Protein AF-A0A6G7Y069-F1 (afdb_monomer)

Foldseek 3Di:
DLVVLLVQLVVCLVCVVVDPLVCSLVSLLVSLLVQLQWFDLFALCLLVQLVLLVLADLVCNPVNCVPPVVAFDVQSVLSSVCVVVVHHPSVSSSVLLSVLSSLVLVLLSQQFPRSSLLSLLCSLAPCRHLSRYVPLLNVLLSQLCCQLQRLVDPDDVVVNVVSLVSSCSSPVLSVLLVVLLVVLPPPDDLVNLVVLLVVLLVLLPDPVLVVLVVVCVPVVSVVVNVQQDPDQDDCPPPVNVVLVVVLCLLSVCLVVQCPDSSRPSSLSSSLSSLSSQLSNVSSGNVSSCSNSVSSVSCCSRSLSSSLVPDPDPVVSVVSVVVSVVVSVVSNQVSQLVRCVSQQFPPDSRDDDRRTPVRDDLLRGLDPSSVLVVQVVVVVVVVVLVCVLLVLLPDDADDQDQPWWKFWDADPVVCFIFIATLQLHGNGHGDHNDTWDTDRQKTWDDDDPVCPPWIWIAGGPDRDIDTPVRVVVVVVVVVVVVVPPDDDDFDKDFDDLVPEDDDLSVSVVSSVSFFPGWIWTPDQEPFWIWIWTDGPPAIWIFTAGPVRYGLAPHIARDKDCPDSYFWIWGHRSFWIFIATSRSDGSHIDTPDDD

Nearest PDB structures (foldseek):
  6h2e-assembly1_Q-2  TM=1.721E-01  e=8.802E+00  Aeromonas hydrophila subsp. hydrophila AL09-71

Mean predicted aligned error: 9.0 Å

Secondary structure (DSSP, 8-state):
-HHHHHHHHHHHHHTTTTS-TTTHHHHHHHHHHHHHHHBSS-STTHHHHHHHHHT--SS-HHHHHHS-TTS-HHHHHHHHHHHHTT--HHHHHHHHHHHHHHHHHHHHHHH-SSHHHHHHHHIIIIIIIIITT-HHHHHHHHHHHHHHH-TT----HHHHHHHHHHHHTT-GGGHHHHHHHHHHTS---HHHHHHHHHHHHHHTTS-HHHHHHTTTTSHHHHHHHTTS-SSPPPTTSHHHHHHHHHHHHHHHTHHHHHT-TTS-HHHHHHHHHHHHHHHHTTTSHHHHHHHHHHHHHTHHHHHHHHHHT-SSHHHHHHHHHHHHHHHHHHHHHHHHHHHHHHTBSS-SS-----BTTS--GGGB--HHHHHHHHHHHHHH-HHHHHHHHHGGGSPPPPP-TT--EEEEEETTTTEEEEEETTS-EEEEEEESS---EETTEEEE---TT-TT--EEEETTS--EEEHHHHHHHHHHHHTTS-----PPP-EEE--GGG---HHHHHHHTTTTTEEEEEEE--S-SS-EEEEEEESS-EEEEEE-TT--BSS---BSEEEEEETTTEEEEE-SSEEEEEETTS-EEEEEES---

Sequence (593 aa):
MYYIGFIYLLLLFVIRKKIPGKFKVMLAFVPFVIIILLRFGVGADYFAYQSIYNSMDPKNINASMAIFTDVEILYKLSNIVFRFIGMPYHLFATLLCSVLVYVTLRWLKDISHNFELSVLLYFAMFFLVWGLSALRQGISIVVLLYIFFNGRRDYSLKVKLFATAVMFFVHAGSVIVLFLYLVSLIKWSKKSFLVLLILGILFNFLPIQSLMGYFENIPYLNKILYYIDPVQQSIFSFASVMRIAFFGIVWYNYDSLVADKKNPPVSVNFVLISFIFYFFMMFSSLVASRLSIYGYYMMIFIIPAIVSYQPREVVKRFAYASVLVFSCVSFYKEMTTLIGQTEYRYSMTQLNFETVFEKNYIHFNKGYAMLENVREIESQDTPLRQRVYQAEHVVEAQVNEEDRYLSVYFPNASLYGILNQKGEIVELPTLDVPVDTFGKYTEVIFNPFEFSTRMYRTIGTDQRLEFDQMTQLVKEKAERDLRFGVYWPLSKEFDIQTMKGTQLETLLSLDSVVAAAKISNDYHPNFNYLQIDTSVSRFFMFIDRNNEIKVNKLYMKIEMYNPDKIAVGYTLTEKHYINEFGEIIWIEPIGLE

pLDDT: mean 86.2, std 12.29, range [31.59, 98.44]

Structure (mmCIF, N/CA/C/O backbone):
data_AF-A0A6G7Y069-F1
#
_entry.id   AF-A0A6G7Y069-F1
#
loop_
_atom_site.group_PDB
_atom_site.id
_atom_site.type_symbol
_atom_site.label_atom_id
_atom_site.label_alt_id
_atom_site.label_comp_id
_atom_site.label_asym_id
_atom_site.label_entity_id
_atom_site.label_seq_id
_atom_site.pdbx_PDB_ins_code
_atom_site.Cartn_x
_atom_site.Cartn_y
_atom_site.Cartn_z
_atom_site.occupancy
_atom_site.B_iso_or_equiv
_atom_site.auth_seq_id
_atom_site.auth_comp_id
_atom_site.auth_asym_id
_atom_site.auth_atom_id
_atom_site.pdbx_PDB_model_num
ATOM 1 N N . MET A 1 1 ? -14.601 -15.998 -2.116 1.00 88.69 1 MET A N 1
ATOM 2 C CA . MET A 1 1 ? -13.741 -16.273 -0.937 1.00 88.69 1 MET A CA 1
ATOM 3 C C . MET A 1 1 ? -13.921 -15.275 0.215 1.00 88.69 1 MET A C 1
ATOM 5 O O . MET A 1 1 ? -14.156 -15.726 1.327 1.00 88.69 1 MET A O 1
ATOM 9 N N . TYR A 1 2 ? -13.862 -13.951 -0.002 1.00 91.81 2 TYR A N 1
ATOM 10 C CA . TYR A 1 2 ? -14.016 -12.943 1.072 1.00 91.81 2 TYR A CA 1
ATOM 11 C C . TYR A 1 2 ? -15.294 -13.113 1.907 1.00 91.81 2 TYR A C 1
ATOM 13 O O . TYR A 1 2 ? -15.230 -13.161 3.133 1.00 91.81 2 TYR A O 1
ATOM 21 N N . TYR A 1 3 ? -16.439 -13.304 1.242 1.00 92.75 3 TYR A N 1
ATOM 22 C CA . TYR A 1 3 ? -17.724 -13.591 1.892 1.00 92.75 3 TYR A CA 1
ATOM 23 C C . TYR A 1 3 ? -17.690 -14.871 2.739 1.00 92.75 3 TYR A C 1
ATOM 25 O O . TYR A 1 3 ? -18.209 -14.888 3.850 1.00 92.75 3 TYR A O 1
ATOM 33 N N . ILE A 1 4 ? -17.025 -15.926 2.253 1.00 94.25 4 ILE A N 1
ATOM 34 C CA . ILE A 1 4 ? -16.851 -17.187 2.994 1.00 94.25 4 ILE A CA 1
ATOM 35 C C . ILE A 1 4 ? -15.998 -16.946 4.243 1.00 94.25 4 ILE A C 1
ATOM 37 O O . ILE A 1 4 ? -16.355 -17.413 5.320 1.00 94.25 4 ILE A O 1
ATOM 41 N N . GLY A 1 5 ? -14.916 -16.168 4.126 1.00 95.81 5 GLY A N 1
ATOM 42 C CA . GLY A 1 5 ? -14.097 -15.756 5.267 1.00 95.81 5 GLY A CA 1
ATOM 43 C C . GLY A 1 5 ? -14.907 -14.993 6.318 1.00 95.81 5 GLY A C 1
ATOM 44 O O . GLY A 1 5 ? -14.828 -15.313 7.503 1.00 95.81 5 GLY A O 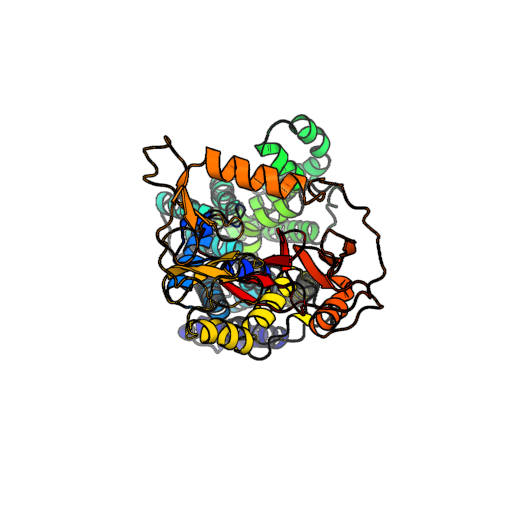1
ATOM 45 N N . PHE A 1 6 ? -15.753 -14.051 5.891 1.00 96.69 6 PHE A N 1
ATOM 46 C CA . PHE A 1 6 ? -16.647 -13.312 6.785 1.00 96.69 6 PHE A CA 1
ATOM 47 C C . PHE A 1 6 ? -17.650 -14.233 7.497 1.00 96.69 6 PHE A C 1
ATOM 49 O O . PHE A 1 6 ? -17.762 -14.194 8.723 1.00 96.69 6 PHE A O 1
ATOM 56 N N . ILE A 1 7 ? -18.335 -15.110 6.750 1.00 97.12 7 ILE A N 1
ATOM 57 C CA . ILE A 1 7 ? -19.289 -16.086 7.303 1.00 97.12 7 ILE A CA 1
ATOM 58 C C . ILE A 1 7 ? -18.588 -17.021 8.294 1.00 97.12 7 ILE A C 1
ATOM 60 O O . ILE A 1 7 ? -19.112 -17.276 9.377 1.00 97.12 7 ILE A O 1
ATOM 64 N N . TYR A 1 8 ? -17.383 -17.491 7.974 1.00 97.75 8 TYR A N 1
ATOM 65 C CA . TYR A 1 8 ? -16.589 -18.330 8.867 1.00 97.75 8 TYR A CA 1
ATOM 66 C C . TYR A 1 8 ? -16.277 -17.617 10.194 1.00 97.75 8 TYR A C 1
ATOM 68 O O . TYR A 1 8 ? -16.452 -18.197 11.267 1.00 97.75 8 TYR A O 1
ATOM 76 N N . LEU A 1 9 ? -15.875 -16.343 10.157 1.00 97.75 9 LEU A N 1
ATOM 77 C CA . LEU A 1 9 ? -15.621 -15.561 11.374 1.00 97.75 9 LEU A CA 1
ATOM 78 C C . LEU A 1 9 ? -16.905 -15.284 12.169 1.00 97.75 9 LEU A C 1
ATOM 80 O O . LEU A 1 9 ? -16.881 -15.296 13.402 1.00 97.75 9 LEU A O 1
ATOM 84 N N . LEU A 1 10 ? -18.037 -15.099 11.487 1.00 96.69 10 LEU A N 1
ATOM 85 C CA . LEU A 1 10 ? -19.346 -14.978 12.124 1.00 96.69 10 LEU A CA 1
ATOM 86 C C . LEU A 1 10 ? -19.736 -16.279 12.843 1.00 96.69 10 LEU A C 1
ATOM 88 O O . LEU A 1 10 ? -20.172 -16.241 13.995 1.00 96.69 10 LEU A O 1
ATOM 92 N N . LEU A 1 11 ? -19.500 -17.435 12.218 1.00 96.38 11 LEU A N 1
ATOM 93 C CA . LEU A 1 11 ? -19.686 -18.739 12.853 1.00 96.38 11 LEU A CA 1
ATOM 94 C C . LEU A 1 11 ? -18.780 -18.889 14.077 1.00 96.38 11 LEU A C 1
ATOM 96 O O . LEU A 1 11 ? -19.284 -19.240 15.145 1.00 96.38 11 LEU A O 1
ATOM 100 N N . LEU A 1 12 ? -17.487 -18.549 13.974 1.00 95.31 12 LEU A N 1
ATOM 101 C CA . LEU A 1 12 ? -16.567 -18.554 15.120 1.00 95.31 12 LEU A CA 1
ATOM 102 C C . LEU A 1 12 ? -17.079 -17.682 16.273 1.00 95.31 12 LEU A C 1
ATOM 104 O O . LEU A 1 12 ? -17.007 -18.096 17.433 1.00 95.31 12 LEU A O 1
ATOM 108 N N . PHE A 1 13 ? -17.644 -16.510 15.975 1.00 95.19 13 PHE A N 1
ATOM 109 C CA . PHE A 1 13 ? -18.269 -15.659 16.984 1.00 95.19 13 PHE A CA 1
ATOM 110 C C . PHE A 1 13 ? -19.472 -16.336 17.655 1.00 95.19 13 PHE A C 1
ATOM 112 O O . PHE A 1 13 ? -19.608 -16.254 18.881 1.00 95.19 13 PHE A O 1
ATOM 119 N N . VAL A 1 14 ? -20.325 -17.035 16.902 1.00 94.12 14 VAL A N 1
ATOM 120 C CA . VAL A 1 14 ? -21.484 -17.768 17.443 1.00 94.12 14 VAL A CA 1
ATOM 121 C C . VAL A 1 14 ? -21.039 -18.929 18.341 1.00 94.12 14 VAL A C 1
ATOM 123 O O . VAL A 1 14 ? -21.531 -19.063 19.463 1.00 94.12 14 VAL A O 1
ATOM 126 N N . ILE A 1 15 ? -20.057 -19.730 17.912 1.00 94.88 15 ILE A N 1
ATOM 127 C CA . ILE A 1 15 ? -19.589 -20.914 18.657 1.00 94.88 15 ILE A CA 1
ATOM 128 C C . ILE A 1 15 ? -18.482 -20.615 19.684 1.00 94.88 15 ILE A C 1
ATOM 130 O O . ILE A 1 15 ? -17.946 -21.540 20.295 1.00 94.88 15 ILE A O 1
ATOM 134 N N . ARG A 1 16 ? -18.161 -19.338 19.938 1.00 93.25 16 ARG A N 1
ATOM 135 C CA . ARG A 1 16 ? -17.014 -18.877 20.753 1.00 93.25 16 ARG A CA 1
ATOM 136 C C . ARG A 1 16 ? -16.841 -19.529 22.128 1.00 93.25 16 ARG A C 1
ATOM 138 O O . ARG A 1 16 ? -15.721 -19.624 22.629 1.00 93.25 16 ARG A O 1
ATOM 145 N N . LYS A 1 17 ? -17.938 -19.968 22.759 1.00 91.94 17 LYS A N 1
ATOM 146 C CA . LYS A 1 17 ? -17.919 -20.636 24.074 1.00 91.94 17 LYS A CA 1
ATOM 147 C C . LYS A 1 17 ? -17.398 -22.077 24.011 1.00 91.94 17 LYS A C 1
ATOM 149 O O . LYS A 1 17 ? -16.927 -22.580 25.021 1.00 91.94 17 LYS A O 1
ATOM 154 N N . LYS A 1 18 ? -17.479 -22.728 22.847 1.00 93.38 18 LYS A N 1
ATOM 155 C CA . LYS A 1 18 ? -17.049 -24.119 22.630 1.00 93.38 18 LYS A CA 1
ATOM 156 C C . LYS A 1 18 ? -15.575 -24.234 22.221 1.00 93.38 18 LYS A C 1
ATOM 158 O O . LYS A 1 18 ? -15.034 -25.332 22.207 1.00 93.38 18 LYS A O 1
ATOM 163 N N . ILE A 1 19 ? -14.923 -23.120 21.879 1.00 91.62 19 ILE A N 1
ATOM 164 C CA . ILE A 1 19 ? -13.554 -23.118 21.354 1.00 91.62 19 ILE A CA 1
ATOM 165 C C . ILE A 1 19 ? -12.539 -22.997 22.503 1.00 91.62 19 ILE A C 1
ATOM 167 O O . ILE A 1 19 ? -12.537 -21.977 23.205 1.00 91.62 19 ILE A O 1
ATOM 171 N N . PRO A 1 20 ? -11.605 -23.956 22.662 1.00 90.56 20 PRO A N 1
ATOM 172 C CA . PRO A 1 20 ? -10.540 -23.844 23.650 1.00 90.56 20 PRO A CA 1
ATOM 173 C C . PRO A 1 20 ? -9.642 -22.630 23.386 1.00 90.56 20 PRO A C 1
ATOM 175 O O . PRO A 1 20 ? -9.203 -22.383 22.260 1.00 90.56 20 PRO A O 1
ATOM 178 N N . GLY A 1 21 ? -9.290 -21.894 24.444 1.00 87.50 21 GLY A N 1
ATOM 179 C CA . GLY A 1 21 ? -8.541 -20.635 24.343 1.00 87.50 21 GLY A CA 1
ATOM 180 C C . GLY A 1 21 ? -7.188 -20.729 23.620 1.00 87.50 21 GLY A C 1
ATOM 181 O O . GLY A 1 21 ? -6.743 -19.745 23.021 1.00 87.50 21 GLY A O 1
ATOM 182 N N . LYS A 1 22 ? -6.530 -21.897 23.634 1.00 89.56 22 LYS A N 1
ATOM 183 C CA . LYS A 1 22 ? -5.262 -22.123 22.917 1.00 89.56 22 LYS A CA 1
ATOM 184 C C . LYS A 1 22 ? -5.423 -22.124 21.391 1.00 89.56 22 LYS A C 1
ATOM 186 O O . LYS A 1 22 ? -4.535 -21.629 20.708 1.00 89.56 22 LYS A O 1
ATOM 191 N N . PHE A 1 23 ? -6.576 -22.556 20.875 1.00 93.81 23 PHE A N 1
ATOM 192 C CA . PHE A 1 23 ? -6.835 -22.669 19.434 1.00 93.81 23 PHE A CA 1
ATOM 193 C C . PHE A 1 23 ? -7.499 -21.436 18.812 1.00 93.81 23 PHE A C 1
ATOM 195 O O . PHE A 1 23 ? -7.510 -21.314 17.593 1.00 93.81 23 PHE A O 1
ATOM 202 N N . LYS A 1 24 ? -8.013 -20.495 19.618 1.00 94.00 24 LYS A N 1
ATOM 203 C CA . LYS A 1 24 ? -8.768 -19.328 19.122 1.00 94.00 24 LYS A CA 1
ATOM 204 C C . LYS A 1 24 ? -8.038 -18.519 18.046 1.00 94.00 24 LYS A C 1
ATOM 206 O O . LYS A 1 24 ? -8.628 -18.218 17.018 1.00 94.00 24 LYS A O 1
ATOM 211 N N . VAL A 1 25 ? -6.760 -18.195 18.264 1.00 96.38 25 VAL A N 1
ATOM 212 C CA . VAL A 1 25 ? -5.963 -17.426 17.286 1.00 96.38 25 VAL A CA 1
ATOM 213 C C . VAL A 1 25 ? -5.729 -18.232 16.018 1.00 96.38 25 VAL A C 1
ATOM 215 O O . VAL A 1 25 ? -5.911 -17.696 14.936 1.00 96.38 25 VAL A O 1
ATOM 218 N N . MET A 1 26 ? -5.390 -19.516 16.149 1.00 96.81 26 MET A N 1
ATOM 219 C CA . MET A 1 26 ? -5.157 -20.394 15.003 1.00 96.81 26 MET A CA 1
ATOM 220 C C . MET A 1 26 ? -6.413 -20.515 14.133 1.00 96.81 26 MET A C 1
ATOM 222 O O . MET A 1 26 ? -6.342 -20.275 12.936 1.00 96.81 26 MET A O 1
ATOM 226 N N . LEU A 1 27 ? -7.573 -20.799 14.735 1.00 96.81 27 LEU A N 1
ATOM 227 C CA . LEU A 1 27 ? -8.840 -20.909 14.007 1.00 96.81 27 LEU A CA 1
ATOM 228 C C . LEU A 1 27 ? -9.253 -19.588 13.360 1.00 96.81 27 LEU A C 1
ATOM 230 O O . LEU A 1 27 ? -9.727 -19.601 12.228 1.00 96.81 27 LEU A O 1
ATOM 234 N N . ALA A 1 28 ? -9.060 -18.463 14.054 1.00 97.50 28 ALA A N 1
ATOM 235 C CA . ALA A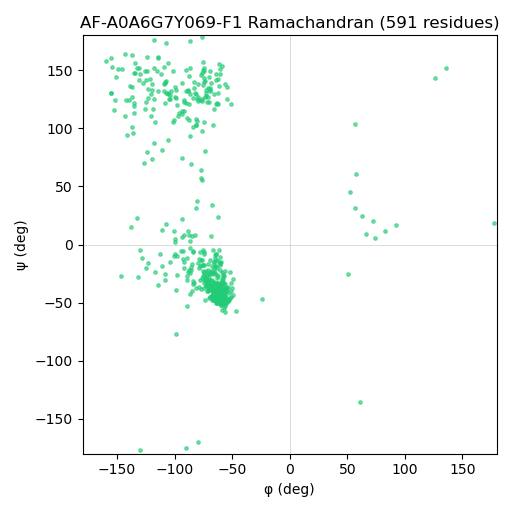 1 28 ? -9.316 -17.140 13.499 1.00 97.50 28 ALA A CA 1
ATOM 236 C C . ALA A 1 28 ? -8.391 -16.816 12.320 1.00 97.50 28 ALA A C 1
ATOM 238 O O . ALA A 1 28 ? -8.831 -16.134 11.409 1.00 97.50 28 ALA A O 1
ATOM 239 N N . PHE A 1 29 ? -7.146 -17.302 12.323 1.00 98.12 29 PHE A N 1
ATOM 240 C CA . PHE A 1 29 ? -6.126 -16.997 11.316 1.00 98.12 29 PHE A CA 1
ATOM 241 C C . PHE A 1 29 ? -6.376 -17.666 9.958 1.00 98.12 29 PHE A C 1
ATOM 243 O O . PHE A 1 29 ? -6.085 -17.064 8.927 1.00 98.12 29 PHE A O 1
ATOM 250 N N . VAL A 1 30 ? -6.965 -18.867 9.949 1.00 97.50 30 VAL A N 1
ATOM 251 C CA . VAL A 1 30 ? -7.235 -19.671 8.738 1.00 97.50 30 VAL A CA 1
ATOM 252 C C . VAL A 1 30 ? -7.859 -18.871 7.581 1.00 97.50 30 VAL A C 1
ATOM 254 O O . VAL A 1 30 ? -7.248 -18.840 6.512 1.00 97.50 30 VAL A O 1
ATOM 257 N N . PRO A 1 31 ? -9.019 -18.196 7.734 1.00 97.19 31 PRO A N 1
ATOM 258 C CA . PRO A 1 31 ? -9.639 -17.471 6.623 1.00 97.19 31 PRO A CA 1
ATOM 259 C C . PRO A 1 31 ? -8.750 -16.346 6.086 1.00 97.19 31 PRO A C 1
ATOM 261 O O . PRO A 1 31 ? -8.731 -16.119 4.881 1.00 97.19 31 PRO A O 1
ATOM 264 N N . PHE A 1 32 ? -7.984 -15.665 6.945 1.00 97.81 32 PHE A N 1
ATOM 265 C CA . PHE A 1 32 ? -7.074 -14.607 6.507 1.00 97.81 32 PHE A CA 1
ATOM 266 C C . PHE A 1 32 ? -5.938 -15.172 5.659 1.00 97.81 32 PHE A C 1
ATOM 268 O O . PHE A 1 32 ? -5.665 -14.636 4.593 1.00 97.81 32 PHE A O 1
ATOM 275 N N . VAL A 1 33 ? -5.300 -16.257 6.105 1.00 96.75 33 VAL A N 1
ATOM 276 C CA . VAL A 1 33 ? -4.165 -16.870 5.398 1.00 96.75 33 VAL A CA 1
ATOM 277 C C . VAL A 1 33 ? -4.582 -17.414 4.042 1.00 96.75 33 VAL A C 1
ATOM 279 O O . VAL A 1 33 ? -3.886 -17.167 3.066 1.00 96.75 33 VAL A O 1
ATOM 282 N N . ILE A 1 34 ? -5.734 -18.086 3.958 1.00 95.88 34 ILE A N 1
ATOM 283 C CA . ILE A 1 34 ? -6.268 -18.570 2.677 1.00 95.88 34 ILE A CA 1
ATOM 284 C C . ILE A 1 34 ? -6.467 -17.389 1.718 1.00 95.88 34 ILE A C 1
ATOM 286 O O . ILE A 1 34 ? -6.041 -17.454 0.566 1.00 95.88 34 ILE A O 1
ATOM 290 N N . ILE A 1 35 ? -7.038 -16.281 2.208 1.00 95.75 35 ILE A N 1
ATOM 291 C CA . ILE A 1 35 ? -7.217 -15.070 1.403 1.00 95.75 35 ILE A CA 1
ATOM 292 C C . ILE A 1 35 ? -5.877 -14.470 0.966 1.00 95.75 35 ILE A C 1
ATOM 294 O O . ILE A 1 35 ? -5.720 -14.093 -0.191 1.00 95.75 35 ILE A O 1
ATOM 298 N N . ILE A 1 36 ? -4.917 -14.367 1.883 1.00 96.06 36 ILE A N 1
ATOM 299 C CA . ILE A 1 36 ? -3.602 -13.772 1.635 1.00 96.06 36 ILE A CA 1
ATOM 300 C C . ILE A 1 36 ? -2.802 -14.586 0.615 1.00 96.06 36 ILE A C 1
ATOM 302 O O . ILE A 1 36 ? -2.210 -13.981 -0.274 1.00 96.06 36 ILE A O 1
ATOM 306 N N . LEU A 1 37 ? -2.791 -15.915 0.756 1.00 95.75 37 LEU A N 1
ATOM 307 C CA . LEU A 1 37 ? -2.015 -16.839 -0.073 1.00 95.75 37 LEU A CA 1
ATOM 308 C C . LEU A 1 37 ? -2.515 -16.885 -1.509 1.00 95.75 37 LEU A C 1
ATOM 310 O O . LEU A 1 37 ? -1.723 -16.888 -2.445 1.00 95.75 37 LEU A O 1
ATOM 314 N N . LEU A 1 38 ? -3.834 -16.979 -1.672 1.00 94.56 38 LEU A N 1
ATOM 315 C CA . LEU A 1 38 ? -4.404 -17.284 -2.973 1.00 94.56 38 LEU A CA 1
ATOM 316 C C . LEU A 1 38 ? -4.602 -16.033 -3.830 1.00 94.56 38 LEU A C 1
ATOM 318 O O . LEU A 1 38 ? -4.716 -16.176 -5.037 1.00 94.56 38 LEU A O 1
ATOM 322 N N . ARG A 1 39 ? -4.686 -14.828 -3.249 1.00 92.38 39 ARG A N 1
ATOM 323 C CA . ARG A 1 39 ? -5.130 -13.623 -3.974 1.00 92.38 39 ARG A CA 1
ATOM 324 C C . ARG A 1 39 ? -4.155 -13.150 -5.052 1.00 92.38 39 ARG A C 1
ATOM 326 O O . ARG A 1 39 ? -2.957 -12.994 -4.808 1.00 92.38 39 ARG A O 1
ATOM 333 N N . PHE A 1 40 ? -4.713 -12.742 -6.182 1.00 92.62 40 PHE A N 1
ATOM 334 C CA . PHE A 1 40 ? -4.004 -12.016 -7.225 1.00 92.62 40 PHE A CA 1
ATOM 335 C C . PHE A 1 40 ? -4.685 -10.675 -7.521 1.00 92.62 40 PHE A C 1
ATOM 337 O O . PHE A 1 40 ? -5.907 -10.595 -7.585 1.00 92.62 40 PHE A O 1
ATOM 344 N N . GLY A 1 41 ? -3.900 -9.598 -7.615 1.00 88.38 41 GLY A N 1
ATOM 345 C CA . GLY A 1 41 ? -4.401 -8.258 -7.948 1.00 88.38 41 GLY A CA 1
ATOM 346 C C . GLY A 1 41 ? -5.319 -7.598 -6.912 1.00 88.38 41 GLY A C 1
ATOM 347 O O . GLY A 1 41 ? -5.905 -6.554 -7.185 1.00 88.38 41 GLY A O 1
ATOM 348 N N . VAL A 1 42 ? -5.459 -8.172 -5.710 1.00 86.62 42 VAL A N 1
ATOM 349 C CA . VAL A 1 42 ? -6.387 -7.647 -4.700 1.00 86.62 42 VAL A CA 1
ATOM 350 C C . VAL A 1 42 ? -5.724 -6.650 -3.758 1.00 86.62 42 VAL A C 1
ATOM 352 O O . VAL A 1 42 ? -4.885 -7.013 -2.926 1.00 86.62 42 VAL A O 1
ATOM 355 N N . GLY A 1 43 ? -6.207 -5.412 -3.844 1.00 84.88 43 GLY A N 1
ATOM 356 C CA . GLY A 1 43 ? -5.757 -4.243 -3.097 1.00 84.88 43 GLY A CA 1
ATOM 357 C C . GLY A 1 43 ? -5.411 -3.110 -4.059 1.00 84.88 43 GLY A C 1
ATOM 358 O O . GLY A 1 43 ? -4.863 -3.354 -5.130 1.00 84.88 43 GLY A O 1
ATOM 359 N N . ALA A 1 44 ? -5.701 -1.867 -3.676 1.00 84.56 44 ALA A N 1
ATOM 360 C CA . ALA A 1 44 ? -5.369 -0.690 -4.476 1.00 84.56 44 ALA A CA 1
ATOM 361 C C . ALA A 1 44 ? -3.873 -0.644 -4.839 1.00 84.56 44 ALA A C 1
ATOM 363 O O . ALA A 1 44 ? -3.518 -0.312 -5.967 1.00 84.56 44 ALA A O 1
ATOM 364 N N . ASP A 1 45 ? -3.010 -1.032 -3.904 1.00 91.00 45 ASP A N 1
ATOM 365 C CA . ASP A 1 45 ? -1.560 -0.900 -4.044 1.00 91.00 45 ASP A CA 1
ATOM 366 C C . ASP A 1 45 ? -0.869 -2.208 -4.468 1.00 91.00 45 ASP A C 1
ATOM 368 O O . ASP A 1 45 ? 0.357 -2.252 -4.521 1.00 91.00 45 ASP A O 1
ATOM 372 N N . TYR A 1 46 ? -1.621 -3.280 -4.767 1.00 93.75 46 TYR A N 1
ATOM 373 C CA . TYR A 1 46 ? -1.051 -4.607 -5.049 1.00 93.75 46 TYR A CA 1
ATOM 374 C C . TYR A 1 46 ? -0.033 -4.554 -6.194 1.00 93.75 46 TYR A C 1
ATOM 376 O O . TYR A 1 46 ? 1.140 -4.869 -6.004 1.00 93.75 46 TYR A O 1
ATOM 384 N N . PHE A 1 47 ? -0.462 -4.088 -7.370 1.00 93.06 47 PHE A N 1
ATOM 385 C CA . PHE A 1 47 ? 0.409 -4.018 -8.544 1.00 93.06 47 PHE A CA 1
ATOM 386 C C . PHE A 1 47 ? 1.496 -2.952 -8.409 1.00 93.06 47 PHE A C 1
ATOM 388 O O . PHE A 1 47 ? 2.595 -3.143 -8.914 1.00 93.06 47 PHE A O 1
ATOM 395 N N . ALA A 1 48 ? 1.234 -1.864 -7.679 1.00 91.94 48 ALA A N 1
ATOM 396 C CA . ALA A 1 48 ? 2.259 -0.862 -7.396 1.00 91.94 48 ALA A CA 1
ATOM 397 C C . ALA A 1 48 ? 3.398 -1.469 -6.563 1.00 91.94 48 ALA A C 1
ATOM 399 O O . ALA A 1 48 ? 4.569 -1.303 -6.894 1.00 91.94 48 ALA A O 1
ATOM 400 N N . TYR A 1 49 ? 3.076 -2.239 -5.520 1.00 94.94 49 TYR A N 1
ATOM 401 C CA . TYR A 1 49 ? 4.086 -2.943 -4.734 1.00 94.94 49 TYR A CA 1
ATOM 402 C C . TYR A 1 49 ? 4.765 -4.068 -5.500 1.00 94.94 49 TYR A C 1
ATOM 404 O O . TYR A 1 49 ? 5.962 -4.266 -5.310 1.00 94.94 49 TYR A O 1
ATOM 412 N N . GLN A 1 50 ? 4.037 -4.779 -6.361 1.00 95.31 50 GLN A N 1
ATOM 413 C CA . GLN A 1 50 ? 4.635 -5.768 -7.250 1.00 95.31 50 GLN A CA 1
ATOM 414 C C . GLN A 1 50 ? 5.666 -5.120 -8.177 1.00 95.31 50 GLN A C 1
ATOM 416 O O . GLN A 1 50 ? 6.794 -5.596 -8.255 1.00 95.31 50 GLN A O 1
ATOM 421 N N . SER A 1 51 ? 5.309 -3.992 -8.790 1.00 92.00 51 SER A N 1
ATOM 422 C CA . SER A 1 51 ? 6.190 -3.233 -9.672 1.00 92.00 51 SER A CA 1
ATOM 423 C C . SER A 1 51 ? 7.416 -2.701 -8.936 1.00 92.00 51 SER A C 1
ATOM 425 O O . SER A 1 51 ? 8.541 -2.929 -9.375 1.00 92.00 51 SER A O 1
ATOM 427 N N . ILE A 1 52 ? 7.229 -2.095 -7.756 1.00 93.25 52 ILE A N 1
ATOM 428 C CA . ILE A 1 52 ? 8.346 -1.663 -6.904 1.00 93.25 52 ILE A CA 1
ATOM 429 C C . ILE A 1 52 ? 9.258 -2.850 -6.594 1.00 93.25 52 ILE A C 1
ATOM 431 O O . ILE A 1 52 ? 10.466 -2.722 -6.717 1.00 93.25 52 ILE A O 1
ATOM 435 N N . TYR A 1 53 ? 8.704 -4.000 -6.205 1.00 95.75 53 TYR A N 1
ATOM 436 C CA . TYR A 1 53 ? 9.476 -5.189 -5.850 1.00 95.75 53 TYR A CA 1
ATOM 437 C C . TYR A 1 53 ? 10.268 -5.757 -7.035 1.00 95.75 53 TYR A C 1
ATOM 439 O O . TYR A 1 53 ? 11.453 -6.056 -6.900 1.00 95.75 53 TYR A O 1
ATOM 447 N N . ASN A 1 54 ? 9.625 -5.887 -8.196 1.00 92.62 54 ASN A N 1
ATOM 448 C CA . ASN A 1 54 ? 10.213 -6.476 -9.397 1.00 92.62 54 ASN A CA 1
ATOM 449 C C . ASN A 1 54 ? 11.251 -5.562 -10.062 1.00 92.62 54 ASN A C 1
ATOM 451 O O . ASN A 1 54 ? 12.122 -6.056 -10.776 1.00 92.62 54 ASN A O 1
ATOM 455 N N . SER A 1 55 ? 11.185 -4.253 -9.821 1.00 88.75 55 SER A N 1
ATOM 456 C CA . SER A 1 55 ? 12.179 -3.282 -10.293 1.00 88.75 55 SER A CA 1
ATOM 457 C C . SER A 1 55 ? 13.406 -3.149 -9.385 1.00 88.75 55 SER A C 1
ATOM 459 O O . SER A 1 55 ? 14.341 -2.450 -9.756 1.00 88.75 55 SER A O 1
ATOM 461 N N . MET A 1 56 ? 13.434 -3.795 -8.213 1.00 90.56 56 MET A N 1
ATOM 462 C CA . MET A 1 56 ? 14.639 -3.820 -7.375 1.00 90.56 56 MET A CA 1
ATOM 463 C C . MET A 1 56 ? 15.628 -4.858 -7.912 1.00 90.56 56 MET A C 1
ATOM 465 O O . MET A 1 56 ? 15.307 -6.056 -7.985 1.00 90.56 56 MET A O 1
ATOM 469 N N . ASP A 1 57 ? 16.841 -4.401 -8.216 1.00 88.06 57 ASP A N 1
ATOM 470 C CA . ASP A 1 57 ? 17.991 -5.249 -8.502 1.00 88.06 57 ASP A CA 1
ATOM 471 C C . ASP A 1 57 ? 18.843 -5.428 -7.233 1.00 88.06 57 ASP A C 1
ATOM 473 O O . ASP A 1 57 ? 19.458 -4.475 -6.744 1.00 88.06 57 ASP A O 1
ATOM 477 N N . PRO A 1 58 ? 18.910 -6.648 -6.673 1.00 89.94 58 PRO A N 1
ATOM 478 C CA . PRO A 1 58 ? 19.702 -6.897 -5.482 1.00 89.94 58 PRO A CA 1
ATOM 479 C C . PRO A 1 58 ? 21.221 -6.810 -5.706 1.00 89.94 58 PRO A C 1
ATOM 481 O O . PRO A 1 58 ? 21.950 -6.757 -4.715 1.00 89.94 58 PRO A O 1
ATOM 484 N N . LYS A 1 59 ? 21.709 -6.794 -6.956 1.00 87.88 59 LYS A N 1
ATOM 485 C CA . LYS A 1 59 ? 23.139 -6.628 -7.267 1.00 87.88 59 LYS A CA 1
ATOM 486 C C . LYS A 1 59 ? 23.557 -5.155 -7.299 1.00 87.88 59 LYS A C 1
ATOM 488 O O . LYS A 1 59 ? 24.652 -4.837 -6.842 1.00 87.88 59 LYS A O 1
ATOM 493 N N . ASN A 1 60 ? 22.675 -4.258 -7.741 1.00 87.00 60 ASN A N 1
ATOM 494 C CA . ASN A 1 60 ? 22.896 -2.813 -7.736 1.00 87.00 60 ASN A CA 1
ATOM 495 C C . ASN A 1 60 ? 21.994 -2.095 -6.712 1.00 87.00 60 ASN A C 1
ATOM 497 O O . ASN A 1 60 ? 20.943 -1.525 -7.028 1.00 87.00 60 ASN A O 1
ATOM 501 N N . ILE A 1 61 ? 22.423 -2.108 -5.443 1.00 89.06 61 ILE A N 1
ATOM 502 C CA . ILE A 1 61 ? 21.685 -1.477 -4.334 1.00 89.06 61 ILE A CA 1
ATOM 503 C C . ILE A 1 61 ? 21.548 0.035 -4.551 1.00 89.06 61 ILE A C 1
ATOM 505 O O . ILE A 1 61 ? 20.481 0.588 -4.290 1.00 89.06 61 ILE A O 1
ATOM 509 N N . ASN A 1 62 ? 22.593 0.709 -5.038 1.00 88.62 62 ASN A N 1
ATOM 510 C CA . ASN A 1 62 ? 22.576 2.162 -5.217 1.00 88.62 62 ASN A CA 1
ATOM 511 C C . ASN A 1 62 ? 21.537 2.586 -6.263 1.00 88.62 62 ASN A C 1
ATOM 513 O O . ASN A 1 62 ? 20.708 3.449 -5.967 1.00 88.62 62 ASN A O 1
ATOM 517 N N . ALA A 1 63 ? 21.517 1.930 -7.429 1.00 86.00 63 ALA A N 1
ATOM 518 C CA . ALA A 1 63 ? 20.502 2.180 -8.452 1.00 86.00 63 ALA A CA 1
ATOM 519 C C . ALA A 1 63 ? 19.092 1.869 -7.927 1.00 86.00 63 ALA A C 1
ATOM 521 O O . ALA A 1 63 ? 18.192 2.704 -8.019 1.00 86.00 63 ALA A O 1
ATOM 522 N N . SER A 1 64 ? 18.912 0.723 -7.263 1.00 88.38 64 SER A N 1
ATOM 523 C CA . SER A 1 64 ? 17.624 0.335 -6.668 1.00 88.38 64 SER A CA 1
ATOM 524 C C . SER A 1 64 ? 17.095 1.356 -5.653 1.00 88.38 64 SER A C 1
ATOM 526 O O . SER A 1 64 ? 15.890 1.596 -5.559 1.00 88.38 64 SER A O 1
ATOM 528 N N . MET A 1 65 ? 17.984 1.991 -4.887 1.00 89.19 65 MET A N 1
ATOM 529 C CA . MET A 1 65 ? 17.608 2.998 -3.893 1.00 89.19 65 MET A CA 1
ATOM 530 C C . MET A 1 65 ? 17.258 4.350 -4.519 1.00 89.19 65 MET A C 1
ATOM 532 O O . MET A 1 65 ? 16.416 5.064 -3.961 1.00 89.19 65 MET A O 1
ATOM 536 N N . ALA A 1 66 ? 17.848 4.673 -5.674 1.00 87.69 66 ALA A N 1
ATOM 537 C CA . ALA A 1 66 ? 17.571 5.891 -6.431 1.00 87.69 66 ALA A CA 1
ATOM 538 C C . ALA A 1 66 ? 16.190 5.870 -7.116 1.00 87.69 66 ALA A C 1
ATOM 540 O O . ALA A 1 66 ? 15.546 6.912 -7.234 1.00 87.69 66 ALA A O 1
ATOM 541 N N . ILE A 1 67 ? 15.687 4.693 -7.506 1.00 84.69 67 ILE A N 1
ATOM 542 C CA . ILE A 1 67 ? 14.364 4.543 -8.136 1.00 84.69 67 ILE A CA 1
ATOM 543 C C . ILE A 1 67 ? 13.254 4.627 -7.067 1.00 84.69 67 ILE A C 1
ATOM 545 O O . ILE A 1 67 ? 13.434 4.187 -5.931 1.00 84.69 67 ILE A O 1
ATOM 549 N N . PHE A 1 68 ? 12.084 5.186 -7.404 1.00 83.62 68 PHE A N 1
ATOM 550 C CA . PHE A 1 68 ? 10.931 5.380 -6.501 1.00 83.62 68 PHE A CA 1
ATOM 551 C C . PHE A 1 68 ? 11.259 6.203 -5.243 1.00 83.62 68 PHE A C 1
ATOM 553 O O . PHE A 1 68 ? 11.135 5.722 -4.114 1.00 83.62 68 PHE A O 1
ATOM 560 N N . THR A 1 69 ? 11.695 7.452 -5.404 1.00 84.31 69 THR A N 1
ATOM 561 C CA . THR A 1 69 ? 12.117 8.338 -4.296 1.00 84.31 69 THR A CA 1
ATOM 562 C C . THR A 1 69 ? 11.058 8.557 -3.209 1.00 84.31 69 THR A C 1
ATOM 564 O O . THR A 1 69 ? 11.415 8.846 -2.071 1.00 84.31 69 THR A O 1
ATOM 567 N N . ASP A 1 70 ? 9.774 8.360 -3.521 1.00 84.06 70 ASP A N 1
ATOM 568 C CA . ASP A 1 70 ? 8.655 8.519 -2.578 1.00 84.06 70 ASP A CA 1
ATOM 569 C C . ASP A 1 70 ? 8.339 7.254 -1.751 1.00 84.06 70 ASP A C 1
ATOM 571 O O . ASP A 1 70 ? 7.382 7.219 -0.972 1.00 84.06 70 ASP A O 1
ATOM 575 N N . VAL A 1 71 ? 9.124 6.185 -1.914 1.00 92.06 71 VAL A N 1
ATOM 576 C CA . VAL A 1 71 ? 9.007 4.949 -1.127 1.00 92.06 71 VAL A CA 1
ATOM 577 C C . VAL A 1 71 ? 10.047 4.943 -0.013 1.00 92.06 71 VAL A C 1
ATOM 579 O O . VAL A 1 71 ? 11.225 5.212 -0.245 1.00 92.06 71 VAL A O 1
ATOM 582 N N . GLU A 1 72 ? 9.629 4.614 1.208 1.00 94.81 72 GLU A N 1
ATOM 583 C CA . GLU A 1 72 ? 10.505 4.685 2.368 1.00 94.81 72 GLU A CA 1
ATOM 584 C C . GLU A 1 72 ? 11.600 3.604 2.354 1.00 94.81 72 GLU A C 1
ATOM 586 O O . GLU A 1 72 ? 11.417 2.461 1.920 1.00 94.81 72 GLU A O 1
ATOM 591 N N . ILE A 1 73 ? 12.771 3.994 2.856 1.00 95.69 73 ILE A N 1
ATOM 592 C CA . ILE A 1 73 ? 14.031 3.270 2.684 1.00 95.69 73 ILE A CA 1
ATOM 593 C C . ILE A 1 73 ? 14.024 1.853 3.271 1.00 95.69 73 ILE A C 1
ATOM 595 O O . ILE A 1 73 ? 14.511 0.927 2.628 1.00 95.69 73 ILE A O 1
ATOM 599 N N . LEU A 1 74 ? 13.447 1.638 4.458 1.00 96.00 74 LEU A N 1
ATOM 600 C CA . LEU A 1 74 ? 13.455 0.319 5.097 1.00 96.00 74 LEU A CA 1
ATOM 601 C C . LEU A 1 74 ? 12.522 -0.653 4.368 1.00 96.00 74 LEU A C 1
ATOM 603 O O . LEU A 1 74 ? 12.806 -1.849 4.305 1.00 96.00 74 LEU A O 1
ATOM 607 N N . TYR A 1 75 ? 11.448 -0.145 3.758 1.00 95.94 75 TYR A N 1
ATOM 608 C CA . TYR A 1 75 ? 10.603 -0.956 2.887 1.00 95.94 75 TYR A CA 1
ATOM 609 C C . TYR A 1 75 ? 11.357 -1.378 1.615 1.00 95.94 75 TYR A C 1
ATOM 611 O O . TYR A 1 75 ? 11.361 -2.566 1.288 1.00 95.94 75 TYR A O 1
ATOM 619 N N . LYS A 1 76 ? 12.083 -0.460 0.954 1.00 95.50 76 LYS A N 1
ATOM 620 C CA . LYS A 1 76 ? 12.944 -0.803 -0.198 1.00 95.50 76 LYS A CA 1
ATOM 621 C C . LYS A 1 76 ? 14.020 -1.825 0.162 1.00 95.50 76 LYS A C 1
ATOM 623 O O . LYS A 1 76 ? 14.166 -2.821 -0.539 1.00 95.50 76 LYS A O 1
ATOM 628 N N . LEU A 1 77 ? 14.717 -1.623 1.282 1.00 95.88 77 LEU A N 1
ATOM 629 C CA . LEU A 1 77 ? 15.721 -2.567 1.774 1.00 95.88 77 LEU A CA 1
ATOM 630 C C . LEU A 1 77 ? 15.121 -3.955 1.999 1.00 95.88 77 LEU A C 1
ATOM 632 O O . LEU A 1 77 ? 15.737 -4.949 1.628 1.00 95.88 77 LEU A O 1
ATOM 636 N N . SER A 1 78 ? 13.901 -4.038 2.542 1.00 96.12 78 SER A N 1
ATOM 637 C CA . SER A 1 78 ? 13.219 -5.325 2.675 1.00 96.12 78 SER A CA 1
ATOM 638 C C . SER A 1 78 ? 12.980 -5.983 1.312 1.00 96.12 78 SER A C 1
ATOM 640 O O . SER A 1 78 ? 13.305 -7.156 1.147 1.00 96.12 78 SER A O 1
ATOM 642 N N . ASN A 1 79 ? 12.524 -5.228 0.305 1.00 96.69 79 ASN A N 1
ATOM 643 C CA . ASN A 1 79 ? 12.334 -5.752 -1.048 1.00 96.69 79 ASN A CA 1
ATOM 644 C C . ASN A 1 79 ? 13.650 -6.292 -1.622 1.00 96.69 79 ASN A C 1
ATOM 646 O O . ASN A 1 79 ? 13.674 -7.421 -2.098 1.00 96.69 79 ASN A O 1
ATOM 650 N N . ILE A 1 80 ? 14.743 -5.531 -1.505 1.00 95.94 80 ILE A N 1
ATOM 651 C CA . ILE A 1 80 ? 16.087 -5.924 -1.958 1.00 95.94 80 ILE A CA 1
ATOM 652 C C . ILE A 1 80 ? 16.538 -7.224 -1.283 1.00 95.94 80 ILE A C 1
ATOM 654 O O . ILE A 1 80 ? 16.954 -8.154 -1.968 1.00 95.94 80 ILE A O 1
ATOM 658 N N . VAL A 1 81 ? 16.403 -7.335 0.043 1.00 96.62 81 VAL A N 1
ATOM 659 C CA . VAL A 1 81 ? 16.791 -8.544 0.793 1.00 96.62 81 VAL A CA 1
ATOM 660 C C . VAL A 1 81 ? 15.999 -9.767 0.327 1.00 96.62 81 VAL A C 1
ATOM 662 O O . VAL A 1 81 ? 16.574 -10.830 0.098 1.00 96.62 81 VAL A O 1
ATOM 665 N N . PHE A 1 82 ? 14.683 -9.634 0.150 1.00 97.25 82 PHE A N 1
ATOM 666 C CA . PHE A 1 82 ? 13.855 -10.750 -0.307 1.00 97.25 82 PHE A CA 1
ATOM 667 C C . PHE A 1 82 ? 14.095 -11.096 -1.786 1.00 97.25 82 PHE A C 1
ATOM 669 O O . PHE A 1 82 ? 14.048 -12.270 -2.149 1.00 97.25 82 PHE A O 1
ATOM 676 N N . ARG A 1 83 ? 14.409 -10.105 -2.627 1.00 95.19 83 ARG A N 1
ATOM 677 C CA . ARG A 1 83 ? 14.837 -10.316 -4.018 1.00 95.19 83 ARG A CA 1
ATOM 678 C C . ARG A 1 83 ? 16.183 -11.032 -4.089 1.00 95.19 83 ARG A C 1
ATOM 680 O O . ARG A 1 83 ? 16.334 -11.929 -4.910 1.00 95.19 83 ARG A O 1
ATOM 687 N N . PHE A 1 84 ? 17.123 -10.693 -3.206 1.00 95.50 84 PHE A N 1
ATOM 688 C CA . PHE A 1 84 ? 18.447 -11.317 -3.138 1.00 95.50 84 PHE A CA 1
ATOM 689 C C . PHE A 1 84 ? 18.362 -12.827 -2.877 1.00 95.50 84 PHE A C 1
ATOM 691 O O . PHE A 1 84 ? 19.090 -13.597 -3.493 1.00 95.50 84 PHE A O 1
ATOM 698 N N . ILE A 1 85 ? 17.426 -13.273 -2.032 1.00 96.31 85 ILE A N 1
ATOM 699 C CA . ILE A 1 85 ? 17.189 -14.708 -1.785 1.00 96.31 85 ILE A CA 1
ATOM 700 C C . ILE A 1 85 ? 16.295 -15.382 -2.843 1.00 96.31 85 ILE A C 1
ATOM 702 O O . ILE A 1 85 ? 15.874 -16.521 -2.652 1.00 96.31 85 ILE A O 1
ATOM 706 N N . GLY A 1 86 ? 15.959 -14.686 -3.934 1.00 95.25 86 GLY A N 1
ATOM 707 C CA . GLY A 1 86 ? 15.139 -15.220 -5.024 1.00 95.25 86 GLY A CA 1
ATOM 708 C C . GLY A 1 86 ? 13.657 -15.397 -4.681 1.00 95.25 86 GLY A C 1
ATOM 709 O O . GLY A 1 86 ? 12.963 -16.167 -5.345 1.00 95.25 86 GLY A O 1
ATOM 710 N N . MET A 1 87 ? 13.143 -14.717 -3.649 1.00 97.12 87 MET A N 1
ATOM 711 C CA . MET A 1 87 ? 11.728 -14.826 -3.298 1.00 97.12 87 MET A CA 1
ATOM 712 C C . MET A 1 87 ? 10.860 -14.149 -4.381 1.00 97.12 87 MET A C 1
ATOM 714 O O . MET A 1 87 ? 11.144 -13.025 -4.788 1.00 97.12 87 MET A O 1
ATOM 718 N N . PRO A 1 88 ? 9.782 -14.783 -4.872 1.00 94.75 88 PRO A N 1
ATOM 719 C CA . PRO A 1 88 ? 8.821 -14.115 -5.742 1.00 94.75 88 PRO A CA 1
ATOM 720 C C . PRO A 1 88 ? 7.925 -13.167 -4.934 1.00 94.75 88 PRO A C 1
ATOM 722 O O . PRO A 1 88 ? 7.587 -13.444 -3.777 1.00 94.75 88 PRO A O 1
ATOM 725 N N . TYR A 1 89 ? 7.455 -12.090 -5.574 1.00 95.12 89 TYR A N 1
ATOM 726 C CA . TYR A 1 89 ? 6.623 -11.060 -4.937 1.00 95.12 89 TYR A CA 1
ATOM 727 C C . TYR A 1 89 ? 5.435 -11.637 -4.147 1.00 95.12 89 TYR A C 1
ATOM 729 O O . TYR A 1 89 ? 5.180 -11.224 -3.018 1.00 95.12 89 TYR A O 1
ATOM 737 N N . HIS A 1 90 ? 4.726 -12.627 -4.699 1.00 94.62 90 HIS A N 1
ATOM 738 C CA . HIS A 1 90 ? 3.548 -13.209 -4.046 1.00 94.62 90 HIS A CA 1
ATOM 739 C C . HIS A 1 90 ? 3.878 -13.872 -2.701 1.00 94.62 90 HIS A C 1
ATOM 741 O O . HIS A 1 90 ? 3.109 -13.728 -1.748 1.00 94.62 90 HIS A O 1
ATOM 747 N N . LEU A 1 91 ? 5.025 -14.555 -2.590 1.00 95.94 91 LEU A N 1
ATOM 748 C CA . LEU A 1 91 ? 5.468 -15.155 -1.327 1.00 95.94 91 LEU A CA 1
ATOM 749 C C . LEU A 1 91 ? 5.916 -14.080 -0.334 1.00 95.94 91 LEU A C 1
ATOM 751 O O . LEU A 1 91 ? 5.558 -14.155 0.841 1.00 95.94 91 LEU A O 1
ATOM 755 N N . PHE A 1 92 ? 6.607 -13.044 -0.812 1.00 96.56 92 PHE A N 1
ATOM 756 C CA . PHE A 1 92 ? 6.991 -11.890 0.001 1.00 96.56 92 PHE A CA 1
ATOM 757 C C . PHE A 1 92 ? 5.766 -11.170 0.591 1.00 96.56 92 PHE A C 1
ATOM 759 O O . PHE A 1 92 ? 5.656 -11.000 1.809 1.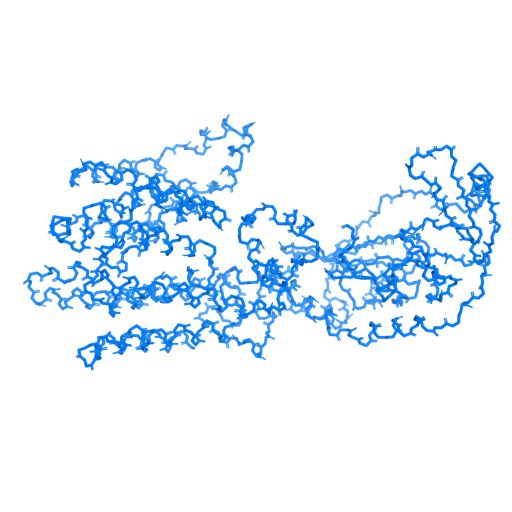00 96.56 92 PHE A O 1
ATOM 766 N N . ALA A 1 93 ? 4.795 -10.816 -0.254 1.00 95.94 93 ALA A N 1
ATOM 767 C CA . ALA A 1 93 ? 3.556 -10.172 0.164 1.00 95.94 93 ALA A CA 1
ATOM 768 C C . ALA A 1 93 ? 2.743 -11.074 1.106 1.00 95.94 93 ALA A C 1
ATOM 770 O O . ALA A 1 93 ? 2.208 -10.598 2.111 1.00 95.94 93 ALA A O 1
ATOM 771 N N . THR A 1 94 ? 2.687 -12.380 0.822 1.00 96.00 94 THR A N 1
ATOM 772 C CA . THR A 1 94 ? 2.038 -13.372 1.689 1.00 96.00 94 THR A CA 1
ATOM 773 C C . THR A 1 94 ? 2.659 -13.388 3.075 1.00 96.00 94 THR A C 1
ATOM 775 O O . THR A 1 94 ? 1.931 -13.338 4.069 1.00 96.00 94 THR A O 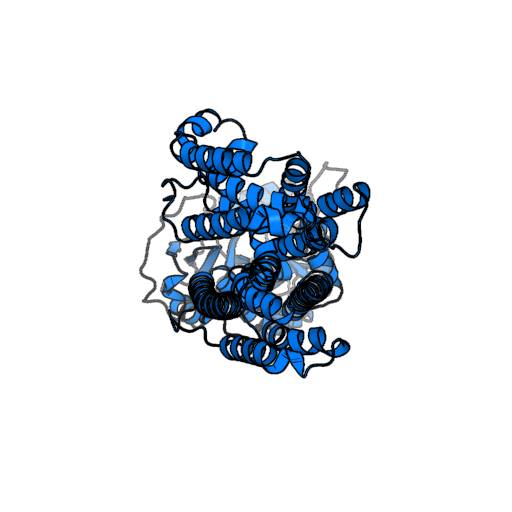1
ATOM 778 N N . LEU A 1 95 ? 3.988 -13.454 3.155 1.00 96.56 95 LEU A N 1
ATOM 779 C CA . LEU A 1 95 ? 4.720 -13.505 4.412 1.00 96.56 95 LEU A CA 1
ATOM 780 C C . LEU A 1 95 ? 4.437 -12.258 5.252 1.00 96.56 95 LEU A C 1
ATOM 782 O O . LEU A 1 95 ? 4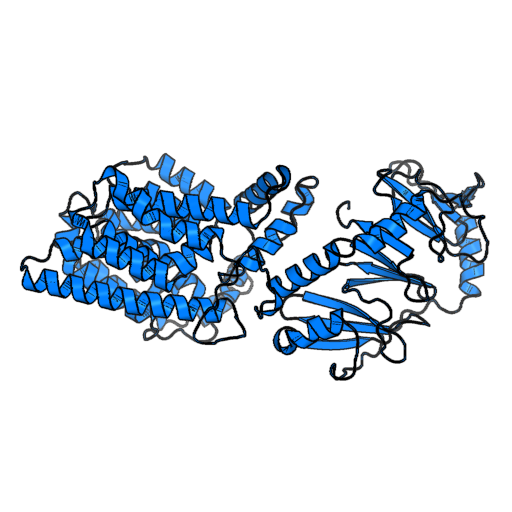.004 -12.382 6.399 1.00 96.56 95 LEU A O 1
ATOM 786 N N . LEU A 1 96 ? 4.604 -11.067 4.669 1.00 96.12 96 LEU A N 1
ATOM 787 C CA . LEU A 1 96 ? 4.365 -9.806 5.373 1.00 96.12 96 LEU A CA 1
ATOM 788 C C . LEU A 1 96 ? 2.923 -9.687 5.876 1.00 96.12 96 LEU A C 1
ATOM 790 O O . LEU A 1 96 ? 2.706 -9.383 7.049 1.00 96.12 96 LEU A O 1
ATOM 794 N N . CYS A 1 97 ? 1.935 -9.979 5.028 1.00 96.81 97 CYS A N 1
ATOM 795 C CA . CYS A 1 97 ? 0.525 -9.897 5.415 1.00 96.81 97 CYS A CA 1
ATOM 796 C C . CYS A 1 97 ? 0.163 -10.948 6.476 1.00 96.81 97 CYS A C 1
ATOM 798 O O . CYS A 1 97 ? -0.599 -10.665 7.400 1.00 96.81 97 CYS A O 1
ATOM 800 N N . SER A 1 98 ? 0.732 -12.152 6.386 1.00 97.62 98 SER A N 1
ATOM 801 C CA . SER A 1 98 ? 0.501 -13.225 7.359 1.00 97.62 98 SER A CA 1
ATOM 802 C C . SER A 1 98 ? 1.072 -12.867 8.727 1.00 97.62 98 SER A C 1
ATOM 804 O O . SER A 1 98 ? 0.385 -13.024 9.736 1.00 97.62 98 SER A O 1
ATOM 806 N N . VAL A 1 99 ? 2.295 -12.326 8.773 1.00 97.38 99 VAL A N 1
ATOM 807 C CA . VAL A 1 99 ? 2.905 -11.817 10.009 1.00 97.38 99 VAL A CA 1
ATOM 808 C C . VAL A 1 99 ? 2.064 -10.678 10.585 1.00 97.38 99 VAL A C 1
ATOM 810 O O . VAL A 1 99 ? 1.744 -10.699 11.773 1.00 97.38 99 VAL A O 1
ATOM 813 N N . LEU A 1 100 ? 1.639 -9.730 9.747 1.00 97.38 100 LEU A N 1
ATOM 814 C CA . LEU A 1 100 ? 0.809 -8.594 10.148 1.00 97.38 100 LEU A CA 1
ATOM 815 C C . LEU A 1 100 ? -0.505 -9.035 10.809 1.00 97.38 100 LEU A C 1
ATOM 817 O O . LEU A 1 100 ? -0.848 -8.585 11.910 1.00 97.38 100 LEU A O 1
ATOM 821 N N . VAL A 1 101 ? -1.234 -9.946 10.160 1.00 98.12 101 VAL A N 1
ATOM 822 C CA . VAL A 1 101 ? -2.482 -10.492 10.699 1.00 98.12 101 VAL A CA 1
ATOM 823 C C . VAL A 1 101 ? -2.203 -11.298 11.961 1.00 98.12 101 VAL A C 1
ATOM 825 O O . VAL A 1 101 ? -2.905 -11.122 12.953 1.00 98.12 101 VAL A O 1
ATOM 828 N N . TYR A 1 102 ? -1.171 -12.144 11.982 1.00 97.69 102 TYR A N 1
ATOM 829 C CA . TYR A 1 102 ? -0.841 -12.936 13.164 1.00 97.69 102 TYR A CA 1
ATOM 830 C C . TYR A 1 102 ? -0.557 -12.051 14.385 1.00 97.69 102 TYR A C 1
ATOM 832 O O . TYR A 1 102 ? -1.131 -12.279 15.454 1.00 97.69 102 TYR A O 1
ATOM 840 N N . VAL A 1 103 ? 0.262 -11.004 14.229 1.00 96.94 103 VAL A N 1
ATOM 841 C CA . VAL A 1 103 ? 0.538 -10.025 15.292 1.00 96.94 103 VAL A CA 1
ATOM 842 C C . VAL A 1 103 ? -0.749 -9.325 15.725 1.00 96.94 103 VAL A C 1
ATOM 844 O O . VAL A 1 103 ? -1.004 -9.229 16.925 1.00 96.94 103 VAL A O 1
ATOM 847 N N . THR A 1 104 ? -1.611 -8.928 14.783 1.00 97.81 104 THR A N 1
ATOM 848 C CA . THR A 1 104 ? -2.922 -8.333 15.095 1.00 97.81 104 THR A CA 1
ATOM 849 C C . THR A 1 104 ? -3.794 -9.282 15.919 1.00 97.81 104 THR A C 1
ATOM 851 O O . THR A 1 104 ? -4.305 -8.899 16.967 1.00 97.81 104 THR A O 1
ATOM 854 N N . LEU A 1 105 ? -3.938 -10.546 15.511 1.00 97.50 105 LEU A N 1
ATOM 855 C CA . LEU A 1 105 ? -4.746 -11.533 16.233 1.00 97.50 105 LEU A CA 1
ATOM 856 C C . LEU A 1 105 ? -4.174 -11.829 17.627 1.00 97.50 105 LEU A C 1
ATOM 858 O O . LEU A 1 105 ? -4.924 -11.975 18.594 1.00 97.50 105 LEU A O 1
ATOM 862 N N . ARG A 1 106 ? -2.846 -11.891 17.760 1.00 95.19 106 ARG A N 1
ATOM 863 C CA . ARG A 1 106 ? -2.176 -12.026 19.061 1.00 95.19 106 ARG A CA 1
ATOM 864 C C . ARG A 1 106 ? -2.454 -10.825 19.956 1.00 95.19 106 ARG A C 1
ATOM 866 O O . ARG A 1 106 ? -2.832 -11.020 21.108 1.00 95.19 106 ARG A O 1
ATOM 873 N N . TRP A 1 107 ? -2.340 -9.616 19.415 1.00 95.44 107 TRP A N 1
ATOM 874 C CA . TRP A 1 107 ? -2.643 -8.385 20.132 1.00 95.44 107 TRP A CA 1
ATOM 875 C C . TRP A 1 107 ? -4.093 -8.367 20.620 1.00 95.44 107 TRP A C 1
ATOM 877 O O . TRP A 1 107 ? -4.337 -8.210 21.813 1.00 95.44 107 TRP A O 1
ATOM 887 N N . LEU A 1 108 ? -5.050 -8.649 19.732 1.00 95.69 108 LEU A N 1
ATOM 888 C CA . LEU A 1 108 ? -6.474 -8.711 20.060 1.00 95.69 108 LEU A CA 1
ATOM 889 C C . LEU A 1 108 ? -6.784 -9.728 21.158 1.00 95.69 108 LEU A C 1
ATOM 891 O O . LEU A 1 108 ? -7.593 -9.446 22.040 1.00 95.69 108 LEU A O 1
ATOM 895 N N . LYS A 1 109 ? -6.143 -10.902 21.135 1.00 93.81 109 LYS A N 1
ATOM 896 C CA . LYS A 1 109 ? -6.298 -11.907 22.198 1.00 93.81 109 LYS A CA 1
ATOM 897 C C . LYS A 1 109 ? -5.819 -11.379 23.551 1.00 93.81 109 LYS A C 1
ATOM 899 O O . LYS A 1 109 ? -6.364 -11.767 24.586 1.00 93.81 109 LYS A O 1
ATOM 904 N N . ASP A 1 110 ? -4.786 -10.546 23.545 1.00 91.31 110 ASP A N 1
ATOM 905 C CA . ASP A 1 110 ? -4.167 -10.046 24.762 1.00 91.31 110 ASP A CA 1
ATOM 906 C C . ASP A 1 110 ? -4.990 -8.937 25.425 1.00 91.31 110 ASP A C 1
ATOM 908 O O . ASP A 1 110 ? -5.105 -8.953 26.655 1.00 91.31 110 ASP A O 1
ATOM 912 N N . ILE A 1 111 ? -5.595 -8.041 24.631 1.00 92.06 111 ILE A N 1
ATOM 913 C CA . ILE A 1 111 ? -6.257 -6.825 25.138 1.00 92.06 111 ILE A CA 1
ATOM 914 C C . ILE A 1 111 ? -7.793 -6.832 25.064 1.00 92.06 111 ILE A C 1
ATOM 916 O O . ILE A 1 111 ? -8.443 -6.140 25.844 1.00 92.06 111 ILE A O 1
ATOM 920 N N . SER A 1 112 ? -8.409 -7.600 24.158 1.00 93.56 112 SER A N 1
ATOM 921 C CA . SER A 1 112 ? -9.854 -7.489 23.920 1.00 93.56 112 SER A CA 1
ATOM 922 C C . SER A 1 112 ? -10.703 -8.145 25.015 1.00 93.56 112 SER A C 1
ATOM 924 O O . SER A 1 112 ? -10.360 -9.180 25.593 1.00 93.56 112 SER A O 1
ATOM 926 N N . HIS A 1 113 ? -11.879 -7.564 25.256 1.00 93.38 113 HIS A N 1
ATOM 927 C CA . HIS A 1 113 ? -12.937 -8.150 26.083 1.00 93.38 113 HIS A CA 1
ATOM 928 C C . HIS A 1 113 ? -13.657 -9.308 25.385 1.00 93.38 113 HIS A C 1
ATOM 930 O O . HIS A 1 113 ? -14.125 -10.238 26.041 1.00 93.38 113 HIS A O 1
ATOM 936 N N . ASN A 1 114 ? -13.739 -9.263 24.056 1.00 95.00 114 ASN A N 1
ATOM 937 C CA . ASN A 1 114 ? -14.340 -10.304 23.234 1.00 95.00 114 ASN A CA 1
ATOM 938 C C . ASN A 1 114 ? -13.502 -10.453 21.963 1.00 95.00 114 ASN A C 1
ATOM 940 O O . ASN A 1 114 ? -13.680 -9.716 20.993 1.00 95.00 114 ASN A O 1
ATOM 944 N N . PHE A 1 115 ? -12.567 -11.403 22.012 1.00 96.50 115 PHE A N 1
ATOM 945 C CA . PHE A 1 115 ? -11.624 -11.677 20.932 1.00 96.50 115 PHE A CA 1
ATOM 946 C C . PHE A 1 115 ? -12.340 -11.921 19.602 1.00 96.50 115 PHE A C 1
ATOM 948 O O . PHE A 1 115 ? -11.987 -11.308 18.603 1.00 96.50 115 PHE A O 1
ATOM 955 N N . GLU A 1 116 ? -13.368 -12.768 19.583 1.00 96.94 116 GLU A N 1
ATOM 956 C CA . GLU A 1 116 ? -14.056 -13.140 18.349 1.00 96.94 116 GLU A CA 1
ATOM 957 C C . GLU A 1 116 ? -14.767 -11.945 17.703 1.00 96.94 116 GLU A C 1
ATOM 959 O O . GLU A 1 116 ? -14.686 -11.768 16.490 1.00 96.94 116 GLU A O 1
ATOM 964 N N . LEU A 1 117 ? -15.400 -11.081 18.508 1.00 97.06 117 LEU A N 1
ATOM 965 C CA . LEU A 1 117 ? -16.011 -9.850 18.003 1.00 97.06 117 LEU A CA 1
ATOM 966 C C . LEU A 1 117 ? -14.958 -8.872 17.464 1.00 97.06 117 LEU A C 1
ATOM 968 O O . LEU A 1 117 ? -15.178 -8.258 16.423 1.00 97.06 117 LEU A O 1
ATOM 972 N N . SER A 1 118 ? -13.808 -8.748 18.135 1.00 97.94 118 SER A N 1
ATOM 973 C CA . SER A 1 118 ? -12.695 -7.929 17.640 1.00 97.94 118 SER A CA 1
ATOM 974 C C . SER A 1 118 ? -12.148 -8.421 16.309 1.00 97.94 118 SER A C 1
ATOM 976 O O . SER A 1 118 ? -11.852 -7.609 15.439 1.00 97.94 118 SER A O 1
ATOM 978 N N . VAL A 1 119 ? -12.008 -9.738 16.142 1.00 98.25 119 VAL A N 1
ATOM 979 C CA . VAL A 1 119 ? -11.546 -10.333 14.882 1.00 98.25 119 VAL A CA 1
ATOM 980 C C . VAL A 1 119 ? -12.555 -10.084 13.765 1.00 98.25 119 VAL A C 1
ATOM 982 O O . VAL A 1 119 ? -12.149 -9.729 12.661 1.00 98.25 119 VAL A O 1
ATOM 985 N N . LEU A 1 120 ? -13.855 -10.216 14.049 1.00 98.12 120 LEU A N 1
ATOM 986 C CA . LEU A 1 120 ? -14.909 -9.919 13.079 1.00 98.12 120 LEU A CA 1
ATOM 987 C C . LEU A 1 120 ? -14.878 -8.444 12.648 1.00 98.12 120 LEU A C 1
ATOM 989 O O . LEU A 1 120 ? -14.910 -8.164 11.453 1.00 98.12 120 LEU A O 1
ATOM 993 N N . LEU A 1 121 ? -14.747 -7.512 13.600 1.00 98.12 121 LEU A N 1
ATOM 994 C CA . LEU A 1 121 ? -14.605 -6.080 13.311 1.00 98.12 121 LEU A CA 1
ATOM 995 C C . LEU A 1 121 ? -13.327 -5.775 12.525 1.00 98.12 121 LEU A C 1
ATOM 997 O O . LEU A 1 121 ? -13.372 -5.019 11.559 1.00 98.12 121 LEU A O 1
ATOM 1001 N N . TYR A 1 122 ? -12.198 -6.386 12.893 1.00 98.44 122 TYR A N 1
ATOM 1002 C CA . TYR A 1 122 ? -10.944 -6.241 12.156 1.00 98.44 122 TYR A CA 1
ATOM 1003 C C . TYR A 1 122 ? -11.093 -6.694 10.701 1.00 98.44 122 TYR A C 1
ATOM 1005 O O . TYR A 1 122 ? -10.711 -5.960 9.788 1.00 98.44 122 TYR A O 1
ATOM 1013 N N . PHE A 1 123 ? -11.704 -7.859 10.475 1.00 98.06 123 PHE A N 1
ATOM 1014 C CA . PHE A 1 123 ? -11.973 -8.358 9.130 1.00 98.06 123 PHE A CA 1
ATOM 1015 C C . PHE A 1 123 ? -12.892 -7.413 8.345 1.00 98.06 123 PHE A C 1
ATOM 1017 O O . PHE A 1 123 ? -12.598 -7.083 7.200 1.00 98.06 123 PHE A O 1
ATOM 1024 N N . ALA A 1 124 ? -13.977 -6.955 8.975 1.00 97.38 124 ALA A N 1
ATOM 1025 C CA . ALA A 1 124 ? -15.000 -6.129 8.344 1.00 97.38 124 ALA A CA 1
ATOM 1026 C C . ALA A 1 124 ? -14.546 -4.700 8.020 1.00 97.38 124 ALA A C 1
ATOM 1028 O O . ALA A 1 124 ? -15.026 -4.127 7.050 1.00 97.38 124 ALA A O 1
ATOM 1029 N N . MET A 1 125 ? -13.674 -4.113 8.844 1.00 96.00 125 MET A N 1
ATOM 1030 C CA . MET A 1 125 ? -13.321 -2.693 8.753 1.00 96.00 125 MET A CA 1
ATOM 1031 C C . MET A 1 125 ? -11.913 -2.441 8.217 1.00 96.00 125 MET A C 1
ATOM 1033 O O . MET A 1 125 ? -11.674 -1.388 7.634 1.00 96.00 125 MET A O 1
ATOM 1037 N N . PHE A 1 126 ? -10.957 -3.345 8.465 1.00 96.19 126 PHE A N 1
ATOM 1038 C CA . PHE A 1 126 ? -9.542 -3.006 8.293 1.00 96.19 126 PHE A CA 1
ATOM 1039 C C . PHE A 1 126 ? -8.721 -4.017 7.500 1.00 96.19 126 PHE A C 1
ATOM 1041 O O . PHE A 1 126 ? -7.747 -3.618 6.869 1.00 96.19 126 PHE A O 1
ATOM 1048 N N . PHE A 1 127 ? -9.082 -5.299 7.490 1.00 96.56 127 PHE A N 1
ATOM 1049 C CA . PHE A 1 127 ? -8.277 -6.323 6.826 1.00 96.56 127 PHE A CA 1
ATOM 1050 C C . PHE A 1 127 ? -8.101 -6.069 5.321 1.00 96.56 127 PHE A C 1
ATOM 1052 O O . PHE A 1 127 ? -6.978 -6.123 4.828 1.00 96.56 127 PHE A O 1
ATOM 1059 N N . LEU A 1 128 ? -9.176 -5.739 4.600 1.00 93.81 128 LEU A N 1
ATOM 1060 C CA . LEU A 1 128 ? -9.122 -5.568 3.142 1.00 93.81 128 LEU A CA 1
ATOM 1061 C C . LEU A 1 128 ? -8.264 -4.373 2.705 1.00 93.81 128 LEU A C 1
ATOM 1063 O O . LEU A 1 128 ? -7.529 -4.468 1.729 1.00 93.81 128 LEU A O 1
ATOM 1067 N N . VAL A 1 129 ? -8.305 -3.258 3.432 1.00 91.94 129 VAL A N 1
ATOM 1068 C CA . VAL A 1 129 ? -7.507 -2.078 3.071 1.00 91.94 129 VAL A CA 1
ATOM 1069 C C . VAL A 1 129 ? -6.131 -2.134 3.719 1.00 91.94 129 VAL A C 1
ATOM 1071 O O . VAL A 1 129 ? -5.126 -2.065 3.025 1.00 91.94 129 VAL A O 1
ATOM 1074 N N . TRP A 1 130 ? -6.048 -2.312 5.033 1.00 93.31 130 TRP A N 1
ATOM 1075 C CA . TRP A 1 130 ? -4.792 -2.168 5.781 1.00 93.31 130 TRP A CA 1
ATOM 1076 C C . TRP A 1 130 ? -4.017 -3.475 5.933 1.00 93.31 130 TRP A C 1
ATOM 1078 O O . TRP A 1 130 ? -2.818 -3.443 6.186 1.00 93.31 130 TRP A O 1
ATOM 1088 N N . GLY A 1 131 ? -4.684 -4.620 5.782 1.00 94.25 131 GLY A N 1
ATOM 1089 C CA . GLY A 1 131 ? -4.035 -5.931 5.758 1.00 94.25 131 GLY A CA 1
ATOM 1090 C C . GLY A 1 131 ? -3.605 -6.371 4.358 1.00 94.25 131 GLY A C 1
ATOM 1091 O O . GLY A 1 131 ? -2.620 -7.092 4.236 1.00 94.25 131 GLY A O 1
ATOM 1092 N N . LEU A 1 132 ? -4.330 -5.950 3.315 1.00 93.19 132 LEU A N 1
ATOM 1093 C CA . LEU A 1 132 ? -4.130 -6.423 1.942 1.00 93.19 132 LEU A CA 1
ATOM 1094 C C . LEU A 1 132 ? -3.639 -5.344 0.965 1.00 93.19 132 LEU A C 1
ATOM 1096 O O . LEU A 1 132 ? -2.860 -5.692 0.078 1.00 93.19 132 LEU A O 1
ATOM 1100 N N . SER A 1 133 ? -4.064 -4.082 1.106 1.00 91.00 133 SER A N 1
ATOM 1101 C CA . SER A 1 133 ? -3.677 -2.989 0.201 1.00 91.00 133 SER A CA 1
ATOM 1102 C C . SER A 1 133 ? -2.552 -2.141 0.771 1.00 91.00 133 SER A C 1
ATOM 1104 O O . SER A 1 133 ? -1.421 -2.330 0.372 1.00 91.00 133 SER A O 1
ATOM 1106 N N . ALA A 1 134 ? -2.824 -1.245 1.719 1.00 92.94 134 ALA A N 1
ATOM 1107 C CA . ALA A 1 134 ? -1.902 -0.235 2.236 1.00 92.94 134 ALA A CA 1
ATOM 1108 C C . ALA A 1 134 ? -0.851 -0.825 3.201 1.00 92.94 134 ALA A C 1
ATOM 1110 O O . ALA A 1 134 ? -0.716 -0.384 4.342 1.00 92.94 134 ALA A O 1
ATOM 1111 N N . LEU A 1 135 ? -0.104 -1.837 2.747 1.00 93.44 135 LEU A N 1
ATOM 1112 C CA . LEU A 1 135 ? 0.752 -2.707 3.555 1.00 93.44 135 LEU A CA 1
ATOM 1113 C C . LEU A 1 135 ? 1.784 -1.946 4.396 1.00 93.44 135 LEU A C 1
ATOM 1115 O O . LEU A 1 135 ? 1.908 -2.223 5.586 1.00 93.44 135 LEU A O 1
ATOM 1119 N N . ARG A 1 136 ? 2.477 -0.954 3.815 1.00 95.69 136 ARG A N 1
ATOM 1120 C CA . ARG A 1 136 ? 3.441 -0.103 4.542 1.00 95.69 136 ARG A CA 1
ATOM 1121 C C . ARG A 1 136 ? 2.803 0.561 5.763 1.00 95.69 136 ARG A C 1
ATOM 1123 O O . ARG A 1 136 ? 3.308 0.458 6.878 1.00 95.69 136 ARG A O 1
ATOM 1130 N N . GLN A 1 137 ? 1.647 1.192 5.561 1.00 95.94 137 GLN A N 1
ATOM 1131 C CA . GLN A 1 137 ? 0.908 1.856 6.629 1.00 95.94 137 GLN A CA 1
ATOM 1132 C C . GLN A 1 137 ? 0.294 0.844 7.607 1.00 95.94 137 GLN A C 1
ATOM 1134 O O . GLN A 1 137 ? 0.337 1.067 8.813 1.00 95.94 137 GLN A O 1
ATOM 1139 N N . GLY A 1 138 ? -0.211 -0.290 7.114 1.00 96.62 138 GLY A N 1
ATOM 1140 C CA . GLY A 1 138 ? -0.718 -1.395 7.928 1.00 96.62 138 GLY A CA 1
ATOM 1141 C C . GLY A 1 138 ? 0.320 -1.937 8.911 1.00 96.62 138 GLY A C 1
ATOM 1142 O O . GLY A 1 138 ? 0.020 -2.073 10.098 1.00 96.62 138 GLY A O 1
ATOM 1143 N N . ILE A 1 139 ? 1.555 -2.170 8.447 1.00 97.19 139 ILE A N 1
ATOM 1144 C CA . ILE A 1 139 ? 2.694 -2.576 9.287 1.00 97.19 139 ILE A CA 1
ATOM 1145 C C . ILE A 1 139 ? 2.918 -1.553 10.401 1.00 97.19 139 ILE A C 1
ATOM 1147 O O . ILE A 1 139 ? 2.926 -1.924 11.577 1.00 97.19 139 ILE A O 1
ATOM 1151 N N . SER A 1 140 ? 3.014 -0.269 10.054 1.00 97.56 140 SER A N 1
ATOM 1152 C CA . SER A 1 140 ? 3.221 0.798 11.035 1.00 97.56 140 SER A CA 1
ATOM 1153 C C . SER A 1 140 ? 2.072 0.912 12.041 1.00 97.56 140 SER A C 1
ATOM 1155 O O . SER A 1 140 ? 2.331 1.083 13.231 1.00 97.56 140 SER A O 1
ATOM 1157 N N . ILE A 1 141 ? 0.814 0.758 11.608 1.00 97.31 141 ILE A N 1
ATOM 1158 C CA . ILE A 1 141 ? -0.358 0.739 12.498 1.00 97.31 141 ILE A CA 1
ATOM 1159 C C . ILE A 1 141 ? -0.227 -0.393 13.519 1.00 97.31 141 ILE A C 1
ATOM 1161 O O . ILE A 1 141 ? -0.282 -0.150 14.723 1.00 97.31 141 ILE A O 1
ATOM 1165 N N . VAL A 1 142 ? -0.049 -1.631 13.061 1.00 97.31 142 VAL A N 1
ATOM 1166 C CA . VAL A 1 142 ? -0.079 -2.799 13.950 1.00 97.31 142 VAL A CA 1
ATOM 1167 C C . VAL A 1 142 ? 1.118 -2.811 14.894 1.00 97.31 142 VAL A C 1
ATOM 1169 O O . VAL A 1 142 ? 0.937 -3.034 16.089 1.00 97.31 142 VAL A O 1
ATOM 1172 N N . VAL A 1 143 ? 2.327 -2.538 14.391 1.00 97.38 143 VAL A N 1
ATOM 1173 C CA . VAL A 1 143 ? 3.547 -2.529 15.211 1.00 97.38 143 VAL A CA 1
ATOM 1174 C C . VAL A 1 143 ? 3.479 -1.433 16.270 1.00 97.38 143 VAL A C 1
ATOM 1176 O O . VAL A 1 143 ? 3.697 -1.716 17.451 1.00 97.38 143 VAL A O 1
ATOM 1179 N N . LEU A 1 144 ? 3.149 -0.195 15.886 1.00 97.75 144 LEU A N 1
ATOM 1180 C CA . LEU A 1 144 ? 3.134 0.906 16.845 1.00 97.75 144 LEU A CA 1
ATOM 1181 C C . LEU A 1 144 ? 1.991 0.771 17.838 1.00 97.75 144 LEU A C 1
ATOM 1183 O O . LEU A 1 144 ? 2.233 0.887 19.034 1.00 97.75 144 LEU A O 1
ATOM 1187 N N . LEU A 1 145 ? 0.768 0.460 17.407 1.00 96.62 145 LEU A N 1
ATOM 1188 C CA . LEU A 1 145 ? -0.323 0.326 18.369 1.00 96.62 145 LEU A CA 1
ATOM 1189 C C . LEU A 1 145 ? -0.119 -0.866 19.316 1.00 96.62 145 LEU A C 1
ATOM 1191 O O . LEU A 1 145 ? -0.454 -0.761 20.495 1.00 96.62 145 LEU A O 1
ATOM 1195 N N . TYR A 1 146 ? 0.508 -1.956 18.860 1.00 96.19 146 TYR A N 1
ATOM 1196 C CA . TYR A 1 146 ? 0.930 -3.042 19.747 1.00 96.19 146 TYR A CA 1
ATOM 1197 C C . TYR A 1 146 ? 1.942 -2.562 20.797 1.00 96.19 146 TYR A C 1
ATOM 1199 O O . TYR A 1 146 ? 1.777 -2.836 21.982 1.00 96.19 146 TYR A O 1
ATOM 1207 N N . ILE A 1 147 ? 2.986 -1.833 20.396 1.00 96.38 147 ILE A N 1
ATOM 1208 C CA . ILE A 1 147 ? 4.026 -1.357 21.325 1.00 96.38 147 ILE A CA 1
ATOM 1209 C C . ILE A 1 147 ? 3.482 -0.289 22.285 1.00 96.38 147 ILE A C 1
ATOM 1211 O O . ILE A 1 147 ? 3.874 -0.240 23.450 1.00 96.38 147 ILE A O 1
ATOM 1215 N N . PHE A 1 148 ? 2.576 0.569 21.821 1.00 95.69 148 PHE A N 1
ATOM 1216 C CA . PHE A 1 148 ? 2.044 1.670 22.617 1.00 95.69 148 PHE A CA 1
ATOM 1217 C C . PHE A 1 148 ? 0.886 1.254 23.531 1.00 95.69 148 PHE A C 1
ATOM 1219 O O . PHE A 1 148 ? 0.757 1.817 24.619 1.00 95.69 148 PHE A O 1
ATOM 1226 N N . PHE A 1 149 ? 0.072 0.274 23.123 1.00 94.06 149 PHE A N 1
ATOM 1227 C CA . PHE A 1 149 ? -1.212 -0.038 23.762 1.00 94.06 149 PHE A CA 1
ATOM 1228 C C . PHE A 1 149 ? -1.430 -1.533 24.054 1.00 94.06 149 PHE A C 1
ATOM 1230 O O . PHE A 1 149 ? -2.567 -1.986 24.201 1.00 94.06 149 PHE A O 1
ATOM 1237 N N . ASN A 1 150 ? -0.373 -2.342 24.167 1.00 91.12 150 ASN A N 1
ATOM 1238 C CA . ASN A 1 150 ? -0.511 -3.700 24.697 1.00 91.12 150 ASN A CA 1
ATOM 1239 C C . ASN A 1 150 ? -0.546 -3.691 26.234 1.00 91.12 150 ASN A C 1
ATOM 1241 O O . ASN A 1 150 ? 0.488 -3.634 26.891 1.00 91.12 150 ASN A O 1
ATOM 1245 N N . GLY A 1 151 ? -1.738 -3.848 26.815 1.00 78.50 151 GLY A N 1
ATOM 1246 C CA . GLY A 1 151 ? -1.936 -3.855 28.270 1.00 78.50 151 GLY A CA 1
ATOM 1247 C C . GLY A 1 151 ? -1.201 -4.960 29.048 1.00 78.50 151 GLY A C 1
ATOM 1248 O O . GLY A 1 151 ? -1.147 -4.898 30.271 1.00 78.50 151 GLY A O 1
ATOM 1249 N N . ARG A 1 152 ? -0.619 -5.971 28.382 1.00 83.56 152 ARG A N 1
ATOM 1250 C CA . ARG A 1 152 ? 0.218 -7.000 29.032 1.00 83.56 152 ARG A CA 1
ATOM 1251 C C . ARG A 1 152 ? 1.706 -6.666 29.055 1.00 83.56 152 ARG A C 1
ATOM 1253 O O . ARG A 1 152 ? 2.463 -7.354 29.735 1.00 83.56 152 ARG A O 1
ATOM 1260 N N . ARG A 1 153 ? 2.142 -5.690 28.259 1.00 84.94 153 ARG A N 1
ATOM 1261 C CA . ARG A 1 153 ? 3.549 -5.322 28.098 1.00 84.94 153 ARG A CA 1
ATOM 1262 C C . ARG A 1 153 ? 3.661 -3.809 28.090 1.00 84.94 153 ARG A C 1
ATOM 1264 O O . ARG A 1 153 ? 3.411 -3.179 27.068 1.00 84.94 153 ARG A O 1
ATOM 1271 N N . ASP A 1 154 ? 4.070 -3.240 29.215 1.00 86.31 154 ASP A N 1
ATOM 1272 C CA . ASP A 1 154 ? 4.368 -1.814 29.261 1.00 86.31 154 ASP A CA 1
ATOM 1273 C C . ASP A 1 154 ? 5.800 -1.568 28.779 1.00 86.31 154 ASP A C 1
ATOM 1275 O O . ASP A 1 154 ? 6.782 -1.825 29.478 1.00 86.31 154 ASP A O 1
ATOM 1279 N N . TYR A 1 155 ? 5.921 -1.138 27.526 1.00 92.69 155 TYR A N 1
ATOM 1280 C CA . TYR A 1 155 ? 7.203 -0.795 26.928 1.00 92.69 155 TYR A CA 1
ATOM 1281 C C . TYR A 1 155 ? 7.642 0.607 27.361 1.00 92.69 155 TYR A C 1
ATOM 1283 O O . TYR A 1 155 ? 6.857 1.561 27.356 1.00 92.69 155 TYR A O 1
ATOM 1291 N N . SER A 1 156 ? 8.932 0.753 27.669 1.00 94.62 156 SER A N 1
ATOM 1292 C CA . SER A 1 156 ? 9.507 2.049 28.034 1.00 94.62 156 SER A CA 1
ATOM 1293 C C . SER A 1 156 ? 9.384 3.068 26.893 1.00 94.62 156 SER A C 1
ATOM 1295 O O . SER A 1 156 ? 9.338 2.713 25.711 1.00 94.62 156 SER A O 1
ATOM 1297 N N . LEU A 1 157 ? 9.388 4.363 27.232 1.00 93.50 157 LEU A N 1
ATOM 1298 C CA . LEU A 1 157 ? 9.337 5.438 26.235 1.00 93.50 157 LEU A CA 1
ATOM 1299 C C . LEU A 1 157 ? 10.481 5.335 25.211 1.00 93.50 157 LEU A C 1
ATOM 1301 O O . LEU A 1 157 ? 10.267 5.611 24.038 1.00 93.50 157 LEU A O 1
ATOM 1305 N N . LYS A 1 158 ? 11.666 4.861 25.623 1.00 96.88 158 LYS A N 1
ATOM 1306 C CA . LYS A 1 158 ? 12.805 4.624 24.718 1.00 96.88 158 LYS A CA 1
ATOM 1307 C C . LYS A 1 158 ? 12.464 3.607 23.625 1.00 96.88 158 LYS A C 1
ATOM 1309 O O . LYS A 1 158 ? 12.765 3.848 22.462 1.00 96.88 158 LYS A O 1
ATOM 1314 N N . VAL A 1 159 ? 11.791 2.510 23.982 1.00 97.44 159 VAL A N 1
ATOM 1315 C CA . VAL A 1 159 ? 11.341 1.496 23.012 1.00 97.44 159 VAL A CA 1
ATOM 1316 C C . VAL A 1 159 ? 10.265 2.070 22.091 1.00 97.44 159 VAL A C 1
ATOM 1318 O O . VAL A 1 159 ? 10.320 1.844 20.888 1.00 97.44 159 VAL A O 1
ATOM 1321 N N . LYS A 1 160 ? 9.326 2.859 22.628 1.00 97.25 160 LYS A N 1
ATOM 1322 C CA . LYS A 1 160 ? 8.284 3.549 21.844 1.00 97.25 160 LYS A CA 1
ATOM 1323 C C . LYS A 1 160 ? 8.886 4.531 20.823 1.00 97.25 160 LYS A C 1
ATOM 1325 O O . LYS A 1 160 ? 8.484 4.526 19.659 1.00 97.25 160 LYS A O 1
ATOM 1330 N N . LEU A 1 161 ? 9.882 5.323 21.229 1.00 97.75 161 LEU A N 1
ATOM 1331 C CA . LEU A 1 161 ? 10.623 6.243 20.355 1.00 97.75 161 LEU A CA 1
ATOM 1332 C C . LEU A 1 161 ? 11.412 5.491 19.283 1.00 97.75 161 LEU A C 1
ATOM 1334 O O . LEU A 1 161 ? 11.290 5.811 18.104 1.00 97.75 161 LEU A O 1
ATOM 1338 N N . PHE A 1 162 ? 12.163 4.459 19.677 1.00 98.06 162 PHE A N 1
ATOM 1339 C CA . PHE A 1 162 ? 12.918 3.630 18.741 1.00 98.06 162 PHE A CA 1
ATOM 1340 C C . PHE A 1 162 ? 11.999 2.965 17.711 1.00 98.06 162 PHE A C 1
ATOM 1342 O O . PHE A 1 162 ? 12.247 3.060 16.514 1.00 98.06 162 PHE A O 1
ATOM 1349 N N . ALA A 1 163 ? 10.892 2.366 18.152 1.00 97.94 163 ALA A N 1
ATOM 1350 C CA . ALA A 1 163 ? 9.914 1.762 17.255 1.00 97.94 163 ALA A CA 1
ATOM 1351 C C . ALA A 1 163 ? 9.316 2.783 16.279 1.00 97.94 163 ALA A C 1
ATOM 1353 O O . ALA A 1 163 ? 9.169 2.478 15.100 1.00 97.94 163 ALA A O 1
ATOM 1354 N N . THR A 1 164 ? 9.018 4.000 16.746 1.00 98.19 164 THR A N 1
ATOM 1355 C CA . THR A 1 164 ? 8.539 5.088 15.879 1.00 98.19 164 THR A CA 1
ATOM 1356 C C . THR A 1 164 ? 9.594 5.467 14.841 1.00 98.19 164 THR A C 1
ATOM 1358 O O . THR A 1 164 ? 9.264 5.580 13.667 1.00 98.19 164 THR A O 1
ATOM 1361 N N . ALA A 1 165 ? 10.863 5.597 15.238 1.00 97.75 165 ALA A N 1
ATOM 1362 C CA . ALA A 1 165 ? 11.959 5.898 14.318 1.00 97.75 165 ALA A CA 1
ATOM 1363 C C . ALA A 1 165 ? 12.145 4.797 13.259 1.00 97.75 165 ALA A C 1
ATOM 1365 O O . ALA A 1 165 ? 12.294 5.097 12.081 1.00 97.75 165 ALA A O 1
ATOM 1366 N N . VAL A 1 166 ? 12.064 3.520 13.646 1.00 98.12 166 VAL A N 1
ATOM 1367 C CA . VAL A 1 166 ? 12.139 2.401 12.693 1.00 98.12 166 VAL A CA 1
ATOM 1368 C C . VAL A 1 166 ? 10.932 2.405 11.748 1.00 98.12 166 VAL A C 1
ATOM 1370 O O . VAL A 1 166 ? 11.094 2.253 10.539 1.00 98.12 166 VAL A O 1
ATOM 1373 N N . MET A 1 167 ? 9.719 2.617 12.268 1.00 98.00 167 MET A N 1
ATOM 1374 C CA . MET A 1 167 ? 8.496 2.651 11.454 1.00 98.00 167 MET A CA 1
ATOM 1375 C C . MET A 1 167 ? 8.390 3.889 10.568 1.00 98.00 167 MET A C 1
ATOM 1377 O O . MET A 1 167 ? 7.736 3.809 9.533 1.00 98.00 167 MET A O 1
ATOM 1381 N N . PHE A 1 168 ? 9.077 4.986 10.889 1.00 97.00 168 PHE A N 1
ATOM 1382 C CA . PHE A 1 168 ? 9.203 6.145 10.004 1.00 97.00 168 PHE A CA 1
ATOM 1383 C C . PHE A 1 168 ? 9.854 5.764 8.670 1.00 97.00 168 PHE A C 1
ATOM 1385 O O . PHE A 1 168 ? 9.391 6.192 7.617 1.00 97.00 168 PHE A O 1
ATOM 1392 N N . PHE A 1 169 ? 10.848 4.873 8.699 1.00 96.88 169 PHE A N 1
ATOM 1393 C CA . PHE A 1 169 ? 11.504 4.359 7.496 1.00 96.88 169 PHE A CA 1
ATOM 1394 C C . PHE A 1 169 ? 10.706 3.274 6.752 1.00 96.88 169 PHE A C 1
ATOM 1396 O O . PHE A 1 169 ? 11.124 2.856 5.674 1.00 96.88 169 PHE A O 1
ATOM 1403 N N . VAL A 1 170 ? 9.580 2.808 7.301 1.00 96.88 170 VAL A N 1
ATOM 1404 C CA . VAL A 1 170 ? 8.615 1.931 6.604 1.00 96.88 170 VAL A CA 1
ATOM 1405 C C . VAL A 1 170 ? 7.443 2.740 6.062 1.00 96.88 170 VAL A C 1
ATOM 1407 O O . VAL A 1 170 ? 6.944 2.464 4.976 1.00 96.88 170 VAL A O 1
ATOM 1410 N N . HIS A 1 171 ? 6.988 3.718 6.842 1.00 95.69 171 HIS A N 1
ATOM 1411 C CA . HIS A 1 171 ? 5.923 4.633 6.494 1.00 95.69 171 HIS A CA 1
ATOM 1412 C C . HIS A 1 171 ? 6.100 5.957 7.242 1.00 95.69 171 HIS A C 1
ATOM 1414 O O . HIS A 1 171 ? 5.954 6.002 8.470 1.00 95.69 171 HIS A O 1
ATOM 1420 N N . ALA A 1 172 ? 6.340 7.049 6.517 1.00 92.94 172 ALA A N 1
ATOM 1421 C CA . ALA A 1 172 ? 6.653 8.345 7.127 1.00 92.94 172 ALA A CA 1
ATOM 1422 C C . ALA A 1 172 ? 5.527 8.864 8.046 1.00 92.94 172 ALA A C 1
ATOM 1424 O O . ALA A 1 172 ? 5.783 9.454 9.097 1.00 92.94 172 ALA A O 1
ATOM 1425 N N . GLY A 1 173 ? 4.267 8.563 7.709 1.00 92.00 173 GLY A N 1
ATOM 1426 C CA . GLY A 1 173 ? 3.092 8.947 8.498 1.00 92.00 173 GLY A CA 1
ATOM 1427 C C . GLY A 1 173 ? 3.017 8.311 9.891 1.00 92.00 173 GLY A C 1
ATOM 1428 O O . GLY A 1 173 ? 2.164 8.689 10.684 1.00 92.00 173 GLY A O 1
ATOM 1429 N N . SER A 1 174 ? 3.893 7.361 10.222 1.00 95.75 174 SER A N 1
ATOM 1430 C CA . SER A 1 174 ? 3.940 6.690 11.528 1.00 95.75 174 SER A CA 1
ATOM 1431 C C . SER A 1 174 ? 4.308 7.611 12.699 1.00 95.75 174 SER A C 1
ATOM 1433 O O . SER A 1 174 ? 3.885 7.362 13.830 1.00 95.75 174 SER A O 1
ATOM 1435 N N . VAL A 1 175 ? 5.007 8.722 12.436 1.00 96.12 175 VAL A N 1
ATOM 1436 C CA . VAL A 1 175 ? 5.370 9.725 13.454 1.00 96.12 175 VAL A CA 1
ATOM 1437 C C . VAL A 1 175 ? 4.145 10.305 14.170 1.00 96.12 175 VAL A C 1
ATOM 1439 O O . VAL A 1 175 ? 4.222 10.678 15.343 1.00 96.12 175 VAL A O 1
ATOM 1442 N N . ILE A 1 176 ? 2.985 10.315 13.502 1.00 95.94 176 ILE A N 1
ATOM 1443 C CA . ILE A 1 176 ? 1.753 10.847 14.081 1.00 95.94 176 ILE A CA 1
ATOM 1444 C C . ILE A 1 176 ? 1.301 10.061 15.311 1.00 95.94 176 ILE A C 1
ATOM 1446 O O . ILE A 1 176 ? 0.707 10.638 16.216 1.00 95.94 176 ILE A O 1
ATOM 1450 N N . VAL A 1 177 ? 1.617 8.765 15.394 1.00 97.44 177 VAL A N 1
ATOM 1451 C CA . VAL A 1 177 ? 1.252 7.938 16.550 1.00 97.44 177 VAL A CA 1
ATOM 1452 C C . VAL A 1 177 ? 1.944 8.447 17.803 1.00 97.44 177 VAL A C 1
ATOM 1454 O O . VAL A 1 177 ? 1.300 8.580 18.840 1.00 97.44 177 VAL A O 1
ATOM 1457 N N . LEU A 1 178 ? 3.233 8.782 17.709 1.00 97.50 178 LEU A N 1
ATOM 1458 C CA . LEU A 1 178 ? 3.979 9.342 18.830 1.00 97.50 178 LEU A CA 1
ATOM 1459 C C . LEU A 1 178 ? 3.396 10.693 19.246 1.00 97.50 178 LEU A C 1
ATOM 1461 O O . LEU A 1 178 ? 3.160 10.904 20.433 1.00 97.50 178 LEU A O 1
ATOM 1465 N N . PHE A 1 179 ? 3.114 11.576 18.285 1.00 97.06 179 PHE A N 1
ATOM 1466 C CA . PHE A 1 179 ? 2.491 12.869 18.565 1.00 97.06 179 PHE A CA 1
ATOM 1467 C C . PHE A 1 179 ? 1.144 12.705 19.286 1.00 97.06 179 PHE A C 1
ATOM 1469 O O . PHE A 1 179 ? 0.968 13.218 20.390 1.00 97.06 179 PHE A O 1
ATOM 1476 N N . LEU A 1 180 ? 0.218 11.926 18.718 1.00 97.31 180 LEU A N 1
ATOM 1477 C CA . LEU A 1 180 ? -1.105 11.688 19.301 1.00 97.31 180 LEU A CA 1
ATOM 1478 C C . LEU A 1 180 ? -1.011 10.993 20.665 1.00 97.31 180 LEU A C 1
ATOM 1480 O O . LEU A 1 180 ? -1.777 11.314 21.574 1.00 97.31 180 LEU A O 1
ATOM 1484 N N . TYR A 1 181 ? -0.045 10.088 20.846 1.00 97.25 181 TYR A N 1
ATOM 1485 C CA . TYR A 1 181 ? 0.224 9.465 22.137 1.00 97.25 181 TYR A CA 1
ATOM 1486 C C . TYR A 1 181 ? 0.668 10.493 23.179 1.00 97.25 181 TYR A C 1
ATOM 1488 O O . TYR A 1 181 ? 0.100 10.522 24.268 1.00 97.25 181 TYR A O 1
ATOM 1496 N N . LEU A 1 182 ? 1.622 11.371 22.862 1.00 97.06 182 LEU A N 1
ATOM 1497 C CA . LEU A 1 182 ? 2.073 12.411 23.792 1.00 97.06 182 LEU A CA 1
ATOM 1498 C C . LEU A 1 182 ? 0.925 13.350 24.183 1.00 97.06 182 LEU A C 1
ATOM 1500 O O . LEU A 1 182 ? 0.745 13.629 25.367 1.00 97.06 182 LEU A O 1
ATOM 1504 N N . VAL A 1 183 ? 0.087 13.756 23.223 1.00 97.50 183 VAL A N 1
ATOM 1505 C CA . VAL A 1 183 ? -1.117 14.559 23.503 1.00 97.50 183 VAL A CA 1
ATOM 1506 C C . VAL A 1 183 ? -2.106 13.780 24.383 1.00 97.50 183 VAL A C 1
ATOM 1508 O O . VAL A 1 183 ? -2.747 14.359 25.258 1.00 97.50 183 VAL A O 1
ATOM 1511 N N . SER A 1 184 ? -2.206 12.456 24.226 1.00 96.94 184 SER A N 1
ATOM 1512 C CA . SER A 1 184 ? -3.095 11.608 25.036 1.00 96.94 184 SER A CA 1
ATOM 1513 C C . SER A 1 184 ? -2.663 11.423 26.496 1.00 96.94 184 SER A C 1
ATOM 1515 O O . SER A 1 184 ? -3.498 11.048 27.325 1.00 96.94 184 SER A O 1
ATOM 1517 N N . LEU A 1 185 ? -1.401 11.734 26.828 1.00 95.69 185 LEU A N 1
ATOM 1518 C CA . LEU A 1 185 ? -0.890 11.746 28.205 1.00 95.69 185 LEU A CA 1
ATOM 1519 C C . LEU A 1 185 ? -1.363 12.967 29.009 1.00 95.69 185 LEU A C 1
ATOM 1521 O O . LEU A 1 185 ? -1.296 12.951 30.239 1.00 95.69 185 LEU A O 1
ATOM 1525 N N . ILE A 1 186 ? -1.841 14.021 28.340 1.00 96.50 186 ILE A N 1
ATOM 1526 C CA . ILE A 1 186 ? -2.407 15.198 29.006 1.00 96.50 186 ILE A CA 1
ATOM 1527 C C . ILE A 1 186 ? -3.668 14.775 29.776 1.00 96.50 186 ILE A C 1
ATOM 1529 O O . ILE A 1 186 ? -4.459 13.943 29.323 1.00 96.50 186 ILE A O 1
ATOM 1533 N N . LYS A 1 187 ? -3.869 15.350 30.968 1.00 94.81 187 LYS A N 1
ATOM 1534 C CA . LYS A 1 187 ? -5.049 15.096 31.808 1.00 94.81 187 LYS A CA 1
ATOM 1535 C C . LYS A 1 187 ? -6.284 15.788 31.226 1.00 94.81 187 LYS A C 1
ATOM 1537 O O . LYS A 1 187 ? -6.679 16.864 31.669 1.00 94.81 187 LYS A O 1
ATOM 1542 N N . TRP A 1 188 ? -6.885 15.167 30.220 1.00 95.44 188 TRP A N 1
ATOM 1543 C CA . TRP A 1 188 ? -8.110 15.650 29.593 1.00 95.44 188 TRP A CA 1
ATOM 1544 C C . TRP A 1 188 ? -9.334 15.416 30.476 1.00 95.44 188 TRP A C 1
ATOM 1546 O O . TRP A 1 188 ? -9.499 14.355 31.080 1.00 95.44 188 TRP A O 1
ATOM 1556 N N . SER A 1 189 ? -10.237 16.396 30.503 1.00 95.62 189 SER A N 1
ATOM 1557 C CA . SER A 1 189 ? -11.586 16.184 31.024 1.00 95.62 189 SER A CA 1
ATOM 1558 C C . SER A 1 189 ? -12.501 15.660 29.914 1.00 95.62 189 SER A C 1
ATOM 1560 O O . SER A 1 189 ? -12.338 16.016 28.745 1.00 95.62 189 SER A O 1
ATOM 1562 N N . LYS A 1 190 ? -13.534 14.890 30.278 1.00 95.94 190 LYS A N 1
ATOM 1563 C CA . LYS A 1 190 ? -14.575 14.433 29.341 1.00 95.94 190 LYS A CA 1
ATOM 1564 C C . LYS A 1 190 ? -15.170 15.595 28.528 1.00 95.94 190 LYS A C 1
ATOM 1566 O O . LYS A 1 190 ? -15.382 15.468 27.326 1.00 95.94 190 LYS A O 1
ATOM 1571 N N . LYS A 1 191 ? -15.395 16.754 29.160 1.00 97.38 191 LYS A N 1
ATOM 1572 C CA . LYS A 1 191 ? -15.932 17.960 28.500 1.00 97.38 191 LYS A CA 1
ATOM 1573 C C . LYS A 1 191 ? -14.945 18.572 27.502 1.00 97.38 191 LYS A C 1
ATOM 1575 O O . LYS A 1 191 ? -15.373 19.052 26.458 1.00 97.38 191 LYS A O 1
ATOM 1580 N N . SER A 1 192 ? -13.642 18.513 27.786 1.00 97.75 192 SER A N 1
ATOM 1581 C CA . SER A 1 192 ? -12.599 19.061 26.910 1.00 97.75 192 SER A CA 1
ATOM 1582 C C . SER A 1 192 ? -12.621 18.416 25.525 1.00 97.75 192 SER A C 1
ATOM 1584 O O . SER A 1 192 ? -12.495 19.125 24.533 1.00 97.75 192 SER A O 1
ATOM 1586 N N . PHE A 1 193 ? -12.858 17.103 25.434 1.00 98.25 193 PHE A N 1
ATOM 1587 C CA . PHE A 1 193 ? -12.965 16.424 24.139 1.00 98.25 193 PHE A CA 1
ATOM 1588 C C . PHE A 1 193 ? -14.127 16.945 23.292 1.00 98.25 193 PHE A C 1
ATOM 1590 O O . PHE A 1 193 ? -13.972 17.108 22.087 1.00 98.25 193 PHE A O 1
ATOM 1597 N N . LEU A 1 194 ? -15.277 17.237 23.907 1.00 98.06 194 LEU A N 1
ATOM 1598 C CA . LEU A 1 194 ? -16.431 17.777 23.187 1.00 98.06 194 LEU A CA 1
ATOM 1599 C C . LEU A 1 194 ? -16.143 19.186 22.653 1.00 98.06 194 LEU A C 1
ATOM 1601 O O . LEU A 1 194 ? -16.426 19.469 21.493 1.00 98.06 194 LEU A O 1
ATOM 1605 N N . VAL A 1 195 ? -15.534 20.044 23.479 1.00 98.12 195 VAL A N 1
ATOM 1606 C CA . VAL A 1 195 ? -15.120 21.394 23.063 1.00 98.12 195 VAL A CA 1
ATOM 1607 C C . VAL A 1 195 ? -14.133 21.316 21.900 1.00 98.12 195 VAL A C 1
ATOM 1609 O O . VAL A 1 195 ? -14.321 21.992 20.895 1.00 98.12 195 VAL A O 1
ATOM 1612 N N . LEU A 1 196 ? -13.120 20.452 21.992 1.00 98.06 196 LEU A N 1
ATOM 1613 C CA . LEU A 1 196 ? -12.139 20.268 20.924 1.00 98.06 196 LEU A CA 1
ATOM 1614 C C . LEU A 1 196 ? -12.746 19.703 19.638 1.00 98.06 196 LEU A C 1
ATOM 1616 O O . LEU A 1 196 ? -12.327 20.109 18.560 1.00 98.06 196 LEU A O 1
ATOM 1620 N N . LEU A 1 197 ? -13.729 18.802 19.726 1.00 97.94 197 LEU A N 1
ATOM 1621 C CA . LEU A 1 197 ? -14.444 18.316 18.546 1.00 97.94 197 LEU A CA 1
ATOM 1622 C C . LEU A 1 197 ? -15.193 19.458 17.853 1.00 97.94 197 LEU A C 1
ATOM 1624 O O . LEU A 1 197 ? -15.088 19.599 16.639 1.00 97.94 197 LEU A O 1
ATOM 1628 N N . ILE A 1 198 ? -15.916 20.283 18.617 1.00 97.62 198 ILE A N 1
ATOM 1629 C CA . ILE A 1 198 ? -16.627 21.449 18.075 1.00 97.62 198 ILE A CA 1
ATOM 1630 C C . ILE A 1 198 ? -15.629 22.405 17.417 1.00 97.62 198 ILE A C 1
ATOM 1632 O O . ILE A 1 198 ? -15.848 22.816 16.283 1.00 97.62 198 ILE A O 1
ATOM 1636 N N . LEU A 1 199 ? -14.505 22.700 18.078 1.00 97.31 199 LEU A N 1
ATOM 1637 C CA . LEU A 1 199 ? -13.446 23.534 17.507 1.00 97.31 199 LEU A CA 1
ATOM 1638 C C . LEU A 1 199 ? -12.858 22.929 16.226 1.00 97.31 199 LEU A C 1
ATOM 1640 O O . LEU A 1 199 ? -12.670 23.658 15.262 1.00 97.31 199 LEU A O 1
ATOM 1644 N N . GLY A 1 200 ? -12.619 21.617 16.183 1.00 95.56 200 GLY A N 1
ATOM 1645 C CA . GLY A 1 200 ? -12.131 20.928 14.986 1.00 95.56 200 GLY A CA 1
ATOM 1646 C C . GLY A 1 200 ? -13.129 20.973 13.828 1.00 95.56 200 GLY A C 1
ATOM 1647 O O . GLY A 1 200 ? -12.735 21.170 12.684 1.00 95.56 200 GLY A O 1
ATOM 1648 N N . ILE A 1 201 ? -14.432 20.850 14.102 1.00 94.75 201 ILE A N 1
ATOM 1649 C CA . ILE A 1 201 ? -15.473 21.020 13.077 1.00 94.75 201 ILE A CA 1
ATOM 1650 C C . ILE A 1 201 ? -15.504 22.473 12.592 1.00 94.75 201 ILE A C 1
ATOM 1652 O O . ILE A 1 201 ? -15.534 22.699 11.385 1.00 94.75 201 ILE A O 1
ATOM 1656 N N . LEU A 1 202 ? -15.445 23.447 13.507 1.00 94.38 202 LEU A N 1
ATOM 1657 C CA . LEU A 1 202 ? -15.426 24.871 13.163 1.00 94.38 202 LEU A CA 1
ATOM 1658 C C . LEU A 1 202 ? -14.178 25.264 12.358 1.00 94.38 202 LEU A C 1
ATOM 1660 O O . LEU A 1 202 ? -14.262 26.103 11.465 1.00 94.38 202 LEU A O 1
ATOM 1664 N N . PHE A 1 203 ? -13.043 24.617 12.628 1.00 91.44 203 PHE A N 1
ATOM 1665 C CA . PHE A 1 203 ? -11.785 24.824 11.912 1.00 91.44 203 PHE A CA 1
ATOM 1666 C C . PHE A 1 203 ? -11.912 24.548 10.407 1.00 91.44 203 PHE A C 1
ATOM 1668 O O . PHE A 1 203 ? -11.256 25.217 9.615 1.00 91.44 203 PHE A O 1
ATOM 1675 N N . ASN A 1 204 ? -12.808 23.644 9.992 1.00 86.00 204 ASN A N 1
ATOM 1676 C CA . ASN A 1 204 ? -13.047 23.359 8.571 1.00 86.00 204 ASN A CA 1
ATOM 1677 C C . ASN A 1 204 ? -13.681 24.514 7.795 1.00 86.00 204 ASN A C 1
ATOM 1679 O O . ASN A 1 204 ? -13.590 24.536 6.572 1.00 86.00 204 ASN A O 1
ATOM 1683 N N . PHE A 1 205 ? -14.299 25.477 8.480 1.00 87.19 205 PHE A N 1
ATOM 1684 C CA . PHE A 1 205 ? -14.835 26.675 7.833 1.00 87.19 205 PHE A CA 1
ATOM 1685 C C . PHE A 1 205 ? -13.776 27.767 7.642 1.00 87.19 205 PHE A C 1
ATOM 1687 O O . PHE A 1 205 ? -14.060 28.783 7.010 1.00 87.19 205 PHE A O 1
ATOM 1694 N N . LEU A 1 206 ? -12.557 27.584 8.164 1.00 88.94 206 LEU A N 1
ATOM 1695 C CA . LEU A 1 206 ? -11.464 28.512 7.899 1.00 88.94 206 LEU A CA 1
ATOM 1696 C C . LEU A 1 206 ? -10.954 28.328 6.459 1.00 88.94 206 LEU A C 1
ATOM 1698 O O . LEU A 1 206 ? -10.803 27.190 6.003 1.00 88.94 206 LEU A O 1
ATOM 1702 N N . PRO A 1 207 ? -10.616 29.416 5.742 1.00 86.50 207 PRO A N 1
ATOM 1703 C CA . PRO A 1 207 ? -10.080 29.357 4.384 1.00 86.50 207 PRO A CA 1
ATOM 1704 C C . PRO A 1 207 ? -8.594 28.957 4.399 1.00 86.50 207 PRO A C 1
ATOM 1706 O O . PRO A 1 207 ? -7.727 29.681 3.914 1.00 86.50 207 PRO A O 1
ATOM 1709 N N . ILE A 1 208 ? -8.280 27.796 4.986 1.00 83.56 208 ILE A N 1
ATOM 1710 C CA . ILE A 1 208 ? -6.908 27.289 5.148 1.00 83.56 208 ILE A CA 1
ATOM 1711 C C . ILE A 1 208 ? -6.216 27.193 3.795 1.00 83.56 208 ILE A C 1
ATOM 1713 O O . ILE A 1 208 ? -5.047 27.525 3.694 1.00 83.56 208 ILE A O 1
ATOM 1717 N N . GLN A 1 209 ? -6.943 26.813 2.748 1.00 77.88 209 GLN A N 1
ATOM 1718 C CA . GLN A 1 209 ? -6.418 26.715 1.387 1.00 77.88 209 GLN A CA 1
ATOM 1719 C C . GLN A 1 209 ? -5.858 28.064 0.912 1.00 77.88 209 GLN A C 1
ATOM 1721 O O . GLN A 1 209 ? -4.711 28.139 0.482 1.00 77.88 209 GLN A O 1
ATOM 1726 N N . SER A 1 210 ? -6.620 29.147 1.102 1.00 84.88 210 SER A N 1
ATOM 1727 C CA . SER A 1 210 ? -6.173 30.510 0.799 1.00 84.88 210 SER A CA 1
ATOM 1728 C C . SER A 1 210 ? -4.989 30.930 1.671 1.00 84.88 210 SER A C 1
ATOM 1730 O O . SER A 1 210 ? -4.074 31.583 1.183 1.00 84.88 210 SER A O 1
ATOM 1732 N N . LEU A 1 211 ? -4.972 30.528 2.947 1.00 84.69 211 LEU A N 1
ATOM 1733 C CA . LEU A 1 211 ? -3.845 30.802 3.841 1.00 84.69 211 LEU A CA 1
ATOM 1734 C C . LEU A 1 211 ? -2.578 30.042 3.427 1.00 84.69 211 LEU A C 1
ATOM 1736 O O . LEU A 1 211 ? -1.485 30.589 3.526 1.00 84.69 211 LEU A O 1
ATOM 1740 N N . MET A 1 212 ? -2.711 28.799 2.957 1.00 81.81 212 MET A N 1
ATOM 1741 C CA . MET A 1 212 ? -1.579 27.973 2.541 1.00 81.81 212 MET A CA 1
ATOM 1742 C C . MET A 1 212 ? -0.984 28.426 1.204 1.00 81.81 212 MET A C 1
ATOM 1744 O O . MET A 1 212 ? 0.225 28.287 1.027 1.00 81.81 212 MET A O 1
ATOM 1748 N N . GLY A 1 213 ? -1.780 29.043 0.322 1.00 81.56 213 GLY A N 1
ATOM 1749 C CA . GLY A 1 213 ? -1.301 29.636 -0.934 1.00 81.56 213 GLY A CA 1
ATOM 1750 C C . GLY A 1 213 ? -0.209 30.698 -0.735 1.00 81.56 213 GLY A C 1
ATOM 1751 O O . GLY A 1 213 ? 0.750 30.764 -1.498 1.00 81.56 213 GLY A O 1
ATOM 1752 N N . TYR A 1 214 ? -0.245 31.456 0.371 1.00 86.00 214 TYR A N 1
ATOM 1753 C CA . TYR A 1 214 ? 0.825 32.415 0.706 1.00 86.00 214 TYR A CA 1
ATOM 1754 C C . TYR A 1 214 ? 2.188 31.760 0.975 1.00 86.00 214 TYR A C 1
ATOM 1756 O O . TYR A 1 214 ? 3.208 32.448 1.022 1.00 86.00 214 TYR A O 1
ATOM 1764 N N . PHE A 1 215 ? 2.218 30.439 1.149 1.00 83.44 215 PHE A N 1
ATOM 1765 C CA . PHE A 1 215 ? 3.422 29.671 1.430 1.00 83.44 215 PHE A CA 1
ATOM 1766 C C . PHE A 1 215 ? 3.851 28.758 0.270 1.00 83.44 215 PHE A C 1
ATOM 1768 O O . PHE A 1 215 ? 4.738 27.924 0.459 1.00 83.44 215 PHE A O 1
ATOM 1775 N N . GLU A 1 216 ? 3.283 28.931 -0.930 1.00 82.19 216 GLU A N 1
ATOM 1776 C CA . GLU A 1 216 ? 3.644 28.187 -2.154 1.00 82.19 216 GLU A CA 1
ATOM 1777 C C . GLU A 1 216 ? 5.150 28.200 -2.452 1.00 82.19 216 GLU A C 1
ATOM 1779 O O . GLU A 1 216 ? 5.717 27.203 -2.902 1.00 82.19 216 GLU A O 1
ATOM 1784 N N . ASN A 1 217 ? 5.826 29.300 -2.112 1.00 85.50 217 ASN A N 1
ATOM 1785 C CA . ASN A 1 217 ? 7.260 29.480 -2.339 1.00 85.50 217 ASN A CA 1
ATOM 1786 C C . ASN A 1 217 ? 8.157 28.679 -1.380 1.00 85.50 217 ASN A C 1
ATOM 1788 O O . ASN A 1 217 ? 9.376 28.672 -1.545 1.00 85.50 217 ASN A O 1
ATOM 1792 N N . ILE A 1 218 ? 7.596 28.015 -0.364 1.00 84.38 218 ILE A N 1
ATOM 1793 C CA . ILE A 1 218 ? 8.361 27.182 0.567 1.00 84.38 218 ILE A CA 1
ATOM 1794 C C . ILE A 1 218 ? 8.331 25.734 0.048 1.00 84.38 218 ILE A C 1
ATOM 1796 O O . ILE A 1 218 ? 7.276 25.099 0.106 1.00 84.38 218 ILE A O 1
ATOM 1800 N N . PRO A 1 219 ? 9.468 25.154 -0.399 1.00 76.38 219 PRO A N 1
ATOM 1801 C CA . PRO A 1 219 ? 9.492 23.865 -1.106 1.00 76.38 219 PRO A CA 1
ATOM 1802 C C . PRO A 1 219 ? 8.792 22.715 -0.368 1.00 76.38 219 PRO A C 1
ATOM 1804 O O . PRO A 1 219 ? 8.124 21.880 -0.975 1.00 76.38 219 PRO A O 1
ATOM 1807 N N . TYR A 1 220 ? 8.909 22.681 0.961 1.00 73.44 220 TYR A N 1
ATOM 1808 C CA . TYR A 1 220 ? 8.270 21.661 1.793 1.00 73.44 220 TYR A CA 1
ATOM 1809 C C . TYR A 1 220 ? 6.757 21.860 1.940 1.00 73.44 220 TYR A C 1
ATOM 1811 O O . TYR A 1 220 ? 6.022 20.878 2.023 1.00 73.44 220 TYR A O 1
ATOM 1819 N N . LEU A 1 221 ? 6.283 23.109 1.959 1.00 75.25 221 LEU A N 1
ATOM 1820 C CA . LEU A 1 221 ? 4.854 23.415 2.046 1.00 75.25 221 LEU A CA 1
ATOM 1821 C C . LEU A 1 221 ? 4.169 23.228 0.695 1.00 75.25 221 LEU A C 1
ATOM 1823 O O . LEU A 1 221 ? 3.040 22.751 0.668 1.00 75.25 221 LEU A O 1
ATOM 1827 N N . ASN A 1 222 ? 4.882 23.453 -0.411 1.00 72.06 222 ASN A N 1
ATOM 1828 C CA . ASN A 1 222 ? 4.389 23.136 -1.749 1.00 72.06 222 ASN A CA 1
ATOM 1829 C C . ASN A 1 222 ? 3.999 21.649 -1.876 1.00 72.06 222 ASN A C 1
ATOM 1831 O O . ASN A 1 222 ? 2.934 21.322 -2.389 1.00 72.06 222 ASN A O 1
ATOM 1835 N N . LYS A 1 223 ? 4.768 20.726 -1.272 1.00 69.75 223 LYS A N 1
ATOM 1836 C CA . LYS A 1 223 ? 4.364 19.307 -1.185 1.00 69.75 223 LYS A CA 1
ATOM 1837 C C . LYS A 1 223 ? 3.036 19.094 -0.453 1.00 69.75 223 LYS A C 1
ATOM 1839 O O . LYS A 1 223 ? 2.302 18.187 -0.822 1.00 69.75 223 LYS A O 1
ATOM 1844 N N . ILE A 1 224 ? 2.727 19.887 0.575 1.00 72.62 224 ILE A N 1
ATOM 1845 C CA . ILE A 1 224 ? 1.453 19.798 1.308 1.00 72.62 224 ILE A CA 1
ATOM 1846 C C . ILE A 1 224 ? 0.298 20.313 0.445 1.00 72.62 224 ILE A C 1
ATOM 1848 O O . ILE A 1 224 ? -0.780 19.728 0.494 1.00 72.62 224 ILE A O 1
ATOM 1852 N N . LEU A 1 225 ? 0.530 21.341 -0.377 1.00 76.75 225 LEU A N 1
ATOM 1853 C CA . LEU A 1 225 ? -0.477 21.887 -1.292 1.00 76.75 225 LEU A CA 1
ATOM 1854 C C . LEU A 1 225 ? -0.987 20.844 -2.293 1.00 76.75 225 LEU A C 1
ATOM 1856 O O . LEU A 1 225 ? -2.186 20.802 -2.541 1.00 76.75 225 LEU A O 1
ATOM 1860 N N . TYR A 1 226 ? -0.133 19.927 -2.767 1.00 73.38 226 TYR A N 1
ATOM 1861 C CA . TYR A 1 226 ? -0.563 18.794 -3.608 1.00 73.38 226 TYR A CA 1
ATOM 1862 C C . TYR A 1 226 ? -1.573 17.857 -2.932 1.00 73.38 226 TYR A C 1
ATOM 1864 O O . TYR A 1 226 ? -2.285 17.124 -3.614 1.00 73.38 226 TYR A O 1
ATOM 1872 N N . TYR A 1 227 ? -1.626 17.847 -1.600 1.00 70.31 227 TYR A N 1
ATOM 1873 C CA . TYR A 1 227 ? -2.580 17.039 -0.844 1.00 70.31 227 TYR A CA 1
ATOM 1874 C C . TYR A 1 227 ? -3.850 17.804 -0.475 1.00 70.31 227 TYR A C 1
ATOM 1876 O O . TYR A 1 227 ? -4.756 17.201 0.103 1.00 70.31 227 TYR A O 1
ATOM 1884 N N . ILE A 1 228 ? -3.927 19.106 -0.753 1.00 79.31 228 ILE A N 1
ATOM 1885 C CA . ILE A 1 228 ? -5.123 19.900 -0.487 1.00 79.31 228 ILE A CA 1
ATOM 1886 C C . ILE A 1 228 ? -6.161 19.582 -1.556 1.00 79.31 228 ILE A C 1
ATOM 1888 O O . ILE A 1 228 ? -5.918 19.750 -2.748 1.00 79.31 228 ILE A O 1
ATOM 1892 N N . ASP A 1 229 ? -7.337 19.144 -1.114 1.00 72.12 229 ASP A N 1
ATOM 1893 C CA . ASP A 1 229 ? -8.440 18.904 -2.034 1.00 72.12 229 ASP A CA 1
ATOM 1894 C C . ASP A 1 229 ? -8.990 20.259 -2.513 1.00 72.12 229 ASP A C 1
ATOM 1896 O O . ASP A 1 229 ? -9.344 21.094 -1.676 1.00 72.12 229 ASP A O 1
ATOM 1900 N N . PRO A 1 230 ? -9.121 20.499 -3.831 1.00 65.19 230 PRO A N 1
ATOM 1901 C CA . PRO A 1 230 ? -9.644 21.765 -4.354 1.00 65.19 230 PRO A CA 1
ATOM 1902 C C . PRO A 1 230 ? -11.107 22.006 -3.954 1.00 65.19 230 PRO A C 1
ATOM 1904 O O . PRO A 1 230 ? -11.587 23.136 -3.973 1.00 65.19 230 PRO A O 1
ATOM 1907 N N . VAL A 1 231 ? -11.819 20.948 -3.558 1.00 70.50 231 VAL A N 1
ATOM 1908 C CA . VAL A 1 231 ? -13.179 21.012 -3.027 1.00 70.50 231 VAL A CA 1
ATOM 1909 C C . VAL A 1 231 ? -13.131 20.712 -1.534 1.00 70.50 231 VAL A C 1
ATOM 1911 O O . VAL A 1 231 ? -12.693 19.633 -1.130 1.00 70.50 231 VAL A O 1
ATOM 1914 N N . GLN A 1 232 ? -13.614 21.649 -0.709 1.00 67.00 232 GLN A N 1
ATOM 1915 C CA . GLN A 1 232 ? -13.764 21.415 0.727 1.00 67.00 232 GLN A CA 1
ATOM 1916 C C . GLN A 1 232 ? -14.600 20.155 0.976 1.00 67.00 232 GLN A C 1
ATOM 1918 O O . GLN A 1 232 ? -15.727 20.009 0.498 1.00 67.00 232 GLN A O 1
ATOM 1923 N N . GLN A 1 233 ? -14.034 19.236 1.754 1.00 70.81 233 GLN A N 1
ATOM 1924 C CA . GLN A 1 233 ? -14.702 18.008 2.153 1.00 70.81 233 GLN A CA 1
ATOM 1925 C C . GLN A 1 233 ? -15.948 18.316 2.981 1.00 70.81 233 GLN A C 1
ATOM 1927 O O . GLN A 1 233 ? -15.895 19.019 3.991 1.00 70.81 233 GLN A O 1
ATOM 1932 N N . SER A 1 234 ? -17.072 17.709 2.605 1.00 83.75 234 SER A N 1
ATOM 1933 C CA . SER A 1 234 ? -18.290 17.806 3.403 1.00 83.75 234 SER A CA 1
ATOM 1934 C C . SER A 1 234 ? -18.107 17.114 4.757 1.00 83.75 234 SER A C 1
ATOM 1936 O O . SER A 1 234 ? -17.742 15.936 4.837 1.00 83.75 234 SER A O 1
ATOM 1938 N N . ILE A 1 235 ? -18.451 17.817 5.839 1.00 87.69 235 ILE A N 1
ATOM 1939 C CA . ILE A 1 235 ? -18.572 17.234 7.188 1.00 87.69 235 ILE A CA 1
ATOM 1940 C C . ILE A 1 235 ? -19.633 16.122 7.251 1.00 87.69 235 ILE A C 1
ATOM 1942 O O . ILE A 1 235 ? -19.620 15.314 8.177 1.00 87.69 235 ILE A O 1
ATOM 1946 N N . PHE A 1 236 ? -20.515 16.046 6.249 1.00 89.19 236 PHE A N 1
ATOM 1947 C CA . PHE A 1 236 ? -21.528 15.004 6.092 1.00 89.19 236 PHE A CA 1
ATOM 1948 C C . PHE A 1 236 ? -21.053 13.816 5.243 1.00 89.19 236 PHE A C 1
ATOM 1950 O O . PHE A 1 236 ? -21.850 12.937 4.920 1.00 89.19 236 PHE A O 1
ATOM 1957 N N . SER A 1 237 ? -19.766 13.750 4.881 1.00 89.31 237 SER A N 1
ATOM 1958 C CA . SER A 1 237 ? -19.213 12.552 4.247 1.00 89.31 237 SER A CA 1
ATOM 1959 C C . SER A 1 237 ? -19.351 11.338 5.172 1.00 89.31 237 SER A C 1
ATOM 1961 O O . SER A 1 237 ? -19.302 11.455 6.400 1.00 89.31 237 SER A O 1
ATOM 1963 N N . PHE A 1 238 ? -19.471 10.140 4.592 1.00 86.50 238 PHE A N 1
ATOM 1964 C CA . PHE A 1 238 ? -19.566 8.898 5.367 1.00 86.50 238 PHE A CA 1
ATOM 1965 C C . PHE A 1 238 ? -18.411 8.755 6.374 1.00 86.50 238 PHE A C 1
ATOM 1967 O O . PHE A 1 238 ? -18.625 8.395 7.530 1.00 86.50 238 PHE A O 1
ATOM 1974 N N . ALA A 1 239 ? -17.187 9.100 5.963 1.00 90.12 239 ALA A N 1
ATOM 1975 C CA . ALA A 1 239 ? -15.998 9.041 6.808 1.00 90.12 239 ALA A CA 1
ATOM 1976 C C . ALA A 1 239 ? -16.088 9.965 8.036 1.00 90.12 239 ALA A C 1
ATOM 1978 O O . ALA A 1 239 ? -15.658 9.571 9.126 1.00 90.12 239 ALA A O 1
ATOM 1979 N N . SER A 1 240 ? -16.649 11.163 7.866 1.00 93.38 240 SER A N 1
ATOM 1980 C CA . SER A 1 240 ? -16.859 12.143 8.934 1.00 93.38 240 SER A CA 1
ATOM 1981 C C . SER A 1 240 ? -17.999 11.722 9.864 1.00 93.38 240 SER A C 1
ATOM 1983 O O . SER A 1 240 ? -17.809 11.672 11.079 1.00 93.38 240 SER A O 1
ATOM 1985 N N . VAL A 1 241 ? -19.144 11.313 9.306 1.00 93.75 241 VAL A N 1
ATOM 1986 C CA . VAL A 1 241 ? -20.311 10.837 10.071 1.00 93.75 241 VAL A CA 1
ATOM 1987 C C . VAL A 1 241 ? -19.944 9.636 10.939 1.00 93.75 241 VAL A C 1
ATOM 1989 O O . VAL A 1 241 ? -20.257 9.618 12.129 1.00 93.75 241 VAL A O 1
ATOM 1992 N N . MET A 1 242 ? -19.213 8.661 10.390 1.00 92.75 242 MET A N 1
ATOM 1993 C CA . MET A 1 242 ? -18.773 7.493 11.154 1.00 92.75 242 MET A CA 1
ATOM 1994 C C . MET A 1 242 ? -17.836 7.867 12.307 1.00 92.75 242 MET A C 1
ATOM 1996 O O . MET A 1 242 ? -17.958 7.308 13.397 1.00 92.75 242 MET A O 1
ATOM 2000 N N . ARG A 1 243 ? -16.928 8.832 12.113 1.00 95.06 243 ARG A N 1
ATOM 2001 C CA . ARG A 1 243 ? -16.040 9.314 13.185 1.00 95.06 243 ARG A CA 1
ATOM 2002 C C . ARG A 1 243 ? -16.796 10.086 14.261 1.00 95.06 243 ARG A C 1
ATOM 2004 O O . ARG A 1 243 ? -16.498 9.879 15.431 1.00 95.06 243 ARG A O 1
ATOM 2011 N N . ILE A 1 244 ? -17.792 10.901 13.904 1.00 96.75 244 ILE A N 1
ATOM 2012 C CA . ILE A 1 244 ? -18.675 11.568 14.880 1.00 96.75 244 ILE A CA 1
ATOM 2013 C C . ILE A 1 244 ? -19.465 10.527 15.674 1.00 96.75 244 ILE A C 1
ATOM 2015 O O . ILE A 1 244 ? -19.513 10.600 16.900 1.00 96.75 244 ILE A O 1
ATOM 2019 N N . ALA A 1 245 ? -20.038 9.527 14.998 1.00 96.31 245 ALA A N 1
ATOM 2020 C CA . ALA A 1 245 ? -20.787 8.458 15.648 1.00 96.31 245 ALA A CA 1
ATOM 2021 C C . ALA A 1 245 ? -19.904 7.668 16.627 1.00 96.31 245 ALA A C 1
ATOM 2023 O O . ALA A 1 245 ? -20.273 7.487 17.789 1.00 96.31 245 ALA A O 1
ATOM 2024 N N . PHE A 1 246 ? -18.706 7.250 16.203 1.00 97.38 246 PHE A N 1
ATOM 2025 C CA . PHE A 1 246 ? -17.773 6.545 17.081 1.00 97.38 246 PHE A CA 1
ATOM 2026 C C . PHE A 1 246 ? -17.235 7.413 18.205 1.00 97.38 246 PHE A C 1
ATOM 2028 O O . PHE A 1 246 ? -17.172 6.941 19.339 1.00 97.38 246 PHE A O 1
ATOM 2035 N N . PHE A 1 247 ? -16.911 8.676 17.931 1.00 98.31 247 PHE A N 1
ATOM 2036 C CA . PHE A 1 247 ? -16.561 9.634 18.968 1.00 98.31 247 PHE A CA 1
ATOM 2037 C C . PHE A 1 247 ? -17.677 9.722 20.010 1.00 98.31 247 PHE A C 1
ATOM 2039 O O . PHE A 1 247 ? -17.401 9.561 21.191 1.00 98.31 247 PHE A O 1
ATOM 2046 N N . GLY A 1 248 ? -18.933 9.900 19.589 1.00 98.06 248 GLY A N 1
ATOM 2047 C CA . GLY A 1 248 ? -20.085 9.985 20.486 1.00 98.06 248 GLY A CA 1
ATOM 2048 C C . GLY A 1 248 ? -20.258 8.729 21.341 1.00 98.06 248 GLY A C 1
ATOM 2049 O O . GLY A 1 248 ? -20.451 8.832 22.551 1.00 98.06 248 GLY A O 1
ATOM 2050 N N . ILE A 1 249 ? -20.109 7.543 20.743 1.00 96.94 249 ILE A N 1
ATOM 2051 C CA . ILE A 1 249 ? -20.182 6.254 21.448 1.00 96.94 249 ILE A CA 1
ATOM 2052 C C . ILE A 1 249 ? -19.065 6.123 22.496 1.00 96.94 249 ILE A C 1
ATOM 2054 O O . ILE A 1 249 ? -19.340 5.748 23.640 1.00 96.94 249 ILE A O 1
ATOM 2058 N N . VAL A 1 250 ? -17.817 6.433 22.134 1.00 97.88 250 VAL A N 1
ATOM 2059 C CA . VAL A 1 250 ? -16.665 6.360 23.052 1.00 97.88 250 VAL A CA 1
ATOM 2060 C C . VAL A 1 250 ? -16.786 7.413 24.150 1.00 97.88 250 VAL A C 1
ATOM 2062 O O . VAL A 1 250 ? -16.604 7.101 25.323 1.00 97.88 250 VAL A O 1
ATOM 2065 N N . TRP A 1 251 ? -17.153 8.641 23.788 1.00 98.19 251 TRP A N 1
ATOM 2066 C CA . TRP A 1 251 ? -17.345 9.752 24.711 1.00 98.19 251 TRP A CA 1
ATOM 2067 C C . TRP A 1 251 ? -18.460 9.467 25.719 1.00 98.19 251 TRP A C 1
ATOM 2069 O O . TRP A 1 251 ? -18.268 9.672 26.915 1.00 98.19 251 TRP A O 1
ATOM 2079 N N . TYR A 1 252 ? -19.602 8.925 25.283 1.00 97.31 252 TYR A N 1
ATOM 2080 C CA . TYR A 1 252 ? -20.698 8.551 26.180 1.00 97.31 252 TYR A CA 1
ATOM 2081 C C . TYR A 1 252 ? -20.235 7.541 27.242 1.00 97.31 252 TYR A C 1
ATOM 2083 O O . TYR A 1 252 ? -20.486 7.743 28.431 1.00 97.31 252 TYR A O 1
ATOM 2091 N N . ASN A 1 253 ? -19.472 6.524 26.824 1.00 96.50 253 ASN A N 1
ATOM 2092 C CA . ASN A 1 253 ? -18.946 5.458 27.684 1.00 96.50 253 ASN A CA 1
ATOM 2093 C C . ASN A 1 253 ? -17.578 5.779 28.325 1.00 96.50 253 ASN A C 1
ATOM 2095 O O . ASN A 1 253 ? -16.944 4.877 28.875 1.00 96.50 253 ASN A O 1
ATOM 2099 N N . TYR A 1 254 ? -17.108 7.030 28.261 1.00 96.88 254 TYR A N 1
ATOM 2100 C CA . TYR A 1 254 ? -15.753 7.416 28.675 1.00 96.88 254 TYR A CA 1
ATOM 2101 C C . TYR A 1 254 ? -15.420 6.983 30.107 1.00 96.88 254 TYR A C 1
ATOM 2103 O O . TYR A 1 254 ? -14.392 6.352 30.336 1.00 96.88 254 TYR A O 1
ATOM 2111 N N . ASP A 1 255 ? -16.314 7.259 31.058 1.00 95.12 255 ASP A N 1
ATOM 2112 C CA . ASP A 1 255 ? -16.068 6.996 32.480 1.00 95.12 255 ASP A CA 1
ATOM 2113 C C . ASP A 1 255 ? -15.937 5.489 32.761 1.00 95.12 255 ASP A C 1
ATOM 2115 O O . ASP A 1 255 ? -15.053 5.064 33.503 1.00 95.12 255 ASP A O 1
ATOM 2119 N N . SER A 1 256 ? -16.757 4.661 32.102 1.00 94.50 256 SER A N 1
ATOM 2120 C CA . SER A 1 256 ? -16.672 3.198 32.195 1.00 94.50 256 SER A CA 1
ATOM 2121 C C . SER A 1 256 ? -15.408 2.642 31.539 1.00 94.50 256 SER A C 1
ATOM 2123 O O . SER A 1 256 ? -14.824 1.692 32.051 1.00 94.50 256 SER A O 1
ATOM 2125 N N . LEU A 1 257 ? -14.975 3.228 30.418 1.00 94.81 257 LEU A N 1
ATOM 2126 C CA . LEU A 1 257 ? -13.767 2.806 29.708 1.00 94.81 257 LEU A CA 1
ATOM 2127 C C . LEU A 1 257 ? -12.496 3.132 30.497 1.00 94.81 257 LEU A C 1
ATOM 2129 O O . LEU A 1 257 ? -11.623 2.284 30.610 1.00 94.81 257 LEU A O 1
ATOM 2133 N N . VAL A 1 258 ? -12.406 4.339 31.053 1.00 93.62 258 VAL A N 1
ATOM 2134 C CA . VAL A 1 258 ? -11.242 4.824 31.814 1.00 93.62 258 VAL A CA 1
ATOM 2135 C C . VAL A 1 258 ? -11.101 4.117 33.166 1.00 93.62 258 VAL A C 1
ATOM 2137 O O . VAL A 1 258 ? -9.987 3.975 33.669 1.00 93.62 258 VAL A O 1
ATOM 2140 N N . ALA A 1 259 ? -12.211 3.660 33.753 1.00 90.62 259 ALA A N 1
ATOM 2141 C CA . ALA A 1 259 ? -12.206 2.885 34.993 1.00 90.62 259 ALA A CA 1
ATOM 2142 C C . ALA A 1 259 ? -11.727 1.430 34.808 1.00 90.62 259 ALA A C 1
ATOM 2144 O O . ALA A 1 259 ? -11.373 0.768 35.787 1.00 90.62 259 ALA A O 1
ATOM 2145 N N . ASP A 1 260 ? -11.718 0.912 33.578 1.00 86.81 260 ASP A N 1
ATOM 2146 C CA . ASP A 1 260 ? -11.305 -0.458 33.297 1.00 86.81 260 ASP A CA 1
ATOM 2147 C C . ASP A 1 260 ? -9.778 -0.605 33.213 1.00 86.81 260 ASP A C 1
ATOM 2149 O O . ASP A 1 260 ? -9.087 0.066 32.450 1.00 86.81 260 ASP A O 1
ATOM 2153 N N . LYS A 1 261 ? -9.244 -1.587 33.945 1.00 79.31 261 LYS A N 1
ATOM 2154 C CA . LYS A 1 261 ? -7.811 -1.903 33.960 1.00 79.31 261 LYS A CA 1
ATOM 2155 C C . LYS A 1 261 ? -7.275 -2.374 32.606 1.00 79.31 261 LYS A C 1
ATOM 2157 O O . LYS A 1 261 ? -6.078 -2.232 32.369 1.00 79.31 261 LYS A O 1
ATOM 2162 N N . LYS A 1 262 ? -8.104 -2.964 31.734 1.00 79.88 262 LYS A N 1
ATOM 2163 C CA . LYS A 1 262 ? -7.664 -3.395 30.394 1.00 79.88 262 LYS A CA 1
ATOM 2164 C C . LYS A 1 262 ? -7.573 -2.243 29.392 1.00 79.88 262 LYS A C 1
ATOM 2166 O O . LYS A 1 262 ? -6.867 -2.391 28.397 1.00 79.88 262 LYS A O 1
ATOM 2171 N N . ASN A 1 263 ? -8.241 -1.120 29.646 1.00 79.06 263 ASN A N 1
ATOM 2172 C CA . ASN A 1 263 ? -8.227 0.061 28.791 1.00 79.06 263 ASN A CA 1
ATOM 2173 C C . ASN A 1 263 ? -7.635 1.249 29.558 1.00 79.06 263 ASN A C 1
ATOM 2175 O O . ASN A 1 263 ? -8.375 2.027 30.158 1.00 79.06 263 ASN A O 1
ATOM 2179 N N . PRO A 1 264 ? -6.303 1.437 29.540 1.00 81.81 264 PRO A N 1
ATOM 2180 C CA . PRO A 1 264 ? -5.713 2.554 30.256 1.00 81.81 264 PRO A CA 1
ATOM 2181 C C . PRO A 1 264 ? -6.271 3.881 29.706 1.00 81.81 264 PRO A C 1
ATOM 2183 O O . PRO A 1 264 ? -6.495 3.981 28.494 1.00 81.81 264 PRO A O 1
ATOM 2186 N N . PRO A 1 265 ? -6.434 4.922 30.547 1.00 90.75 265 PRO A N 1
ATOM 2187 C CA . PRO A 1 265 ? -7.023 6.206 30.147 1.00 90.75 265 PRO A CA 1
ATOM 2188 C C . PRO A 1 265 ? -6.396 6.792 28.874 1.00 90.75 265 PRO A C 1
ATOM 2190 O O . PRO A 1 265 ? -7.082 7.315 28.001 1.00 90.75 265 PRO A O 1
ATOM 2193 N N . VAL A 1 266 ? -5.081 6.609 28.734 1.00 94.44 266 VAL A N 1
ATOM 2194 C CA . VAL A 1 266 ? -4.282 7.019 27.573 1.00 94.44 266 VAL A CA 1
ATOM 2195 C C . VAL A 1 266 ? -4.810 6.416 26.263 1.00 94.44 266 VAL A C 1
ATOM 2197 O O . VAL A 1 266 ? -4.866 7.113 25.258 1.00 94.44 266 VAL A O 1
ATOM 2200 N N . SER A 1 267 ? -5.266 5.157 26.263 1.00 94.81 267 SER A N 1
ATOM 2201 C CA . SER A 1 267 ? -5.837 4.508 25.070 1.00 94.81 267 SER A CA 1
ATOM 2202 C C . SER A 1 267 ? -7.150 5.156 24.636 1.00 94.81 267 SER A C 1
ATOM 2204 O O . SER A 1 267 ? -7.365 5.398 23.452 1.00 94.81 267 SER A O 1
ATOM 2206 N N . VAL A 1 268 ? -8.025 5.465 25.597 1.00 96.56 268 VAL A N 1
ATOM 2207 C CA . VAL A 1 268 ? -9.321 6.109 25.332 1.00 96.56 268 VAL A CA 1
ATOM 2208 C C . VAL A 1 268 ? -9.103 7.536 24.826 1.00 96.56 268 VAL A C 1
ATOM 2210 O O . VAL A 1 268 ? -9.686 7.932 23.815 1.00 96.56 268 VAL A O 1
ATOM 2213 N N . ASN A 1 269 ? -8.202 8.278 25.476 1.00 97.75 269 ASN A N 1
ATOM 2214 C CA . ASN A 1 269 ? -7.801 9.618 25.059 1.00 97.75 269 ASN A CA 1
ATOM 2215 C C . ASN A 1 269 ? -7.238 9.608 23.637 1.00 97.75 269 ASN A C 1
ATOM 2217 O O . ASN A 1 269 ? -7.644 10.426 22.818 1.00 97.75 269 ASN A O 1
ATOM 2221 N N . PHE A 1 270 ? -6.345 8.669 23.319 1.00 97.81 270 PHE A N 1
ATOM 2222 C CA . PHE A 1 270 ? -5.743 8.549 21.993 1.00 97.81 270 PHE A CA 1
ATOM 2223 C C . PHE A 1 270 ? -6.793 8.381 20.887 1.00 97.81 270 PHE A C 1
ATOM 2225 O O . PHE A 1 270 ? -6.700 9.040 19.851 1.00 97.81 270 PHE A O 1
ATOM 2232 N N . VAL A 1 271 ? -7.824 7.558 21.111 1.00 97.88 271 VAL A N 1
ATOM 2233 C CA . VAL A 1 271 ? -8.933 7.379 20.157 1.00 97.88 271 VAL A CA 1
ATOM 2234 C C . VAL A 1 271 ? -9.707 8.679 19.951 1.00 97.88 271 VAL A C 1
ATOM 2236 O O . VAL A 1 271 ? -9.895 9.105 18.811 1.00 97.88 271 VAL A O 1
ATOM 2239 N N . LEU A 1 272 ? -10.117 9.341 21.038 1.00 98.31 272 LEU A N 1
ATOM 2240 C CA . LEU A 1 272 ? -10.877 10.593 20.959 1.00 98.31 272 LEU A CA 1
ATOM 2241 C C . LEU A 1 272 ? -10.067 11.706 20.283 1.00 98.31 272 LEU A C 1
ATOM 2243 O O . LEU A 1 272 ? -10.587 12.388 19.401 1.00 98.31 272 LEU A O 1
ATOM 2247 N N . ILE A 1 273 ? -8.786 11.848 20.633 1.00 98.19 273 ILE A N 1
ATOM 2248 C CA . ILE A 1 273 ? -7.873 12.820 20.016 1.00 98.19 273 ILE A CA 1
ATOM 2249 C C . ILE A 1 273 ? -7.684 12.504 18.536 1.00 98.19 273 ILE A C 1
ATOM 2251 O O . ILE A 1 273 ? -7.709 13.422 17.731 1.00 98.19 273 ILE A O 1
ATOM 2255 N N . SER A 1 274 ? -7.554 11.234 18.147 1.00 97.62 274 SER A N 1
ATOM 2256 C CA . SER A 1 274 ? -7.415 10.856 16.733 1.00 97.62 274 SER A CA 1
ATOM 2257 C C . SER A 1 274 ? -8.643 11.240 15.902 1.00 97.62 274 SER A C 1
ATOM 2259 O O . SER A 1 274 ? -8.502 11.678 14.759 1.00 97.62 274 SER A O 1
ATOM 2261 N N . PHE A 1 275 ? -9.852 11.110 16.461 1.00 97.75 275 PHE A N 1
ATOM 2262 C CA . PHE A 1 275 ? -11.076 11.571 15.798 1.00 97.75 275 PHE A CA 1
ATOM 2263 C C . PHE A 1 275 ? -11.178 13.092 15.745 1.00 97.75 275 PHE A C 1
ATOM 2265 O O . PHE A 1 275 ? -11.566 13.626 14.716 1.00 97.75 275 PHE A O 1
ATOM 2272 N N . ILE A 1 276 ? -10.794 13.797 16.807 1.00 97.81 276 ILE A N 1
ATOM 2273 C CA . ILE A 1 276 ? -10.717 15.264 16.800 1.00 97.81 276 ILE A CA 1
ATOM 2274 C C . ILE A 1 276 ? -9.699 15.738 15.751 1.00 97.81 276 ILE A C 1
ATOM 2276 O O . ILE A 1 276 ? -9.982 16.634 14.961 1.00 97.81 276 ILE A O 1
ATOM 2280 N N . PHE A 1 277 ? -8.531 15.097 15.704 1.00 96.56 277 PHE A N 1
ATOM 2281 C CA . PHE A 1 277 ? -7.444 15.415 14.786 1.00 96.56 277 PHE A CA 1
ATOM 2282 C C . PHE A 1 277 ? -7.857 15.246 13.321 1.00 96.56 277 PHE A C 1
ATOM 2284 O O . PHE A 1 277 ? -7.480 16.064 12.491 1.00 96.56 277 PHE A O 1
ATOM 2291 N N . TYR A 1 278 ? -8.694 14.251 13.003 1.00 96.31 278 TYR A N 1
ATOM 2292 C CA . TYR A 1 278 ? -9.298 14.130 11.673 1.00 96.31 278 TYR A CA 1
ATOM 2293 C C . TYR A 1 278 ? -9.987 15.430 11.230 1.00 96.31 278 TYR A C 1
ATOM 2295 O O . TYR A 1 278 ? -9.758 15.876 10.111 1.00 96.31 278 TYR A O 1
ATOM 2303 N N . PHE A 1 279 ? -10.782 16.056 12.106 1.00 95.75 279 PHE A N 1
ATOM 2304 C CA . PHE A 1 279 ? -11.507 17.285 11.769 1.00 95.75 279 PHE A CA 1
ATOM 2305 C C . PHE A 1 279 ? -10.590 18.497 11.629 1.00 95.75 279 PHE A C 1
ATOM 2307 O O . PHE A 1 279 ? -10.865 19.341 10.788 1.00 95.75 279 PHE A O 1
ATOM 2314 N N . PHE A 1 280 ? -9.478 18.559 12.365 1.00 94.31 280 PHE A N 1
ATOM 2315 C CA . PHE A 1 280 ? -8.460 19.593 12.142 1.00 94.31 280 PHE A CA 1
ATOM 2316 C C . PHE A 1 280 ? -7.713 19.426 10.811 1.00 94.31 280 PHE A C 1
ATOM 2318 O O . PHE A 1 280 ? -7.218 20.403 10.260 1.00 94.31 280 PHE A O 1
ATOM 2325 N N . MET A 1 281 ? -7.638 18.203 10.282 1.00 91.75 281 MET A N 1
ATOM 2326 C CA . MET A 1 281 ? -6.908 17.892 9.048 1.00 91.75 281 MET A CA 1
ATOM 2327 C C . MET A 1 281 ? -7.804 17.790 7.810 1.00 91.75 281 MET A C 1
ATOM 2329 O O . MET A 1 281 ? -7.313 17.485 6.726 1.00 91.75 281 MET A O 1
ATOM 2333 N N . MET A 1 282 ? -9.110 18.029 7.942 1.00 90.25 282 MET A N 1
ATOM 2334 C CA . MET A 1 282 ? -10.104 17.801 6.885 1.00 90.25 282 MET A CA 1
ATOM 2335 C C . MET A 1 282 ? -9.962 18.726 5.661 1.00 90.25 282 MET A C 1
ATOM 2337 O O . MET A 1 282 ? -10.630 18.497 4.655 1.00 90.25 282 MET A O 1
ATOM 2341 N N . PHE A 1 283 ? -9.044 19.700 5.696 1.00 85.81 283 PHE A N 1
ATOM 2342 C CA . PHE A 1 283 ? -8.583 20.428 4.507 1.00 85.81 283 PHE A CA 1
ATOM 2343 C C . PHE A 1 283 ? -7.917 19.510 3.458 1.00 85.81 283 PHE A C 1
ATOM 2345 O O . PHE A 1 283 ? -7.788 19.895 2.299 1.00 85.81 283 PHE A O 1
ATOM 2352 N N . SER A 1 284 ? -7.508 18.299 3.856 1.00 86.88 284 SER A N 1
ATOM 2353 C CA . SER A 1 284 ? -7.047 17.222 2.980 1.00 86.88 284 SER A CA 1
ATOM 2354 C C . SER A 1 284 ? -7.674 15.897 3.410 1.00 86.88 284 SER A C 1
ATOM 2356 O O . SER A 1 284 ? -7.361 15.354 4.474 1.00 86.88 284 SER A O 1
ATOM 2358 N N . SER A 1 285 ? -8.544 15.328 2.578 1.00 84.56 285 SER A N 1
ATOM 2359 C CA . SER A 1 285 ? -9.227 14.067 2.885 1.00 84.56 285 SER A CA 1
ATOM 2360 C C . SER A 1 285 ? -8.272 12.895 3.048 1.00 84.56 285 SER A C 1
ATOM 2362 O O . SER A 1 285 ? -8.425 12.059 3.950 1.00 84.56 285 SER A O 1
ATOM 2364 N N . LEU A 1 286 ? -7.248 12.853 2.199 1.00 84.69 286 LEU A N 1
ATOM 2365 C CA . LEU A 1 286 ? -6.244 11.808 2.202 1.00 84.69 286 LEU A CA 1
ATOM 2366 C C . LEU A 1 286 ? -5.394 11.886 3.469 1.00 84.69 286 LEU A C 1
ATOM 2368 O O . LEU A 1 286 ? -5.205 10.871 4.140 1.00 84.69 286 LEU A O 1
ATOM 2372 N N . VAL A 1 287 ? -4.932 13.083 3.842 1.00 87.75 287 VAL A N 1
ATOM 2373 C CA . VAL A 1 287 ? -4.131 13.275 5.058 1.00 87.75 287 VAL A CA 1
ATOM 2374 C C . VAL A 1 287 ? -4.980 13.013 6.300 1.00 87.75 287 VAL A C 1
ATOM 2376 O O . VAL A 1 287 ? -4.574 12.227 7.157 1.00 87.75 287 VAL A O 1
ATOM 2379 N N . ALA A 1 288 ? -6.188 13.577 6.387 1.00 91.12 288 ALA A N 1
ATOM 2380 C CA . ALA A 1 288 ? -7.087 13.362 7.517 1.00 91.12 288 ALA A CA 1
ATOM 2381 C C . ALA A 1 288 ? -7.393 11.873 7.726 1.00 91.12 288 ALA A C 1
ATOM 2383 O O . ALA A 1 288 ? -7.274 11.345 8.839 1.00 91.12 288 ALA A O 1
ATOM 2384 N N . SER A 1 289 ? -7.764 11.163 6.657 1.00 89.81 289 SER A N 1
ATOM 2385 C CA . SER A 1 289 ? -8.097 9.740 6.729 1.00 89.81 289 SER A CA 1
ATOM 2386 C C . SER A 1 289 ? -6.888 8.878 7.101 1.00 89.81 289 SER A C 1
ATOM 2388 O O . SER A 1 289 ? -7.015 8.046 8.003 1.00 89.81 289 SER A O 1
ATOM 2390 N N . ARG A 1 290 ? -5.716 9.112 6.491 1.00 89.25 290 ARG A N 1
ATOM 2391 C CA . ARG A 1 290 ? -4.479 8.360 6.764 1.00 89.25 290 ARG A CA 1
ATOM 2392 C C . ARG A 1 290 ? -3.907 8.634 8.151 1.00 89.25 290 ARG A C 1
ATOM 2394 O O . ARG A 1 290 ? -3.388 7.712 8.764 1.00 89.25 290 ARG A O 1
ATOM 2401 N N . LEU A 1 291 ? -3.991 9.851 8.679 1.00 91.25 291 LEU A N 1
ATOM 2402 C CA . LEU A 1 291 ? -3.424 10.159 9.997 1.00 91.25 291 LEU A CA 1
ATOM 2403 C C . LEU A 1 291 ? -4.357 9.771 11.151 1.00 91.25 291 LEU A C 1
ATOM 2405 O O . LEU A 1 291 ? -3.894 9.331 12.198 1.00 91.25 291 LEU A O 1
ATOM 2409 N N . SER A 1 292 ? -5.675 9.868 10.967 1.00 94.31 292 SER A N 1
ATOM 2410 C CA . SER A 1 292 ? -6.642 9.466 12.002 1.00 94.31 292 SER A CA 1
ATOM 2411 C C . SER A 1 292 ? -6.862 7.955 12.097 1.00 94.31 292 SER A C 1
ATOM 2413 O O . SER A 1 292 ? -7.465 7.481 13.066 1.00 94.31 292 SER A O 1
ATOM 2415 N N . ILE A 1 293 ? -6.383 7.182 11.112 1.00 95.75 293 ILE A N 1
ATOM 2416 C CA . ILE A 1 293 ? -6.614 5.737 11.060 1.00 95.75 293 ILE A CA 1
ATOM 2417 C C . ILE A 1 293 ? -6.071 5.013 12.289 1.00 95.75 293 ILE A C 1
ATOM 2419 O O . ILE A 1 293 ? -6.669 4.033 12.709 1.00 95.75 293 ILE A O 1
ATOM 2423 N N . TYR A 1 294 ? -4.986 5.494 12.898 1.00 96.00 294 TYR A N 1
ATOM 2424 C CA . TYR A 1 294 ? -4.359 4.831 14.040 1.00 96.00 294 TYR A CA 1
ATOM 2425 C C . TYR A 1 294 ? -5.312 4.744 15.240 1.00 96.00 294 TYR A C 1
ATOM 2427 O O . TYR A 1 294 ? -5.486 3.670 15.812 1.00 96.00 294 TYR A O 1
ATOM 2435 N N . GLY A 1 295 ? -5.998 5.837 15.590 1.00 96.50 295 GLY A N 1
ATOM 2436 C CA . GLY A 1 295 ? -7.030 5.793 16.629 1.00 96.50 295 GLY A CA 1
ATOM 2437 C C . GLY A 1 295 ? -8.298 5.087 16.164 1.00 96.50 295 GLY A C 1
ATOM 2438 O O . GLY A 1 295 ? -8.897 4.338 16.933 1.00 96.50 295 GLY A O 1
ATOM 2439 N N . TYR A 1 296 ? -8.680 5.246 14.892 1.00 96.50 296 TYR A N 1
ATOM 2440 C CA . TYR A 1 296 ? -9.838 4.535 14.349 1.00 96.50 296 TYR A CA 1
ATOM 2441 C C . TYR A 1 296 ? -9.657 3.008 14.400 1.00 96.50 296 TYR A C 1
ATOM 2443 O O . TYR A 1 296 ? -10.592 2.283 14.734 1.00 96.50 296 TYR A O 1
ATOM 2451 N N . TYR A 1 297 ? -8.439 2.517 14.168 1.00 97.44 297 TYR A N 1
ATOM 2452 C CA . TYR A 1 297 ? -8.085 1.103 14.231 1.00 97.44 297 TYR A CA 1
ATOM 2453 C C . TYR A 1 297 ? -8.313 0.514 15.626 1.00 97.44 297 TYR A C 1
ATOM 2455 O O . TYR A 1 297 ? -8.743 -0.628 15.737 1.00 97.44 297 TYR A O 1
ATOM 2463 N N . MET A 1 298 ? -8.123 1.284 16.705 1.00 96.81 298 MET A N 1
ATOM 2464 C CA . MET A 1 298 ? -8.371 0.815 18.079 1.00 96.81 298 MET A CA 1
ATOM 2465 C C . MET A 1 298 ? -9.855 0.523 18.368 1.00 96.81 298 MET A C 1
ATOM 2467 O O . MET A 1 298 ? -10.171 -0.194 19.323 1.00 96.81 298 MET A O 1
ATOM 2471 N N . MET A 1 299 ? -10.786 0.980 17.519 1.00 97.19 299 MET A N 1
ATOM 2472 C CA . MET A 1 299 ? -12.212 0.658 17.662 1.00 97.19 299 MET A CA 1
ATOM 2473 C C . MET A 1 299 ? -12.491 -0.850 17.647 1.00 97.19 299 MET A C 1
ATOM 2475 O O . MET A 1 299 ? -13.451 -1.288 18.283 1.00 97.19 299 MET A O 1
ATOM 2479 N N . ILE A 1 300 ? -11.623 -1.658 17.020 1.00 96.62 300 ILE A N 1
ATOM 2480 C CA . ILE A 1 300 ? -11.752 -3.123 16.996 1.00 96.62 300 ILE A CA 1
ATOM 2481 C C . ILE A 1 300 ? -11.750 -3.759 18.391 1.00 96.62 300 ILE A C 1
ATOM 2483 O O . ILE A 1 300 ? -12.285 -4.854 18.548 1.00 96.62 300 ILE A O 1
ATOM 2487 N N . PHE A 1 301 ? -11.182 -3.116 19.416 1.00 94.62 301 PHE A N 1
ATOM 2488 C CA . PHE A 1 301 ? -11.235 -3.611 20.799 1.00 94.62 301 PHE A CA 1
ATOM 2489 C C . PHE A 1 301 ? -11.987 -2.679 21.758 1.00 94.62 301 PHE A C 1
ATOM 2491 O O . PHE A 1 301 ? -12.552 -3.174 22.736 1.00 94.62 301 PHE A O 1
ATOM 2498 N N . ILE A 1 302 ? -12.098 -1.381 21.451 1.00 96.38 302 ILE A N 1
ATOM 2499 C CA . ILE A 1 302 ? -12.933 -0.451 22.228 1.00 96.38 302 ILE A CA 1
ATOM 2500 C C . ILE A 1 302 ? -14.421 -0.807 22.107 1.00 96.38 302 ILE A C 1
ATOM 2502 O O . ILE A 1 302 ? -15.114 -0.854 23.121 1.00 96.38 302 ILE A O 1
ATOM 2506 N N . ILE A 1 303 ? -14.924 -1.136 20.909 1.00 97.19 303 ILE A N 1
ATOM 2507 C CA . ILE A 1 303 ? -16.336 -1.522 20.730 1.00 97.19 303 ILE A CA 1
ATOM 2508 C C . ILE A 1 303 ? -16.678 -2.772 21.564 1.00 97.19 303 ILE A C 1
ATOM 2510 O O . ILE A 1 303 ? -17.628 -2.720 22.347 1.00 97.19 303 ILE A O 1
ATOM 2514 N N . PRO A 1 304 ? -15.914 -3.882 21.489 1.00 96.50 304 PRO A N 1
ATOM 2515 C CA . PRO A 1 304 ? -16.114 -5.029 22.372 1.00 96.50 304 PRO A CA 1
ATOM 2516 C C . PRO A 1 304 ? -16.095 -4.706 23.868 1.00 96.50 304 PRO A C 1
ATOM 2518 O O . PRO A 1 304 ? -16.880 -5.300 24.609 1.00 96.50 304 PRO A O 1
ATOM 2521 N N . ALA A 1 305 ? -15.240 -3.777 24.312 1.00 95.75 305 ALA A N 1
ATOM 2522 C CA . ALA A 1 305 ? -15.221 -3.316 25.699 1.00 95.75 305 ALA A CA 1
ATOM 2523 C C . ALA A 1 305 ? -16.542 -2.619 26.065 1.00 95.75 305 ALA A C 1
ATOM 2525 O O . ALA A 1 305 ? -17.211 -3.036 27.009 1.00 95.75 305 ALA A O 1
ATOM 2526 N N . ILE A 1 306 ? -16.992 -1.659 25.250 1.00 96.44 306 ILE A N 1
ATOM 2527 C CA . ILE A 1 306 ? -18.269 -0.948 25.438 1.00 96.44 306 ILE A CA 1
ATOM 2528 C C . ILE A 1 306 ? -19.453 -1.920 25.500 1.00 96.44 306 ILE A C 1
ATOM 2530 O O . ILE A 1 306 ? -20.304 -1.802 26.382 1.00 96.44 306 ILE A O 1
ATOM 2534 N N . VAL A 1 307 ? -19.509 -2.909 24.601 1.00 96.25 307 VAL A N 1
ATOM 2535 C CA . VAL A 1 307 ? -20.569 -3.933 24.613 1.00 96.25 307 VAL A CA 1
ATOM 2536 C C . VAL A 1 307 ? -20.530 -4.751 25.909 1.00 96.25 307 VAL A C 1
ATOM 2538 O O . VAL A 1 307 ? -21.578 -5.119 26.440 1.00 96.25 307 VAL A O 1
ATOM 2541 N N . SER A 1 308 ? -19.339 -5.031 26.446 1.00 92.88 308 SER A N 1
ATOM 2542 C CA . SER A 1 308 ? -19.190 -5.804 27.682 1.00 92.88 308 SER A CA 1
ATOM 2543 C C . SER A 1 308 ? -19.650 -5.060 28.940 1.00 92.88 308 SER A C 1
ATOM 2545 O O . SER A 1 308 ? -20.086 -5.720 29.882 1.00 92.88 308 SER A O 1
ATOM 2547 N N . TYR A 1 309 ? -19.636 -3.722 28.928 1.00 92.50 309 TYR A N 1
ATOM 2548 C CA . TYR A 1 309 ? -20.048 -2.878 30.058 1.00 92.50 309 TYR A CA 1
ATOM 2549 C C . TYR A 1 309 ? -21.539 -2.567 30.115 1.00 92.50 309 TYR A C 1
ATOM 2551 O O . TYR A 1 309 ? -21.986 -1.903 31.048 1.00 92.50 309 TYR A O 1
ATOM 2559 N N . GLN A 1 310 ? -22.324 -3.021 29.138 1.00 93.00 310 GLN A N 1
ATOM 2560 C CA . GLN A 1 310 ? -23.752 -2.726 29.130 1.00 93.00 310 GLN A CA 1
ATOM 2561 C C . GLN A 1 310 ? -24.435 -3.357 30.358 1.00 93.00 310 GLN A C 1
ATOM 2563 O O . GLN A 1 310 ? -24.382 -4.580 30.514 1.00 93.00 310 GLN A O 1
ATOM 2568 N N . PRO A 1 311 ? -25.096 -2.557 31.220 1.00 88.25 311 PRO A N 1
ATOM 2569 C CA . PRO A 1 311 ? -25.544 -3.013 32.537 1.00 88.25 311 PRO A CA 1
ATOM 2570 C C . PRO A 1 311 ? -26.738 -3.970 32.461 1.00 88.25 311 PRO A C 1
ATOM 2572 O O . PRO A 1 311 ? -26.928 -4.810 33.335 1.00 88.25 311 PRO A O 1
ATOM 2575 N N . ARG A 1 312 ? -27.563 -3.845 31.414 1.00 92.94 312 ARG A N 1
ATOM 2576 C CA . ARG A 1 312 ? -28.753 -4.674 31.194 1.00 92.94 312 ARG A CA 1
ATOM 2577 C C . ARG A 1 312 ? -28.488 -5.672 30.075 1.00 92.94 312 ARG A C 1
ATOM 2579 O O . ARG A 1 312 ? -28.108 -5.279 28.974 1.00 92.94 312 ARG A O 1
ATOM 2586 N N . GLU A 1 313 ? -28.793 -6.945 30.311 1.00 93.12 313 GLU A N 1
ATOM 2587 C CA . GLU A 1 313 ? -28.607 -8.012 29.315 1.00 93.12 313 GLU A CA 1
ATOM 2588 C C . GLU A 1 313 ? -29.380 -7.760 28.008 1.00 93.12 313 GLU A C 1
ATOM 2590 O O . GLU A 1 313 ? -28.880 -8.070 26.929 1.00 93.12 313 GLU A O 1
ATOM 2595 N N . VAL A 1 314 ? -30.558 -7.126 28.062 1.00 95.38 314 VAL A N 1
ATOM 2596 C CA . VAL A 1 314 ? -31.306 -6.728 26.852 1.00 95.38 314 VAL A CA 1
ATOM 2597 C C . VAL A 1 314 ? -30.524 -5.700 26.027 1.00 95.38 314 VAL A C 1
ATOM 2599 O O . VAL A 1 314 ? -30.372 -5.869 24.819 1.00 95.38 314 VAL A O 1
ATOM 2602 N N . VAL A 1 315 ? -29.962 -4.678 26.679 1.00 94.50 315 VAL A N 1
ATOM 2603 C CA . VAL A 1 315 ? -29.153 -3.635 26.022 1.00 94.50 315 VAL A CA 1
ATOM 2604 C C . VAL A 1 315 ? -27.874 -4.236 25.450 1.00 94.50 315 VAL A C 1
ATOM 2606 O O . VAL A 1 315 ? -27.495 -3.929 24.328 1.00 94.50 315 VAL A O 1
ATOM 2609 N N . LYS A 1 316 ? -27.244 -5.161 26.175 1.00 93.88 316 LYS A N 1
ATOM 2610 C CA . LYS A 1 316 ? -26.069 -5.901 25.710 1.00 93.88 316 LYS A CA 1
ATOM 2611 C C . LYS A 1 316 ? -26.358 -6.736 24.462 1.00 93.88 316 LYS A C 1
ATOM 2613 O O . LYS A 1 316 ? -25.569 -6.720 23.522 1.00 93.88 316 LYS A O 1
ATOM 2618 N N . ARG A 1 317 ? -27.489 -7.451 24.426 1.00 94.44 317 ARG A N 1
ATOM 2619 C CA . ARG A 1 317 ? -27.934 -8.207 23.240 1.00 94.44 317 ARG A CA 1
ATOM 2620 C C . ARG A 1 317 ? -28.199 -7.282 22.057 1.00 94.44 317 ARG A C 1
ATOM 2622 O O . ARG A 1 317 ? -27.738 -7.583 20.960 1.00 94.44 317 ARG A O 1
ATOM 2629 N N . PHE A 1 318 ? -28.875 -6.157 22.289 1.00 96.06 318 PHE A N 1
ATOM 2630 C CA . PHE A 1 318 ? -29.093 -5.142 21.261 1.00 96.06 318 PHE A CA 1
ATOM 2631 C C . PHE A 1 318 ? -27.765 -4.573 20.749 1.00 96.06 318 PHE A C 1
ATOM 2633 O O . PHE A 1 318 ? -27.548 -4.533 19.547 1.00 96.06 318 PHE A O 1
ATOM 2640 N N . ALA A 1 319 ? -26.826 -4.241 21.637 1.00 95.25 319 ALA A N 1
ATOM 2641 C CA . ALA A 1 319 ? -25.501 -3.760 21.261 1.00 95.25 319 ALA A CA 1
ATOM 2642 C C . ALA A 1 319 ? -24.731 -4.794 20.421 1.00 95.25 319 ALA A C 1
ATOM 2644 O O . ALA A 1 319 ? -24.147 -4.431 19.403 1.00 95.25 319 ALA A O 1
ATOM 2645 N N . TYR A 1 320 ? -24.778 -6.085 20.775 1.00 95.38 320 TYR A N 1
ATOM 2646 C CA . TYR A 1 320 ? -24.222 -7.145 19.926 1.00 95.38 320 TYR A CA 1
ATOM 2647 C C . TYR A 1 320 ? -24.885 -7.188 18.545 1.00 95.38 320 TYR A C 1
ATOM 2649 O O . TYR A 1 320 ? -24.173 -7.253 17.548 1.00 95.38 320 TYR A O 1
ATOM 2657 N N . ALA A 1 321 ? -26.218 -7.139 18.475 1.00 95.69 321 ALA A N 1
ATOM 2658 C CA . ALA A 1 321 ? -26.943 -7.136 17.205 1.00 95.69 321 ALA A CA 1
ATOM 2659 C C . ALA A 1 321 ? -26.563 -5.923 16.340 1.00 95.69 321 ALA A C 1
ATOM 2661 O O . ALA A 1 321 ? -26.235 -6.091 15.168 1.00 95.69 321 ALA A O 1
ATOM 2662 N N . SER A 1 322 ? -26.502 -4.727 16.927 1.00 95.50 322 SER A N 1
ATOM 2663 C CA . SER A 1 322 ? -26.090 -3.500 16.241 1.00 95.50 322 SER A CA 1
ATOM 2664 C C . SER A 1 322 ? -24.659 -3.584 15.716 1.00 95.50 322 SER A C 1
ATOM 2666 O O . SER A 1 322 ? -24.405 -3.197 14.580 1.00 95.50 322 SER A O 1
ATOM 2668 N N . V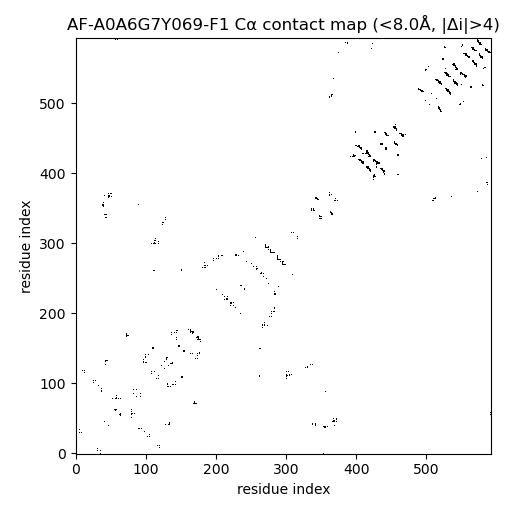AL A 1 323 ? -23.722 -4.137 16.496 1.00 96.06 323 VAL A N 1
ATOM 2669 C CA . VAL A 1 323 ? -22.336 -4.332 16.041 1.00 96.06 323 VAL A CA 1
ATOM 2670 C C . VAL A 1 323 ? -22.256 -5.367 14.915 1.00 96.06 323 VAL A C 1
ATOM 2672 O O . VAL A 1 323 ? -21.464 -5.190 13.991 1.00 96.06 323 VAL A O 1
ATOM 2675 N N . LEU A 1 324 ? -23.075 -6.423 14.940 1.00 96.38 324 LEU A N 1
ATOM 2676 C CA . LEU A 1 324 ? -23.143 -7.392 13.840 1.00 96.38 324 LEU A CA 1
ATOM 2677 C C . LEU A 1 324 ? -23.680 -6.753 12.555 1.00 96.38 324 LEU A C 1
ATOM 2679 O O . LEU A 1 324 ? -23.051 -6.897 11.511 1.00 96.38 324 LEU A O 1
ATOM 2683 N N . VAL A 1 325 ? -24.779 -5.994 12.635 1.00 96.56 325 VAL A N 1
ATOM 2684 C CA . VAL A 1 325 ? -25.325 -5.246 11.488 1.00 96.56 325 VAL A CA 1
ATOM 2685 C C . VAL A 1 325 ? -24.282 -4.271 10.948 1.00 96.56 325 VAL A C 1
ATOM 2687 O O . VAL A 1 325 ? -24.000 -4.266 9.751 1.00 96.56 325 VAL A O 1
ATOM 2690 N N . PHE A 1 326 ? -23.639 -3.510 11.835 1.00 95.62 326 PHE A N 1
ATOM 2691 C CA . PHE A 1 326 ? -22.551 -2.611 11.472 1.00 95.62 326 PHE A CA 1
ATOM 2692 C C . PHE A 1 326 ? -21.384 -3.348 10.796 1.00 95.62 326 PHE A C 1
ATOM 2694 O O . PHE A 1 326 ? -20.841 -2.849 9.813 1.00 95.62 326 PHE A O 1
ATOM 2701 N N . SER A 1 327 ? -21.016 -4.542 11.269 1.00 96.75 327 SER A N 1
ATOM 2702 C CA . SER A 1 327 ? -19.945 -5.349 10.665 1.00 96.75 327 SER A CA 1
ATOM 2703 C C . SER A 1 327 ? -20.313 -5.798 9.251 1.00 96.75 327 SER A C 1
ATOM 2705 O O . SER A 1 327 ? -19.470 -5.731 8.363 1.00 96.75 327 SER A O 1
ATOM 2707 N N . CYS A 1 328 ? -21.567 -6.196 9.012 1.00 96.12 328 CYS A N 1
ATOM 2708 C CA . CYS A 1 328 ? -22.051 -6.542 7.673 1.00 96.12 328 CYS A CA 1
ATOM 2709 C C . CYS A 1 328 ? -22.005 -5.338 6.723 1.00 96.12 328 CYS A C 1
ATOM 2711 O O . CYS A 1 328 ? -21.475 -5.449 5.619 1.00 96.12 328 CYS A O 1
ATOM 2713 N N . VAL A 1 329 ? -22.515 -4.181 7.163 1.00 95.25 329 VAL A N 1
ATOM 2714 C CA . VAL A 1 329 ? -22.501 -2.940 6.370 1.00 95.25 329 VAL A CA 1
ATOM 2715 C C . VAL A 1 329 ? -21.068 -2.492 6.080 1.00 95.25 329 VAL A C 1
ATOM 2717 O O . VAL A 1 329 ? -20.745 -2.164 4.941 1.00 95.25 329 VAL A O 1
ATOM 2720 N N . SER A 1 330 ? -20.191 -2.527 7.086 1.00 94.69 330 SER A N 1
ATOM 2721 C CA . SER A 1 330 ? -18.774 -2.168 6.934 1.00 94.69 330 SER A CA 1
ATOM 2722 C C . SER A 1 330 ? -18.070 -3.091 5.959 1.00 94.69 330 SER A C 1
ATOM 2724 O O . SER A 1 330 ? -17.414 -2.613 5.043 1.00 94.69 330 SER A O 1
ATOM 2726 N N . PHE A 1 331 ? -18.267 -4.403 6.100 1.00 95.12 331 PHE A N 1
ATOM 2727 C CA . PHE A 1 331 ? -17.683 -5.380 5.194 1.00 95.12 331 PHE A CA 1
ATOM 2728 C C . PHE A 1 331 ? -18.151 -5.158 3.751 1.00 95.12 331 PHE A C 1
ATOM 2730 O O . PHE A 1 331 ? -17.329 -5.144 2.839 1.00 95.12 331 PHE A O 1
ATOM 2737 N N . TYR A 1 332 ? -19.447 -4.914 3.535 1.00 93.44 332 TYR A N 1
ATOM 2738 C CA . TYR A 1 332 ? -19.976 -4.591 2.210 1.00 93.44 332 TYR A CA 1
ATOM 2739 C C . TYR A 1 332 ? -19.371 -3.299 1.639 1.00 93.44 332 TYR A C 1
ATOM 2741 O O . TYR A 1 332 ? -18.953 -3.264 0.478 1.00 93.44 332 TYR A O 1
ATOM 2749 N N . LYS A 1 333 ? -19.257 -2.249 2.462 1.00 92.00 333 LYS A N 1
ATOM 2750 C CA . LYS A 1 333 ? -18.602 -0.991 2.082 1.00 92.00 333 LYS A CA 1
ATOM 2751 C C . LYS A 1 333 ? -17.139 -1.219 1.711 1.00 92.00 333 LYS A C 1
ATOM 2753 O O . LYS A 1 333 ? -16.685 -0.668 0.710 1.00 92.00 333 LYS A O 1
ATOM 2758 N N . GLU A 1 334 ? -16.392 -1.996 2.494 1.00 91.69 334 GLU A N 1
ATOM 2759 C CA . GLU A 1 334 ? -14.975 -2.274 2.234 1.00 91.69 334 GLU A CA 1
ATOM 2760 C C . GLU A 1 334 ? -14.800 -3.133 0.979 1.00 91.69 334 GLU A C 1
ATOM 2762 O O . GLU A 1 334 ? -13.918 -2.846 0.181 1.00 91.69 334 GLU A O 1
ATOM 2767 N N . MET A 1 335 ? -15.683 -4.104 0.727 1.00 91.00 335 MET A N 1
ATOM 2768 C CA . MET A 1 335 ? -15.705 -4.857 -0.533 1.00 91.00 335 MET A CA 1
ATOM 2769 C C . MET A 1 335 ? -15.980 -3.956 -1.741 1.00 91.00 335 MET A C 1
ATOM 2771 O O . MET A 1 335 ? -15.279 -4.049 -2.742 1.00 91.00 335 MET A O 1
ATOM 2775 N N . THR A 1 336 ? -16.956 -3.052 -1.638 1.00 89.06 336 THR A N 1
ATOM 2776 C CA . THR A 1 336 ? -17.276 -2.094 -2.713 1.00 89.06 336 THR A CA 1
ATOM 2777 C C . THR A 1 336 ? -16.111 -1.133 -2.953 1.00 89.06 336 THR A C 1
ATOM 2779 O O . THR A 1 336 ? -15.732 -0.871 -4.091 1.00 89.06 336 THR A O 1
ATOM 2782 N N . THR A 1 337 ? -15.498 -0.648 -1.867 1.00 88.25 337 THR A N 1
ATOM 2783 C CA . THR A 1 337 ? -14.303 0.205 -1.927 1.00 88.25 337 THR A CA 1
ATOM 2784 C C . THR A 1 337 ? -13.157 -0.540 -2.601 1.00 88.25 337 THR A C 1
ATOM 2786 O O . THR A 1 337 ? -12.503 0.022 -3.469 1.00 88.25 337 THR A O 1
ATOM 2789 N N . LEU A 1 338 ? -12.937 -1.803 -2.233 1.00 88.31 338 LEU A N 1
ATOM 2790 C CA . LEU A 1 338 ? -11.898 -2.649 -2.800 1.00 88.31 338 LEU A CA 1
ATOM 2791 C C . LEU A 1 338 ? -12.102 -2.848 -4.303 1.00 88.31 338 LEU A C 1
ATOM 2793 O O . LEU A 1 338 ? -11.153 -2.627 -5.037 1.00 88.31 338 LEU A O 1
ATOM 2797 N N . ILE A 1 339 ? -13.316 -3.185 -4.754 1.00 87.38 339 ILE A N 1
ATOM 2798 C CA . ILE A 1 339 ? -13.644 -3.346 -6.183 1.00 87.38 339 ILE A CA 1
ATOM 2799 C C . ILE A 1 339 ? -13.306 -2.070 -6.958 1.00 87.38 339 ILE A C 1
ATOM 2801 O O . ILE A 1 339 ? -12.535 -2.122 -7.919 1.00 87.38 339 ILE A O 1
ATOM 2805 N N . GLY A 1 340 ? -13.818 -0.925 -6.491 1.00 85.75 340 GLY A N 1
ATOM 2806 C CA . GLY A 1 340 ? -13.565 0.367 -7.128 1.00 85.75 340 GLY A CA 1
ATOM 2807 C C . GLY A 1 340 ? -12.080 0.726 -7.137 1.00 85.75 340 GLY A C 1
ATOM 2808 O O . GLY A 1 340 ? -11.553 1.156 -8.152 1.00 85.75 340 GLY A O 1
ATOM 2809 N N . GLN A 1 341 ? -11.374 0.478 -6.033 1.00 85.12 341 GLN A N 1
ATOM 2810 C CA . GLN A 1 341 ? -9.946 0.761 -5.921 1.00 85.12 341 GLN A CA 1
ATOM 2811 C C . GLN A 1 341 ? -9.053 -0.213 -6.679 1.00 85.12 341 GLN A C 1
ATOM 2813 O O . GLN A 1 341 ? -7.926 0.160 -6.978 1.00 85.12 341 GLN A O 1
ATOM 2818 N N . THR A 1 342 ? -9.476 -1.452 -6.930 1.00 83.81 342 THR A N 1
ATOM 2819 C CA . THR A 1 342 ? -8.753 -2.395 -7.800 1.00 83.81 342 THR A CA 1
ATOM 2820 C C . THR A 1 342 ? -9.002 -2.120 -9.278 1.00 83.81 342 THR A C 1
ATOM 2822 O O . THR A 1 342 ? -8.240 -2.608 -10.105 1.00 83.81 342 THR A O 1
ATOM 2825 N N . GLU A 1 343 ? -10.040 -1.338 -9.589 1.00 83.50 343 GLU A N 1
ATOM 2826 C CA . GLU A 1 343 ? -10.520 -1.067 -10.946 1.00 83.50 343 GLU A CA 1
ATOM 2827 C C . GLU A 1 343 ? -10.768 -2.363 -11.735 1.00 83.50 343 GLU A C 1
ATOM 2829 O O . GLU A 1 343 ? -10.333 -2.535 -12.875 1.00 83.50 343 GLU A O 1
ATOM 2834 N N . TYR A 1 344 ? -11.429 -3.318 -11.076 1.00 85.12 344 TYR A N 1
ATOM 2835 C CA . TYR A 1 344 ? -11.745 -4.626 -11.644 1.00 85.12 344 TYR A CA 1
ATOM 2836 C C . TYR A 1 344 ? -12.858 -4.506 -12.696 1.00 85.12 344 TYR A C 1
ATOM 2838 O O . TYR A 1 344 ? -13.895 -3.900 -12.432 1.00 85.12 344 TYR A O 1
ATOM 2846 N N . ARG A 1 345 ? -12.658 -5.086 -13.885 1.00 78.12 345 ARG A N 1
ATOM 2847 C CA . ARG A 1 345 ? -13.493 -4.790 -15.067 1.00 78.12 345 ARG A CA 1
ATOM 2848 C C . ARG A 1 345 ? -14.821 -5.538 -15.141 1.00 78.12 345 ARG A C 1
ATOM 2850 O O . ARG A 1 345 ? -15.809 -4.975 -15.598 1.00 78.12 345 ARG A O 1
ATOM 2857 N N . TYR A 1 346 ? -14.868 -6.800 -14.718 1.00 75.19 346 TYR A N 1
ATOM 2858 C CA . TYR A 1 346 ? -16.037 -7.650 -15.002 1.00 75.19 346 TYR A CA 1
ATOM 2859 C C . TYR A 1 346 ? -17.260 -7.334 -14.157 1.00 75.19 346 TYR A C 1
ATOM 2861 O O . TYR A 1 346 ? -18.374 -7.692 -14.533 1.00 75.19 346 TYR A O 1
ATOM 2869 N N . SER A 1 347 ? -17.076 -6.719 -12.991 1.00 73.56 347 SER A N 1
ATOM 2870 C CA . SER A 1 347 ? -18.204 -6.423 -12.127 1.00 73.56 347 SER A CA 1
ATOM 2871 C C . SER A 1 347 ? -17.923 -5.259 -11.194 1.00 73.56 347 SER A C 1
ATOM 2873 O O . SER A 1 347 ? -16.936 -5.225 -10.465 1.00 73.56 347 SER A O 1
ATOM 2875 N N . MET A 1 348 ? -18.879 -4.333 -11.187 1.00 67.81 348 MET A N 1
ATOM 2876 C CA . MET A 1 348 ? -18.920 -3.175 -10.294 1.00 67.81 348 MET A CA 1
ATOM 2877 C C . MET A 1 348 ? -19.361 -3.547 -8.871 1.00 67.81 348 MET A C 1
ATOM 2879 O O . MET A 1 348 ? -19.252 -2.737 -7.955 1.00 67.81 348 MET A O 1
ATOM 2883 N N . THR A 1 349 ? -19.903 -4.754 -8.677 1.00 68.56 349 THR A N 1
ATOM 2884 C CA . THR A 1 349 ? -20.543 -5.175 -7.419 1.00 68.56 349 THR A CA 1
ATOM 2885 C C . THR A 1 349 ? -19.931 -6.434 -6.817 1.00 68.56 349 THR A C 1
ATOM 2887 O O . THR A 1 349 ? -20.144 -6.713 -5.636 1.00 68.56 349 THR A O 1
ATOM 2890 N N . GLN A 1 350 ? -19.158 -7.193 -7.595 1.00 74.56 350 GLN A N 1
ATOM 2891 C CA . GLN A 1 350 ? -18.560 -8.456 -7.182 1.00 74.56 350 GLN A CA 1
ATOM 2892 C C . GLN A 1 350 ? -17.110 -8.533 -7.651 1.00 74.56 350 GLN A C 1
ATOM 2894 O O . GLN A 1 350 ? -16.812 -8.401 -8.830 1.00 74.56 350 GLN A O 1
ATOM 2899 N N . LEU A 1 351 ? -16.198 -8.802 -6.722 1.00 74.06 351 LEU A N 1
ATOM 2900 C CA . LEU A 1 351 ? -14.824 -9.138 -7.068 1.00 74.06 351 LEU A CA 1
ATOM 2901 C C . LEU A 1 351 ? -14.750 -10.648 -7.301 1.00 74.06 351 LEU A C 1
ATOM 2903 O O . LEU A 1 351 ? -14.819 -11.417 -6.331 1.00 74.06 351 LEU A O 1
ATOM 2907 N N . ASN A 1 352 ? -14.622 -11.074 -8.561 1.00 78.81 352 ASN A N 1
ATOM 2908 C CA . ASN A 1 352 ? -14.255 -12.460 -8.837 1.00 78.81 352 ASN A CA 1
ATOM 2909 C C . ASN A 1 352 ? -12.877 -12.715 -8.243 1.00 78.81 352 ASN A C 1
ATOM 2911 O O . ASN A 1 352 ? -12.009 -11.842 -8.199 1.00 78.81 352 ASN A O 1
ATOM 2915 N N . PHE A 1 353 ? -12.708 -13.913 -7.704 1.00 77.56 353 PHE A N 1
ATOM 2916 C CA . PHE A 1 353 ? -11.485 -14.231 -7.009 1.00 77.56 353 PHE A CA 1
ATOM 2917 C C . PHE A 1 353 ? -10.431 -14.734 -7.993 1.00 77.56 353 PHE A C 1
ATOM 2919 O O . PHE A 1 353 ? -10.382 -15.927 -8.272 1.00 77.56 353 PHE A O 1
ATOM 2926 N N . GLU A 1 354 ? -9.597 -13.816 -8.478 1.00 87.19 354 GLU A N 1
ATOM 2927 C CA . GLU A 1 354 ? -8.404 -14.150 -9.256 1.00 87.19 354 GLU A CA 1
ATOM 2928 C C . GLU A 1 354 ? -7.336 -14.742 -8.339 1.00 87.19 354 GLU A C 1
ATOM 2930 O O . GLU A 1 354 ? -7.044 -14.195 -7.260 1.00 87.19 354 GLU A O 1
ATOM 2935 N N . THR A 1 355 ? -6.746 -15.859 -8.766 1.00 90.81 355 THR A N 1
ATOM 2936 C CA . THR A 1 355 ? -5.743 -16.563 -7.967 1.00 90.81 355 THR A CA 1
ATOM 2937 C C . THR A 1 355 ? -4.336 -16.360 -8.500 1.00 90.81 355 THR A C 1
ATOM 2939 O O . THR A 1 355 ? -4.133 -16.115 -9.683 1.00 90.81 355 THR A O 1
ATOM 2942 N N . VAL A 1 356 ? -3.329 -16.519 -7.642 1.00 91.62 356 VAL A N 1
ATOM 2943 C CA . VAL A 1 356 ? -1.919 -16.492 -8.078 1.00 91.62 356 VAL A CA 1
ATOM 2944 C C . VAL A 1 356 ? -1.556 -17.613 -9.062 1.00 91.62 356 VAL A C 1
ATOM 2946 O O . VAL A 1 356 ? -0.496 -17.536 -9.681 1.00 91.62 356 VAL A O 1
ATOM 2949 N N . PHE A 1 357 ? -2.406 -18.638 -9.194 1.00 89.88 357 PHE A N 1
ATOM 2950 C CA . PHE A 1 357 ? -2.239 -19.741 -10.144 1.00 89.88 357 PHE A CA 1
ATOM 2951 C C . PHE A 1 357 ? -2.829 -19.428 -11.524 1.00 89.88 357 PHE A C 1
ATOM 2953 O O . PHE A 1 357 ? -2.367 -19.978 -12.516 1.00 89.88 357 PHE A O 1
ATOM 2960 N N . GLU A 1 358 ? -3.806 -18.524 -11.586 1.00 88.38 358 GLU A N 1
ATOM 2961 C CA . GLU A 1 358 ? -4.487 -18.086 -12.808 1.00 88.38 358 GLU A CA 1
ATOM 2962 C C . GLU A 1 358 ? -4.401 -16.560 -12.876 1.00 88.38 358 GLU A C 1
ATOM 2964 O O . GLU A 1 358 ? -5.365 -15.835 -12.635 1.00 88.38 358 GLU A O 1
ATOM 2969 N N . LYS A 1 359 ? -3.186 -16.058 -13.114 1.00 89.38 359 LYS A N 1
ATOM 2970 C CA . LYS A 1 359 ? -2.935 -14.618 -13.171 1.00 89.38 359 LYS A CA 1
ATOM 2971 C C . LYS A 1 359 ? -3.557 -14.046 -14.433 1.00 89.38 359 LYS A C 1
ATOM 2973 O O . LYS A 1 359 ? -3.254 -14.496 -15.533 1.00 89.38 359 LYS A O 1
ATOM 2978 N N . ASN A 1 360 ? -4.377 -13.015 -14.270 1.00 87.44 360 ASN A N 1
ATOM 2979 C CA . ASN A 1 360 ? -4.929 -12.287 -15.398 1.00 87.44 360 ASN A CA 1
ATOM 2980 C C . ASN A 1 360 ? -4.866 -10.779 -15.154 1.00 87.44 360 ASN A C 1
ATOM 2982 O O . ASN A 1 360 ? -5.725 -10.189 -14.499 1.00 87.44 360 ASN A O 1
ATOM 2986 N N . TYR A 1 361 ? -3.813 -10.149 -15.669 1.00 86.94 361 TYR A N 1
ATOM 2987 C CA . TYR A 1 361 ? -3.610 -8.709 -15.533 1.00 86.94 361 TYR A CA 1
ATOM 2988 C C . TYR A 1 361 ? -4.645 -7.887 -16.314 1.00 86.94 361 TYR A C 1
ATOM 2990 O O . TYR A 1 361 ? -4.948 -6.764 -15.916 1.00 86.94 361 TYR A O 1
ATOM 2998 N N . ILE A 1 362 ? -5.245 -8.461 -17.365 1.00 83.12 362 ILE A N 1
ATOM 2999 C CA . ILE A 1 362 ? -6.218 -7.789 -18.242 1.00 83.12 362 ILE A CA 1
ATOM 3000 C C . ILE A 1 362 ? -7.508 -7.447 -17.488 1.00 83.12 362 ILE A C 1
ATOM 3002 O O . ILE A 1 362 ? -8.239 -6.524 -17.842 1.00 83.12 362 ILE A O 1
ATOM 3006 N N . HIS A 1 363 ? -7.779 -8.154 -16.393 1.00 86.31 363 HIS A N 1
ATOM 3007 C CA . HIS A 1 363 ? -8.977 -7.960 -15.588 1.00 86.31 363 HIS A CA 1
ATOM 3008 C C . HIS A 1 363 ? -8.938 -6.679 -14.733 1.00 86.31 363 HIS A C 1
ATOM 3010 O O . HIS A 1 363 ? -9.959 -6.302 -14.149 1.00 86.31 363 HIS A O 1
ATOM 3016 N N . PHE A 1 364 ? -7.791 -5.995 -14.675 1.00 86.81 364 PHE A N 1
ATOM 3017 C CA . PHE A 1 364 ? -7.560 -4.819 -13.843 1.00 86.81 364 PHE A CA 1
ATOM 3018 C C . PHE A 1 364 ? -7.247 -3.601 -14.707 1.00 86.81 364 PHE A C 1
ATOM 3020 O O . PHE A 1 364 ? -6.293 -3.597 -15.479 1.00 86.81 364 PHE A O 1
ATOM 3027 N N . ASN A 1 365 ? -7.996 -2.516 -14.528 1.00 81.88 365 ASN A N 1
ATOM 3028 C CA . ASN A 1 365 ? -7.772 -1.269 -15.255 1.00 81.88 365 ASN A CA 1
ATOM 3029 C C . ASN A 1 365 ? -6.656 -0.391 -14.656 1.00 81.88 365 ASN A C 1
ATOM 3031 O O . ASN A 1 365 ? -6.702 0.830 -14.718 1.00 81.88 365 ASN A O 1
ATOM 3035 N N . LYS A 1 366 ? -5.630 -0.996 -14.056 1.00 82.19 366 LYS A N 1
ATOM 3036 C CA . LYS A 1 366 ? -4.542 -0.239 -13.434 1.00 82.19 366 LYS A CA 1
ATOM 3037 C C . LYS A 1 366 ? -3.330 -0.160 -14.327 1.00 82.19 366 LYS A C 1
ATOM 3039 O O . LYS A 1 366 ? -2.833 -1.182 -14.787 1.00 82.19 366 LYS A O 1
ATOM 3044 N N . GLY A 1 367 ? -2.750 1.033 -14.423 1.00 81.81 367 GLY A N 1
ATOM 3045 C CA . GLY A 1 367 ? -1.492 1.219 -15.135 1.00 81.81 367 GLY A CA 1
ATOM 3046 C C . GLY A 1 367 ? -0.366 0.308 -14.622 1.00 81.81 367 GLY A C 1
ATOM 3047 O O . GLY A 1 367 ? 0.351 -0.291 -15.415 1.00 81.81 367 GLY A O 1
ATOM 3048 N N . TYR A 1 368 ? -0.251 0.102 -13.304 1.00 86.69 368 TYR A N 1
ATOM 3049 C CA . TYR A 1 368 ? 0.717 -0.863 -12.763 1.00 86.69 368 TYR A CA 1
ATOM 3050 C C . TYR A 1 368 ? 0.390 -2.325 -13.107 1.00 86.69 368 TYR A C 1
ATOM 3052 O O . TYR A 1 368 ? 1.311 -3.120 -13.244 1.00 86.69 368 TYR A O 1
ATOM 3060 N N . ALA A 1 369 ? -0.888 -2.694 -13.258 1.00 88.38 369 ALA A N 1
ATOM 3061 C CA . ALA A 1 369 ? -1.248 -4.036 -13.722 1.00 88.38 369 ALA A CA 1
ATOM 3062 C C . ALA A 1 369 ? -0.812 -4.233 -15.179 1.00 88.38 369 ALA A C 1
ATOM 3064 O O . ALA A 1 369 ? -0.255 -5.270 -15.518 1.00 88.38 369 ALA A O 1
ATOM 3065 N N . MET A 1 370 ? -0.992 -3.204 -16.011 1.00 85.06 370 MET A N 1
ATOM 3066 C CA . MET A 1 370 ? -0.511 -3.198 -17.389 1.00 85.06 370 MET A CA 1
ATOM 3067 C C . MET A 1 370 ? 1.018 -3.304 -17.464 1.00 85.06 370 MET A C 1
ATOM 3069 O O . MET A 1 370 ? 1.516 -4.128 -18.222 1.00 85.06 370 MET A O 1
ATOM 3073 N N . LEU A 1 371 ? 1.767 -2.545 -16.656 1.00 85.56 371 LEU A N 1
ATOM 3074 C CA . LEU A 1 371 ? 3.233 -2.658 -16.590 1.00 85.56 371 LEU A CA 1
ATOM 3075 C C . LEU A 1 371 ? 3.689 -4.088 -16.263 1.00 85.56 371 LEU A C 1
ATOM 3077 O O . LEU A 1 371 ? 4.614 -4.607 -16.883 1.00 85.56 371 LEU A O 1
ATOM 3081 N N . GLU A 1 372 ? 3.026 -4.743 -15.311 1.00 88.88 372 GLU A N 1
ATOM 3082 C CA . GLU A 1 372 ? 3.340 -6.129 -14.957 1.00 88.88 372 GLU A CA 1
ATOM 3083 C C . GLU A 1 372 ? 2.913 -7.133 -16.038 1.00 88.88 372 GLU A C 1
ATOM 3085 O O . GLU A 1 372 ? 3.626 -8.111 -16.255 1.00 88.88 372 GLU A O 1
ATOM 3090 N N . ASN A 1 373 ? 1.819 -6.873 -16.762 1.00 86.81 373 ASN A N 1
ATOM 3091 C CA . ASN A 1 373 ? 1.421 -7.664 -17.930 1.00 86.81 373 ASN A CA 1
ATOM 3092 C C . ASN A 1 373 ? 2.481 -7.595 -19.036 1.00 86.81 373 ASN A C 1
ATOM 3094 O O . ASN A 1 373 ? 2.881 -8.619 -19.580 1.00 86.81 373 ASN A O 1
ATOM 3098 N N . VAL A 1 374 ? 2.970 -6.387 -19.342 1.00 84.44 374 VAL A N 1
ATOM 3099 C CA . VAL A 1 374 ? 4.037 -6.176 -20.331 1.00 84.44 374 VAL A CA 1
ATOM 3100 C C . VAL A 1 374 ? 5.297 -6.932 -19.914 1.00 84.44 374 VAL A C 1
ATOM 3102 O O . VAL A 1 374 ? 5.847 -7.683 -20.714 1.00 84.44 374 VAL A O 1
ATOM 3105 N N . ARG A 1 375 ? 5.696 -6.835 -18.640 1.00 86.38 375 ARG A N 1
ATOM 3106 C CA . ARG A 1 375 ? 6.839 -7.585 -18.097 1.00 86.38 375 ARG A CA 1
ATOM 3107 C C . ARG A 1 375 ? 6.653 -9.105 -18.203 1.00 86.38 375 ARG A C 1
ATOM 3109 O O . ARG A 1 375 ? 7.613 -9.822 -18.484 1.00 86.38 375 ARG A O 1
ATOM 3116 N N . GLU A 1 376 ? 5.446 -9.618 -17.966 1.00 85.25 376 GLU A N 1
ATOM 3117 C CA . GLU A 1 376 ? 5.153 -11.048 -18.114 1.00 85.25 376 GLU A CA 1
ATOM 3118 C C . GLU A 1 376 ? 5.271 -11.493 -19.577 1.00 85.25 376 GLU A C 1
ATOM 3120 O O . GLU A 1 376 ? 5.964 -12.473 -19.852 1.00 85.25 376 GLU A O 1
ATOM 3125 N N . ILE A 1 377 ? 4.690 -10.736 -20.513 1.00 83.12 377 ILE A N 1
ATOM 3126 C CA . ILE A 1 377 ? 4.803 -10.987 -21.958 1.00 83.12 377 ILE A CA 1
ATOM 3127 C C . ILE A 1 377 ? 6.273 -10.950 -22.403 1.00 83.12 377 ILE A C 1
ATOM 3129 O O . ILE A 1 377 ? 6.720 -11.840 -23.124 1.00 83.12 377 ILE A O 1
ATOM 3133 N N . GLU A 1 378 ? 7.052 -9.966 -21.942 1.00 82.50 378 GLU A N 1
ATOM 3134 C CA . GLU A 1 378 ? 8.495 -9.879 -22.206 1.00 82.50 378 GLU A CA 1
ATOM 3135 C C . GLU A 1 378 ? 9.238 -11.130 -21.716 1.00 82.50 378 GLU A C 1
ATOM 3137 O O . GLU A 1 378 ? 10.064 -11.683 -22.440 1.00 82.50 378 GLU A O 1
ATOM 3142 N N . SER A 1 379 ? 8.916 -11.618 -20.513 1.00 81.06 379 SER A N 1
ATOM 3143 C CA . SER A 1 379 ? 9.578 -12.789 -19.926 1.00 81.06 379 SER A CA 1
ATOM 3144 C C . SER A 1 379 ? 9.313 -14.098 -20.681 1.00 81.06 379 SER A C 1
ATOM 3146 O O . SER A 1 379 ? 10.142 -15.009 -20.641 1.00 81.06 379 SER A O 1
ATOM 3148 N N . GLN A 1 380 ? 8.187 -14.190 -21.396 1.00 80.56 380 GLN A N 1
ATOM 3149 C CA . GLN A 1 380 ? 7.824 -15.364 -22.192 1.00 80.56 380 GLN A CA 1
ATOM 3150 C C . GLN A 1 380 ? 8.597 -15.448 -23.516 1.00 80.56 380 GLN A C 1
ATOM 3152 O O . GLN A 1 380 ? 8.653 -16.521 -24.117 1.00 80.56 380 GLN A O 1
ATOM 3157 N N . ASP A 1 381 ? 9.280 -14.380 -23.940 1.00 79.50 381 ASP A N 1
ATOM 3158 C CA . ASP A 1 381 ? 10.038 -14.340 -25.198 1.00 79.50 381 ASP A CA 1
ATOM 3159 C C . ASP A 1 381 ? 11.433 -14.994 -25.110 1.00 79.50 381 ASP A C 1
ATOM 3161 O O . ASP A 1 381 ? 12.433 -14.558 -25.686 1.00 79.50 381 ASP A O 1
ATOM 3165 N N . THR A 1 382 ? 11.505 -16.091 -24.357 1.00 70.75 382 THR A N 1
ATOM 3166 C CA . THR A 1 382 ? 12.717 -16.898 -24.178 1.00 70.75 382 THR A CA 1
ATOM 3167 C C . THR A 1 382 ? 13.307 -17.407 -25.508 1.00 70.75 382 THR A C 1
ATOM 3169 O O . THR A 1 382 ? 14.532 -17.398 -25.634 1.00 70.75 382 THR A O 1
ATOM 3172 N N . PRO A 1 383 ? 12.515 -17.802 -26.530 1.00 72.81 383 PRO A N 1
ATOM 3173 C CA . PRO A 1 383 ? 13.064 -18.246 -27.814 1.00 72.81 383 PRO A CA 1
ATOM 3174 C C . PRO A 1 383 ? 13.784 -17.145 -28.601 1.00 72.81 383 PRO A C 1
ATOM 3176 O O . PRO A 1 383 ? 14.750 -17.438 -29.303 1.00 72.81 383 PRO A O 1
ATOM 3179 N N . LEU A 1 384 ? 13.344 -15.882 -28.514 1.00 76.25 384 LEU A N 1
ATOM 3180 C CA . LEU A 1 384 ? 14.065 -14.772 -29.139 1.00 76.25 384 LEU A CA 1
ATOM 3181 C C . LEU A 1 384 ? 15.420 -14.565 -28.459 1.00 76.25 384 LEU A C 1
ATOM 3183 O O . LEU A 1 384 ? 16.434 -14.533 -29.150 1.00 76.25 384 LEU A O 1
ATOM 3187 N N . ARG A 1 385 ? 15.446 -14.532 -27.119 1.00 76.88 385 ARG A N 1
ATOM 3188 C CA . ARG A 1 385 ? 16.695 -14.457 -26.342 1.00 76.88 385 ARG A CA 1
ATOM 3189 C C . ARG A 1 385 ? 17.649 -15.582 -26.709 1.00 76.88 385 ARG A C 1
ATOM 3191 O O . ARG A 1 385 ? 18.813 -15.336 -26.978 1.00 76.88 385 ARG A O 1
ATOM 3198 N N . GLN A 1 386 ? 17.156 -16.818 -26.756 1.00 72.88 386 GLN A N 1
ATOM 3199 C CA . GLN A 1 386 ? 17.983 -17.967 -27.110 1.00 72.88 386 GLN A CA 1
ATOM 3200 C C . GLN A 1 386 ? 18.533 -17.867 -28.531 1.00 72.88 386 GLN A C 1
ATOM 3202 O O . GLN A 1 386 ? 19.693 -18.195 -28.717 1.00 72.88 386 GLN A O 1
ATOM 3207 N N . ARG A 1 387 ? 17.763 -17.385 -29.515 1.00 76.25 387 ARG A N 1
ATOM 3208 C CA . ARG A 1 387 ? 18.274 -17.184 -30.883 1.00 76.25 387 ARG A CA 1
ATOM 3209 C C . ARG A 1 387 ? 19.359 -16.112 -30.947 1.00 76.25 387 ARG A C 1
ATOM 3211 O O . ARG A 1 387 ? 20.394 -16.351 -31.555 1.00 76.25 387 ARG A O 1
ATOM 3218 N N . VAL A 1 388 ? 19.133 -14.970 -30.299 1.00 72.94 388 VAL A N 1
ATOM 3219 C CA . VAL A 1 388 ? 20.100 -13.863 -30.262 1.00 72.94 388 VAL A CA 1
ATOM 3220 C C . VAL A 1 388 ? 21.370 -14.280 -29.514 1.00 72.94 388 VAL A C 1
ATOM 3222 O O . VAL A 1 388 ? 22.465 -14.083 -30.021 1.00 72.94 388 VAL A O 1
ATOM 3225 N N . TYR A 1 389 ? 21.247 -14.951 -28.366 1.00 71.25 389 TYR A N 1
ATOM 3226 C CA . TYR A 1 389 ? 22.409 -15.419 -27.604 1.00 71.25 389 TYR A CA 1
ATOM 3227 C C . TYR A 1 389 ? 23.091 -16.646 -28.218 1.00 71.25 389 TYR A C 1
ATOM 3229 O O . TYR A 1 389 ? 24.288 -16.814 -28.057 1.00 71.25 389 TYR A O 1
ATOM 3237 N N . GLN A 1 390 ? 22.394 -17.507 -28.965 1.00 63.88 390 GLN A N 1
ATOM 3238 C CA . GLN A 1 390 ? 23.054 -18.582 -29.720 1.00 63.88 390 GLN A CA 1
ATOM 3239 C C . GLN A 1 390 ? 23.911 -18.035 -30.869 1.00 63.88 390 GLN A C 1
ATOM 3241 O O . GLN A 1 390 ? 24.873 -18.695 -31.262 1.00 63.88 390 GLN A O 1
ATOM 3246 N N . ALA A 1 391 ? 23.620 -16.824 -31.360 1.00 59.00 391 ALA A N 1
ATOM 3247 C CA . ALA A 1 391 ? 24.499 -16.124 -32.292 1.00 59.00 391 ALA A CA 1
ATOM 3248 C C . ALA A 1 391 ? 25.852 -15.726 -31.658 1.00 59.00 391 ALA A C 1
ATOM 3250 O O . ALA A 1 391 ? 26.805 -15.504 -32.398 1.00 59.00 391 ALA A O 1
ATOM 3251 N N . GLU A 1 392 ? 25.995 -15.748 -30.319 1.00 58.16 392 GLU A N 1
ATOM 3252 C CA . GLU A 1 392 ? 27.285 -15.569 -29.616 1.00 58.16 392 GLU A CA 1
ATOM 3253 C C . GLU A 1 392 ? 28.334 -16.632 -29.972 1.00 58.16 392 GLU A C 1
ATOM 3255 O O . GLU A 1 392 ? 29.519 -16.447 -29.709 1.00 58.16 392 GLU A O 1
ATOM 3260 N N . HIS A 1 393 ? 27.918 -17.749 -30.572 1.00 56.84 393 HIS A N 1
ATOM 3261 C CA . HIS A 1 393 ? 28.807 -18.841 -30.968 1.00 56.84 393 HIS A CA 1
ATOM 3262 C C . HIS A 1 393 ? 29.167 -18.837 -32.463 1.00 56.84 393 HIS A C 1
ATOM 3264 O O . HIS A 1 393 ? 29.710 -19.824 -32.963 1.00 56.84 393 HIS A O 1
ATOM 3270 N N . VAL A 1 394 ? 28.856 -17.760 -33.191 1.00 61.78 394 VAL A N 1
ATOM 3271 C CA . VAL A 1 394 ? 29.140 -17.640 -34.628 1.00 61.78 394 VAL A CA 1
ATOM 3272 C C . VAL A 1 394 ? 30.546 -17.072 -34.856 1.00 61.78 394 VAL A C 1
ATOM 3274 O O . VAL A 1 394 ? 31.041 -16.253 -34.088 1.00 61.78 394 VAL A O 1
ATOM 3277 N N . VAL A 1 395 ? 31.201 -17.556 -35.916 1.00 64.75 395 VAL A N 1
ATOM 3278 C CA . VAL A 1 395 ? 32.507 -17.089 -36.409 1.00 64.75 395 VAL A CA 1
ATOM 3279 C C . VAL A 1 395 ? 32.453 -15.586 -36.696 1.00 64.75 395 VAL A C 1
ATOM 3281 O O . VAL A 1 395 ? 31.476 -15.127 -37.285 1.00 64.75 395 VAL A O 1
ATOM 3284 N N . GLU A 1 396 ? 33.503 -14.846 -36.321 1.00 78.75 396 GLU A N 1
ATOM 3285 C CA . GLU A 1 396 ? 33.629 -13.413 -36.619 1.00 78.75 396 GLU A CA 1
ATOM 3286 C C . GLU A 1 396 ? 33.394 -13.151 -38.116 1.00 78.75 396 GLU A C 1
ATOM 3288 O O . GLU A 1 396 ? 34.076 -13.705 -38.987 1.00 78.75 396 GLU A O 1
ATOM 3293 N N . ALA A 1 397 ? 32.399 -12.323 -38.421 1.00 83.38 397 ALA A N 1
ATOM 3294 C CA . ALA A 1 397 ? 32.131 -11.872 -39.772 1.00 83.38 397 ALA A CA 1
ATOM 3295 C C . ALA A 1 397 ? 33.245 -10.929 -40.245 1.00 83.38 397 ALA A C 1
ATOM 3297 O O . ALA A 1 397 ? 33.860 -10.201 -39.465 1.00 83.38 397 ALA A O 1
ATOM 3298 N N . GLN A 1 398 ? 33.509 -10.931 -41.553 1.00 85.62 398 GLN A N 1
ATOM 3299 C CA . GLN A 1 398 ? 34.505 -10.030 -42.124 1.00 85.62 398 GLN A CA 1
ATOM 3300 C C . GLN A 1 398 ? 34.023 -8.579 -42.070 1.00 85.62 398 GLN A C 1
ATOM 3302 O O . GLN A 1 398 ? 32.897 -8.266 -42.452 1.00 85.62 398 GLN A O 1
ATOM 3307 N N . VAL A 1 399 ? 34.921 -7.689 -41.651 1.00 86.38 399 VAL A N 1
ATOM 3308 C CA . VAL A 1 399 ? 34.695 -6.241 -41.617 1.00 86.38 399 VAL A CA 1
ATOM 3309 C C . VAL A 1 399 ? 34.500 -5.718 -43.044 1.00 86.38 399 VAL A C 1
ATOM 3311 O O . VAL A 1 399 ? 35.383 -5.845 -43.892 1.00 86.38 399 VAL A O 1
ATOM 3314 N N . ASN A 1 400 ? 33.349 -5.098 -43.305 1.00 85.62 400 ASN A N 1
ATOM 3315 C CA . ASN A 1 400 ? 33.013 -4.421 -44.556 1.00 85.62 400 ASN A CA 1
ATOM 3316 C C . ASN A 1 400 ? 32.979 -2.891 -44.359 1.00 85.62 400 ASN A C 1
ATOM 3318 O O . ASN A 1 400 ? 32.463 -2.383 -43.364 1.00 85.62 400 ASN A O 1
ATOM 3322 N N . GLU A 1 401 ? 33.523 -2.124 -45.301 1.00 81.00 401 GLU A N 1
ATOM 3323 C CA . GLU A 1 401 ? 33.565 -0.657 -45.211 1.00 81.00 401 GLU A CA 1
ATOM 3324 C C . GLU A 1 401 ? 32.186 0.017 -45.318 1.00 81.00 401 GLU A C 1
ATOM 3326 O O . GLU A 1 401 ? 32.010 1.151 -44.857 1.00 81.00 401 GLU A O 1
ATOM 3331 N N . GLU A 1 402 ? 31.214 -0.669 -45.922 1.00 81.94 402 GLU A N 1
ATOM 3332 C CA . GLU A 1 402 ? 29.836 -0.189 -46.076 1.00 81.94 402 GLU A CA 1
ATOM 3333 C C . GLU A 1 402 ? 28.960 -0.476 -44.851 1.00 81.94 402 GLU A C 1
ATOM 3335 O O . GLU A 1 402 ? 27.897 0.141 -44.676 1.00 81.94 402 GLU A O 1
ATOM 3340 N N . ASP A 1 403 ? 29.423 -1.384 -43.991 1.00 83.88 403 ASP A N 1
ATOM 3341 C CA . ASP A 1 403 ? 28.734 -1.746 -42.769 1.00 83.88 403 ASP A CA 1
ATOM 3342 C C . ASP A 1 403 ? 28.870 -0.643 -41.712 1.00 83.88 403 ASP A C 1
ATOM 3344 O O . ASP A 1 403 ? 29.797 0.178 -41.668 1.00 83.88 403 ASP A O 1
ATOM 3348 N N . ARG A 1 404 ? 27.859 -0.594 -40.857 1.00 82.69 404 ARG A N 1
ATOM 3349 C CA . ARG A 1 404 ? 27.807 0.220 -39.658 1.00 82.69 404 ARG A CA 1
ATOM 3350 C C . ARG A 1 404 ? 27.926 -0.714 -38.478 1.00 82.69 404 ARG A C 1
ATOM 3352 O O . ARG A 1 404 ? 27.332 -1.786 -38.459 1.00 82.69 404 ARG A O 1
ATOM 3359 N N . TYR A 1 405 ? 28.689 -0.254 -37.510 1.00 86.56 405 TYR A N 1
ATOM 3360 C CA . TYR A 1 405 ? 29.073 -1.042 -36.365 1.00 86.56 405 TYR A CA 1
ATOM 3361 C C . TYR A 1 405 ? 28.456 -0.456 -35.113 1.00 86.56 405 TYR A C 1
ATOM 3363 O O . TYR A 1 405 ? 27.986 0.683 -35.126 1.00 86.56 405 TYR A O 1
ATOM 3371 N N . LEU A 1 406 ? 28.394 -1.286 -34.087 1.00 88.00 406 LEU A N 1
ATOM 3372 C CA . LEU A 1 406 ? 27.629 -1.051 -32.882 1.00 88.00 406 LEU A CA 1
ATOM 3373 C C . LEU A 1 406 ? 28.344 -1.800 -31.750 1.00 88.00 406 LEU A C 1
ATOM 3375 O O . LEU A 1 406 ? 28.571 -3.005 -31.855 1.00 88.00 406 LEU A O 1
ATOM 3379 N N . SER A 1 407 ? 28.709 -1.089 -30.685 1.00 89.19 407 SER A N 1
ATOM 3380 C CA . SER A 1 407 ? 29.223 -1.705 -29.458 1.00 89.19 407 SER A CA 1
ATOM 3381 C C . SER A 1 407 ? 28.059 -2.221 -28.617 1.00 89.19 407 SER A C 1
ATOM 3383 O O . SER A 1 407 ? 27.176 -1.438 -28.266 1.00 89.19 407 SER A O 1
ATOM 3385 N N . VAL A 1 408 ? 28.078 -3.504 -28.251 1.00 89.69 408 VAL A N 1
ATOM 3386 C CA . VAL A 1 408 ? 27.033 -4.124 -27.421 1.00 89.69 408 VAL A CA 1
ATOM 3387 C C . VAL 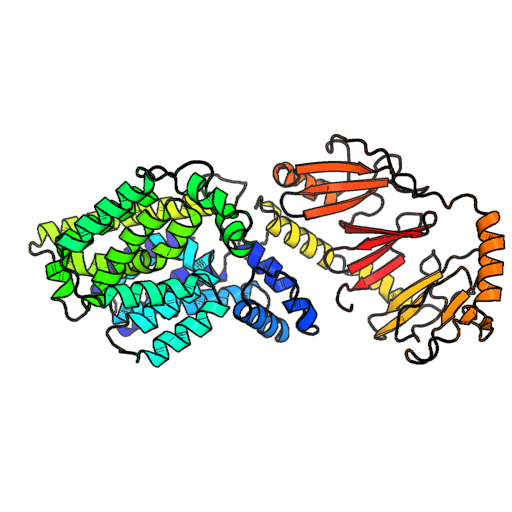A 1 408 ? 27.579 -4.922 -26.259 1.00 89.69 408 VAL A C 1
ATOM 3389 O O . VAL A 1 408 ? 28.666 -5.489 -26.342 1.00 89.69 408 VAL A O 1
ATOM 3392 N N . TYR A 1 409 ? 26.792 -5.012 -25.192 1.00 89.88 409 TYR A N 1
ATOM 3393 C CA . TYR A 1 409 ? 27.106 -5.826 -24.024 1.00 89.88 409 TYR A CA 1
ATOM 3394 C C . TYR A 1 409 ? 26.732 -7.300 -24.233 1.00 89.88 409 TYR A C 1
ATOM 3396 O O . TYR A 1 409 ? 25.594 -7.615 -24.588 1.00 89.88 409 TYR A O 1
ATOM 3404 N N . PHE A 1 410 ? 27.676 -8.198 -23.945 1.00 88.31 410 PHE A N 1
ATOM 3405 C CA . PHE A 1 410 ? 27.516 -9.652 -23.968 1.00 88.31 410 PHE A CA 1
ATOM 3406 C C . PHE A 1 410 ? 27.341 -10.178 -22.537 1.00 88.31 410 PHE A C 1
ATOM 3408 O O . PHE A 1 410 ? 28.326 -10.276 -21.792 1.00 88.31 410 PHE A O 1
ATOM 3415 N N . PRO A 1 411 ? 26.118 -10.563 -22.121 1.00 81.94 411 PRO A N 1
ATOM 3416 C CA . PRO A 1 411 ? 25.836 -10.921 -20.730 1.00 81.94 411 PRO A CA 1
ATOM 3417 C C . PRO A 1 411 ? 26.650 -12.112 -20.221 1.00 81.94 411 PRO A C 1
ATOM 3419 O O . PRO A 1 411 ? 27.036 -12.143 -19.053 1.00 81.94 411 PRO A O 1
ATOM 3422 N N . ASN A 1 412 ? 26.937 -13.079 -21.096 1.00 83.81 412 ASN A N 1
ATOM 3423 C CA . ASN A 1 412 ? 27.676 -14.290 -20.738 1.00 83.81 412 ASN A CA 1
ATOM 3424 C C . ASN A 1 412 ? 29.170 -14.021 -20.503 1.00 83.81 412 ASN A C 1
ATOM 3426 O O . ASN A 1 412 ? 29.764 -14.625 -19.612 1.00 83.81 412 ASN A O 1
ATOM 3430 N N . ALA A 1 413 ? 29.763 -13.100 -21.268 1.00 85.94 413 ALA A N 1
ATOM 3431 C CA . ALA A 1 413 ? 31.160 -12.692 -21.115 1.00 85.94 413 ALA A CA 1
ATOM 3432 C C . ALA A 1 413 ? 31.343 -11.579 -20.072 1.00 85.94 413 ALA A C 1
ATOM 3434 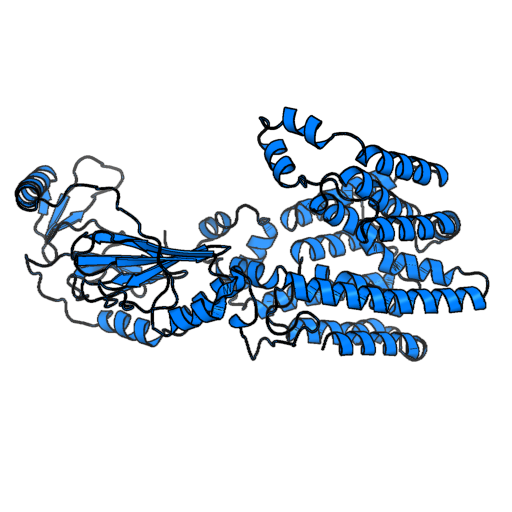O O . ALA A 1 413 ? 32.444 -11.385 -19.571 1.00 85.94 413 ALA A O 1
ATOM 3435 N N . SER A 1 414 ? 30.269 -10.858 -19.738 1.00 87.25 414 SER A N 1
ATOM 3436 C CA . SER A 1 414 ? 30.318 -9.612 -18.965 1.00 87.25 414 SER A CA 1
ATOM 3437 C C . SER A 1 414 ? 31.215 -8.531 -19.584 1.00 87.25 414 SER A C 1
ATOM 3439 O O . SER A 1 414 ? 31.793 -7.725 -18.862 1.00 87.25 414 SER A O 1
ATOM 3441 N N . LEU A 1 415 ? 31.307 -8.514 -20.915 1.00 89.25 415 LEU A N 1
ATOM 3442 C CA . LEU A 1 415 ? 32.168 -7.635 -21.708 1.00 89.25 415 LEU A CA 1
ATOM 3443 C C . LEU A 1 415 ? 31.400 -7.094 -22.918 1.00 89.25 415 LEU A C 1
ATOM 3445 O O . LEU A 1 415 ? 30.372 -7.644 -23.313 1.00 89.25 415 LEU A O 1
ATOM 3449 N N . TYR A 1 416 ? 31.915 -6.031 -23.520 1.00 89.25 416 TYR A N 1
ATOM 3450 C CA . TYR A 1 416 ? 31.417 -5.439 -24.750 1.00 89.25 416 TYR A CA 1
ATOM 3451 C C . TYR A 1 416 ? 32.158 -5.996 -25.967 1.00 89.25 416 TYR A C 1
ATOM 3453 O O . TYR A 1 416 ? 33.379 -6.174 -25.944 1.00 89.25 416 TYR A O 1
ATOM 3461 N N . GLY A 1 417 ? 31.403 -6.263 -27.030 1.00 90.88 417 GLY A N 1
ATOM 3462 C CA . GLY A 1 417 ? 31.897 -6.635 -28.357 1.00 90.88 417 GLY A CA 1
ATOM 3463 C C . GLY A 1 417 ? 31.249 -5.771 -29.434 1.00 90.88 417 GLY A C 1
ATOM 3464 O O . GLY A 1 417 ? 30.475 -4.863 -29.120 1.00 90.88 417 GLY A O 1
ATOM 3465 N N . ILE A 1 418 ? 31.555 -6.042 -30.702 1.00 90.56 418 ILE A N 1
ATOM 3466 C CA . ILE A 1 418 ? 31.073 -5.224 -31.821 1.00 90.56 418 ILE A CA 1
ATOM 3467 C C . ILE A 1 418 ? 30.251 -6.066 -32.793 1.00 90.56 418 ILE A C 1
ATOM 3469 O O . ILE A 1 418 ? 30.693 -7.116 -33.264 1.00 90.56 418 ILE A O 1
ATOM 3473 N N . LEU A 1 419 ? 29.063 -5.562 -33.124 1.00 89.69 419 LEU A N 1
ATOM 3474 C CA . LEU A 1 419 ? 28.180 -6.106 -34.152 1.00 89.69 419 LEU A CA 1
ATOM 3475 C C . LEU A 1 419 ? 28.126 -5.185 -35.368 1.00 89.69 419 LEU A C 1
ATOM 3477 O O . LEU A 1 419 ? 28.267 -3.968 -35.231 1.00 89.69 419 LEU A O 1
ATOM 3481 N N . ASN A 1 420 ? 27.850 -5.745 -36.544 1.00 89.19 420 ASN A N 1
ATOM 3482 C CA . ASN A 1 420 ? 27.403 -4.960 -37.696 1.00 89.19 420 ASN A CA 1
ATOM 3483 C C . ASN A 1 420 ? 25.870 -4.758 -37.690 1.00 89.19 420 ASN A C 1
ATOM 3485 O O . ASN A 1 420 ? 25.144 -5.337 -36.878 1.00 89.19 420 ASN A O 1
ATOM 3489 N N . GLN A 1 421 ? 25.335 -3.972 -38.631 1.00 85.31 421 GLN A N 1
ATOM 3490 C CA . GLN A 1 421 ? 23.891 -3.701 -38.727 1.00 85.31 421 GLN A CA 1
ATOM 3491 C C . GLN A 1 421 ? 23.021 -4.927 -39.059 1.00 85.31 421 GLN A C 1
ATOM 3493 O O . GLN A 1 421 ? 21.795 -4.828 -39.029 1.00 85.31 421 GLN A O 1
ATOM 3498 N N . LYS A 1 422 ? 23.632 -6.065 -39.405 1.00 87.31 422 LYS A N 1
ATOM 3499 C CA . LYS A 1 422 ? 22.940 -7.337 -39.655 1.00 87.31 422 LYS A CA 1
ATOM 3500 C C . LYS A 1 422 ? 22.857 -8.206 -38.395 1.00 87.31 422 LYS A C 1
ATOM 3502 O O . LYS A 1 422 ? 22.209 -9.245 -38.433 1.00 87.31 422 LYS A O 1
ATOM 3507 N N . GLY A 1 423 ? 23.486 -7.788 -37.294 1.00 86.06 423 GLY A N 1
ATOM 3508 C CA . GLY A 1 423 ? 23.594 -8.581 -36.067 1.00 86.06 423 GLY A CA 1
ATOM 3509 C C . GLY A 1 423 ? 24.725 -9.603 -36.083 1.00 86.06 423 GLY A C 1
ATOM 3510 O O . GLY A 1 423 ? 24.766 -10.471 -35.218 1.00 86.06 423 GLY A O 1
ATOM 3511 N N . GLU A 1 424 ? 25.633 -9.530 -37.056 1.00 88.19 424 GLU A N 1
ATOM 3512 C CA . GLU A 1 424 ? 26.789 -10.419 -37.123 1.00 88.19 424 GLU A CA 1
ATOM 3513 C C . GLU A 1 424 ? 27.899 -9.875 -36.218 1.00 88.19 424 GLU A C 1
ATOM 3515 O O . GLU A 1 424 ? 28.197 -8.676 -36.235 1.00 88.19 424 GLU A O 1
ATOM 3520 N N . ILE A 1 425 ? 28.517 -10.758 -35.433 1.00 89.62 425 ILE A N 1
ATOM 3521 C CA . ILE A 1 425 ? 29.648 -10.412 -34.567 1.00 89.62 425 ILE A CA 1
ATOM 3522 C C . ILE A 1 425 ? 30.865 -10.176 -35.446 1.00 89.62 425 ILE A C 1
ATOM 3524 O O . ILE A 1 425 ? 31.267 -11.068 -36.187 1.00 89.62 425 ILE A O 1
ATOM 3528 N N . VAL A 1 426 ? 31.457 -8.991 -35.355 1.00 89.81 426 VAL A N 1
ATOM 3529 C CA . VAL A 1 426 ? 32.687 -8.639 -36.083 1.00 89.81 426 VAL A CA 1
ATOM 3530 C C . VAL A 1 426 ? 33.892 -8.484 -35.164 1.00 89.81 426 VAL A C 1
ATOM 3532 O O . VAL A 1 426 ? 35.023 -8.542 -35.632 1.00 89.81 426 VAL A O 1
ATOM 3535 N N . GLU A 1 427 ? 33.657 -8.303 -33.863 1.00 89.62 427 GLU A N 1
ATOM 3536 C CA . GLU A 1 427 ? 34.693 -8.360 -32.836 1.00 89.62 427 GLU A CA 1
ATOM 3537 C C . GLU A 1 427 ? 34.115 -9.027 -31.585 1.00 89.62 427 GLU A C 1
ATOM 3539 O O . GLU A 1 427 ? 33.087 -8.587 -31.054 1.00 89.62 427 GLU A O 1
ATOM 3544 N N . LEU A 1 428 ? 34.768 -10.097 -31.127 1.00 89.38 428 LEU A N 1
ATOM 3545 C CA . LEU A 1 428 ? 34.391 -10.808 -29.905 1.00 89.38 428 LEU A CA 1
ATOM 3546 C C . LEU A 1 428 ? 34.421 -9.895 -28.661 1.00 89.38 428 LEU A C 1
ATOM 3548 O O . LEU A 1 428 ? 35.176 -8.918 -28.617 1.00 89.38 428 LEU A O 1
ATOM 3552 N N . PRO A 1 429 ? 33.629 -10.214 -27.618 1.00 89.88 429 PRO A N 1
ATOM 3553 C CA . PRO A 1 429 ? 33.533 -9.385 -26.426 1.00 89.88 429 PRO A CA 1
ATOM 3554 C C . PRO A 1 429 ? 34.848 -9.366 -25.639 1.00 89.88 429 PRO A C 1
ATOM 3556 O O . PRO A 1 429 ? 35.181 -10.317 -24.933 1.00 89.88 429 PRO A O 1
ATOM 3559 N N . THR A 1 430 ? 35.599 -8.274 -25.774 1.00 87.25 430 THR A N 1
ATOM 3560 C CA . THR A 1 430 ? 36.928 -8.072 -25.166 1.00 87.25 430 THR A CA 1
ATOM 3561 C C . THR A 1 430 ? 37.053 -6.743 -24.420 1.00 87.25 430 THR A C 1
ATOM 3563 O O . THR A 1 430 ? 38.080 -6.489 -23.794 1.00 87.25 430 THR A O 1
ATOM 3566 N N . LEU A 1 431 ? 36.026 -5.891 -24.479 1.00 85.50 431 LEU A N 1
ATOM 3567 C CA . LEU A 1 431 ? 36.062 -4.525 -23.966 1.00 85.50 431 LEU A CA 1
ATOM 3568 C C . LEU A 1 431 ? 35.309 -4.427 -22.633 1.00 85.50 431 LEU A C 1
ATOM 3570 O O . LEU A 1 431 ? 34.176 -4.882 -22.524 1.00 85.50 431 LEU A O 1
ATOM 3574 N N . ASP A 1 432 ? 35.897 -3.796 -21.619 1.00 84.50 432 ASP A N 1
ATOM 3575 C CA . ASP A 1 432 ? 35.243 -3.629 -20.306 1.00 84.50 432 ASP A CA 1
ATOM 3576 C C . ASP A 1 432 ? 34.189 -2.503 -20.296 1.00 84.50 432 ASP A C 1
ATOM 3578 O O . ASP A 1 432 ? 33.340 -2.435 -19.407 1.00 84.50 432 ASP A O 1
ATOM 3582 N N . VAL A 1 433 ? 34.249 -1.602 -21.278 1.00 82.94 433 VAL A N 1
ATOM 3583 C CA . VAL A 1 433 ? 33.388 -0.419 -21.410 1.00 82.94 433 VAL A CA 1
ATOM 3584 C C . VAL A 1 433 ? 32.841 -0.317 -22.835 1.00 82.94 433 VAL A C 1
ATOM 3586 O O . VAL A 1 433 ? 33.512 -0.774 -23.767 1.00 82.94 433 VAL A O 1
ATOM 3589 N N . PRO A 1 434 ? 31.651 0.283 -23.034 1.00 84.56 434 PRO A N 1
ATOM 3590 C CA . PRO A 1 434 ? 31.141 0.531 -24.374 1.00 84.56 434 PRO A CA 1
ATOM 3591 C C . PRO A 1 434 ? 32.057 1.509 -25.115 1.00 84.56 434 PRO A C 1
ATOM 3593 O O . PRO A 1 434 ? 32.641 2.414 -24.514 1.00 84.56 434 PRO A O 1
ATOM 3596 N N . VAL A 1 435 ? 32.162 1.331 -26.429 1.00 84.81 435 VAL A N 1
ATOM 3597 C CA . VAL A 1 435 ? 32.994 2.164 -27.302 1.00 84.81 435 VAL A CA 1
ATOM 3598 C C . VAL A 1 435 ? 32.157 2.828 -28.389 1.00 84.81 435 VAL A C 1
ATOM 3600 O O . VAL A 1 435 ? 31.236 2.225 -28.944 1.00 84.81 435 VAL A O 1
ATOM 3603 N N . ASP A 1 436 ? 32.492 4.075 -28.713 1.00 82.12 436 ASP A N 1
ATOM 3604 C CA . ASP A 1 436 ? 31.840 4.796 -29.802 1.00 82.12 436 ASP A CA 1
ATOM 3605 C C . ASP A 1 436 ? 32.367 4.295 -31.154 1.00 82.12 436 ASP A C 1
ATOM 3607 O O . ASP A 1 436 ? 33.572 4.307 -31.418 1.00 82.12 436 ASP A O 1
ATOM 3611 N N . THR A 1 437 ? 31.465 3.863 -32.036 1.00 81.69 437 THR A N 1
ATOM 3612 C CA . THR A 1 437 ? 31.813 3.316 -33.355 1.00 81.69 437 THR A CA 1
ATOM 3613 C C . THR A 1 437 ? 31.502 4.302 -34.483 1.00 81.69 437 THR A C 1
ATOM 3615 O O . THR A 1 437 ? 30.377 4.781 -34.625 1.00 81.69 437 THR A O 1
ATOM 3618 N N . PHE A 1 438 ? 32.478 4.551 -35.358 1.00 77.44 438 PHE A N 1
ATOM 3619 C CA . PHE A 1 438 ? 32.409 5.498 -36.474 1.00 77.44 438 PHE A CA 1
ATOM 3620 C C . PHE A 1 438 ? 32.712 4.796 -37.803 1.00 77.44 438 PHE A C 1
ATOM 3622 O O . PHE A 1 438 ? 33.818 4.858 -38.342 1.00 77.44 438 PHE A O 1
ATOM 3629 N N . GLY A 1 439 ? 31.716 4.095 -38.357 1.00 78.56 439 GLY A N 1
ATOM 3630 C CA . GLY A 1 439 ? 31.974 3.177 -39.476 1.00 78.56 439 GLY A CA 1
ATOM 3631 C C . GLY A 1 439 ? 32.942 2.084 -39.018 1.00 78.56 439 GLY A C 1
ATOM 3632 O O . GLY A 1 439 ? 32.795 1.601 -37.904 1.00 78.56 439 GLY A O 1
ATOM 3633 N N . LYS A 1 440 ? 33.954 1.738 -39.820 1.00 83.44 440 LYS A N 1
ATOM 3634 C CA . LYS A 1 440 ? 34.936 0.688 -39.483 1.00 83.44 440 LYS A CA 1
ATOM 3635 C C . LYS A 1 440 ? 35.893 1.021 -38.326 1.00 83.44 440 LYS A C 1
ATOM 3637 O O . LYS A 1 440 ? 36.853 0.287 -38.124 1.00 83.44 440 LYS A O 1
ATOM 3642 N N . TYR A 1 441 ? 35.698 2.130 -37.616 1.00 83.00 441 TYR A N 1
ATOM 3643 C CA . TYR A 1 441 ? 36.575 2.584 -36.538 1.00 83.00 441 TYR A CA 1
ATOM 3644 C C . TYR A 1 441 ? 35.846 2.583 -35.195 1.00 83.00 441 TYR A C 1
ATOM 3646 O O . TYR A 1 441 ? 34.647 2.838 -35.148 1.00 83.00 441 TYR A O 1
ATOM 3654 N N . THR A 1 442 ? 36.578 2.360 -34.108 1.00 82.75 442 THR A N 1
ATOM 3655 C CA . THR A 1 442 ? 36.086 2.431 -32.730 1.00 82.75 442 THR A CA 1
ATOM 3656 C C . THR A 1 442 ? 36.962 3.353 -31.887 1.00 82.75 442 THR A C 1
ATOM 3658 O O . THR A 1 442 ? 38.186 3.326 -32.026 1.00 82.75 442 THR A O 1
ATOM 3661 N N . GLU A 1 443 ? 36.360 4.176 -31.031 1.00 80.56 443 GLU A N 1
ATOM 3662 C CA . GLU A 1 443 ? 37.080 5.040 -30.090 1.00 80.56 443 GLU A CA 1
ATOM 3663 C C . GLU A 1 443 ? 37.723 4.199 -28.985 1.00 80.56 443 GLU A C 1
ATOM 3665 O O . GLU A 1 443 ? 37.102 3.297 -28.425 1.00 80.56 443 GLU A O 1
ATOM 3670 N N . VAL A 1 444 ? 38.982 4.493 -28.673 1.00 76.56 444 VAL A N 1
ATOM 3671 C CA . VAL A 1 444 ? 39.730 3.869 -27.583 1.00 76.56 444 VAL A CA 1
ATOM 3672 C C . VAL A 1 444 ? 40.258 4.984 -26.690 1.00 76.56 444 VAL A C 1
ATOM 3674 O O . VAL A 1 444 ? 41.074 5.804 -27.117 1.00 76.56 444 VAL A O 1
ATOM 3677 N N . ILE A 1 445 ? 39.803 5.014 -25.437 1.00 65.00 445 ILE A N 1
ATOM 3678 C CA . ILE A 1 445 ? 40.283 5.971 -24.435 1.00 65.00 445 ILE A CA 1
ATOM 3679 C C . ILE A 1 445 ? 41.417 5.308 -23.657 1.00 65.00 445 ILE A C 1
ATOM 3681 O O . ILE A 1 445 ? 41.204 4.326 -22.945 1.00 65.00 445 ILE A O 1
ATOM 3685 N N . PHE A 1 446 ? 42.632 5.838 -23.787 1.00 57.53 446 PHE A N 1
ATOM 3686 C CA . PHE A 1 446 ? 43.761 5.375 -22.990 1.00 57.53 446 PHE A CA 1
ATOM 3687 C C . PHE A 1 446 ? 43.799 6.149 -21.675 1.00 57.53 446 PHE A C 1
ATOM 3689 O O . PHE A 1 446 ? 43.931 7.364 -21.696 1.00 57.53 446 PHE A O 1
ATOM 3696 N N . ASN A 1 447 ? 43.708 5.424 -20.555 1.00 49.66 447 ASN A N 1
ATOM 3697 C CA . ASN A 1 447 ? 43.892 5.927 -19.193 1.00 49.66 447 ASN A CA 1
ATOM 3698 C C . ASN A 1 447 ? 42.946 7.099 -18.811 1.00 49.66 447 ASN A C 1
ATOM 3700 O O . ASN A 1 447 ? 43.209 8.247 -19.162 1.00 49.66 447 ASN A O 1
ATOM 3704 N N . PRO A 1 448 ? 41.884 6.875 -18.010 1.00 52.22 448 PRO A N 1
ATOM 3705 C CA . PRO A 1 448 ? 40.906 7.918 -17.657 1.00 52.22 448 PRO A CA 1
ATOM 3706 C C . PRO A 1 448 ? 41.492 9.120 -16.888 1.00 52.22 448 PRO A C 1
ATOM 3708 O O . PRO A 1 448 ? 40.777 10.081 -16.623 1.00 52.22 448 PRO A O 1
ATOM 3711 N N . PHE A 1 449 ? 42.777 9.082 -16.522 1.00 50.75 449 PHE A N 1
ATOM 3712 C CA . PHE A 1 449 ? 43.499 10.168 -15.861 1.00 50.75 449 PHE A CA 1
ATOM 3713 C C . PHE A 1 449 ? 44.386 11.001 -16.804 1.00 50.75 449 PHE A C 1
ATOM 3715 O O . PHE A 1 449 ? 44.855 12.065 -16.404 1.00 50.75 449 PHE A O 1
ATOM 3722 N N . GLU A 1 450 ? 44.594 10.569 -18.051 1.00 49.19 450 GLU A N 1
ATOM 3723 C CA . GLU A 1 450 ? 45.425 11.250 -19.050 1.00 49.19 450 GLU A CA 1
ATOM 3724 C C . GLU A 1 450 ? 44.566 11.632 -20.265 1.00 49.19 450 GLU A C 1
ATOM 3726 O O . GLU A 1 450 ? 44.647 11.046 -21.336 1.00 49.19 450 GLU A O 1
ATOM 3731 N N . PHE A 1 451 ? 43.721 12.654 -20.102 1.00 50.97 451 PHE A N 1
ATOM 3732 C CA . PHE A 1 451 ? 42.835 13.202 -21.145 1.00 50.97 451 PHE A CA 1
ATOM 3733 C C . PHE A 1 451 ? 43.569 13.911 -22.307 1.00 50.97 451 PHE A C 1
ATOM 3735 O O . PHE A 1 451 ? 43.087 14.925 -22.810 1.00 50.97 451 PHE A O 1
ATOM 3742 N N . SER A 1 452 ? 44.759 13.469 -22.719 1.00 52.25 452 SER A N 1
ATOM 3743 C CA . SER A 1 452 ? 45.572 14.243 -23.663 1.00 52.25 452 SER A CA 1
ATOM 3744 C C . SER A 1 452 ? 45.298 13.924 -25.134 1.00 52.25 452 SER A C 1
ATOM 3746 O O . SER A 1 452 ? 45.472 14.815 -25.959 1.00 52.25 452 SER A O 1
ATOM 3748 N N . THR A 1 453 ? 44.831 12.718 -25.486 1.00 62.25 453 THR A N 1
ATOM 3749 C CA . THR A 1 453 ? 44.573 12.331 -26.890 1.00 62.25 453 THR A CA 1
ATOM 3750 C C . THR A 1 453 ? 43.522 11.221 -27.005 1.00 62.25 453 THR A C 1
ATOM 3752 O O . THR A 1 453 ? 43.599 10.201 -26.324 1.00 62.25 453 THR A O 1
ATOM 3755 N N . ARG A 1 454 ? 42.516 11.414 -27.871 1.00 73.19 454 ARG A N 1
ATOM 3756 C CA . ARG A 1 454 ? 41.569 10.357 -28.270 1.00 73.19 454 ARG A CA 1
ATOM 3757 C C . ARG A 1 454 ? 42.152 9.612 -29.467 1.00 73.19 454 ARG A C 1
ATOM 3759 O O . ARG A 1 454 ? 42.567 10.251 -30.432 1.00 73.19 454 ARG A O 1
ATOM 3766 N N . MET A 1 455 ? 42.147 8.285 -29.429 1.00 79.19 455 MET A N 1
ATOM 3767 C CA . MET A 1 455 ? 42.561 7.460 -30.561 1.00 79.19 455 MET A CA 1
ATOM 3768 C C . MET A 1 455 ? 41.410 6.601 -31.062 1.00 79.19 455 MET A C 1
ATOM 3770 O O . MET A 1 455 ? 40.527 6.207 -30.305 1.00 79.19 455 MET A O 1
ATOM 3774 N N . TYR A 1 456 ? 41.456 6.278 -32.348 1.00 84.31 456 TYR A N 1
ATOM 3775 C CA . TYR A 1 456 ? 40.501 5.401 -33.003 1.00 84.31 456 TYR A CA 1
ATOM 3776 C C . TYR A 1 456 ? 41.222 4.190 -33.569 1.00 84.31 456 TYR A C 1
ATOM 3778 O O . TYR A 1 456 ? 42.252 4.327 -34.225 1.00 84.31 456 TYR A O 1
ATOM 3786 N N . ARG A 1 457 ? 40.687 2.996 -33.337 1.00 86.94 457 ARG A N 1
ATOM 3787 C CA . ARG A 1 457 ? 41.212 1.744 -33.889 1.00 86.94 457 ARG A CA 1
ATOM 3788 C C . ARG A 1 457 ? 40.282 1.235 -34.980 1.00 86.94 457 ARG A C 1
ATOM 3790 O O . ARG A 1 457 ? 39.069 1.330 -34.839 1.00 86.94 457 ARG A O 1
ATOM 3797 N N . THR A 1 458 ? 40.828 0.689 -36.060 1.00 85.50 458 THR A N 1
ATOM 3798 C CA . THR A 1 458 ? 40.011 0.018 -37.083 1.00 85.50 458 THR A CA 1
ATOM 3799 C C . THR A 1 458 ? 39.538 -1.332 -36.546 1.00 85.50 458 THR A C 1
ATOM 3801 O O . THR A 1 458 ? 40.362 -2.127 -36.103 1.00 85.50 458 THR A O 1
ATOM 3804 N N . ILE A 1 459 ? 38.234 -1.593 -36.592 1.00 85.38 459 ILE A N 1
ATOM 3805 C CA . ILE A 1 459 ? 37.606 -2.833 -36.115 1.00 85.38 459 ILE A CA 1
ATOM 3806 C C . ILE A 1 459 ? 38.275 -4.037 -36.791 1.00 85.38 459 ILE A C 1
ATOM 3808 O O . ILE A 1 459 ? 38.557 -4.002 -37.991 1.00 85.38 459 ILE A O 1
ATOM 3812 N N . GLY A 1 460 ? 38.580 -5.073 -36.007 1.00 80.38 460 GLY A N 1
ATOM 3813 C CA . GLY A 1 460 ? 39.260 -6.284 -36.482 1.00 80.38 460 GLY A CA 1
ATOM 3814 C C . GLY A 1 460 ? 40.760 -6.130 -36.784 1.00 80.38 460 GLY A C 1
ATOM 3815 O O . GLY A 1 460 ? 41.372 -7.069 -37.289 1.00 80.38 460 GLY A O 1
ATOM 3816 N N . THR A 1 461 ? 41.383 -4.978 -36.498 1.00 81.25 461 THR A N 1
ATOM 3817 C CA . THR A 1 461 ? 42.832 -4.776 -36.701 1.00 81.25 461 THR A CA 1
ATOM 3818 C C . THR A 1 461 ? 43.462 -3.916 -35.599 1.00 81.25 461 THR A C 1
ATOM 3820 O O . THR A 1 461 ? 42.782 -3.163 -34.908 1.00 81.25 461 THR A O 1
ATOM 3823 N N . ASP A 1 462 ? 44.791 -3.936 -35.493 1.00 79.44 462 ASP A N 1
ATOM 3824 C CA . ASP A 1 462 ? 45.537 -3.054 -34.582 1.00 79.44 462 ASP A CA 1
ATOM 3825 C C . ASP A 1 462 ? 45.838 -1.661 -35.165 1.00 79.44 462 ASP A C 1
ATOM 3827 O O . ASP A 1 462 ? 46.568 -0.874 -34.558 1.00 79.44 462 ASP A O 1
ATOM 3831 N N . GLN A 1 463 ? 45.293 -1.318 -36.339 1.00 83.88 463 GLN A N 1
ATOM 3832 C CA . GLN A 1 463 ? 45.554 -0.030 -36.978 1.00 83.88 463 GLN A CA 1
ATOM 3833 C C . GLN A 1 463 ? 44.892 1.116 -36.201 1.00 83.88 463 GLN A C 1
ATOM 3835 O O . GLN A 1 463 ? 43.668 1.133 -36.049 1.00 83.88 463 GLN A O 1
ATOM 3840 N N . ARG A 1 464 ? 45.695 2.100 -35.772 1.00 83.69 464 ARG A N 1
ATOM 3841 C CA . ARG A 1 464 ? 45.257 3.267 -34.987 1.00 83.69 464 ARG A CA 1
ATOM 3842 C C . ARG A 1 464 ? 45.347 4.572 -35.779 1.00 83.69 464 ARG A C 1
ATOM 3844 O O . ARG A 1 464 ? 46.238 4.734 -36.611 1.00 83.69 464 ARG A O 1
ATOM 3851 N N . LEU A 1 465 ? 44.426 5.486 -35.495 1.00 83.62 465 LEU A N 1
ATOM 3852 C CA . LEU A 1 465 ? 44.333 6.839 -36.035 1.00 83.62 465 LEU A CA 1
ATOM 3853 C C . LEU A 1 465 ? 44.144 7.837 -34.892 1.00 83.62 465 LEU A C 1
ATOM 3855 O O . LEU A 1 465 ? 43.395 7.576 -33.950 1.00 83.62 465 LEU A O 1
ATOM 3859 N N . GLU A 1 466 ? 44.786 8.993 -35.008 1.00 85.19 466 GLU A N 1
ATOM 3860 C CA . GLU A 1 466 ? 44.632 10.095 -34.054 1.00 85.19 466 GLU A CA 1
ATOM 3861 C C . GLU A 1 466 ? 43.296 10.828 -34.246 1.00 85.19 466 GLU A C 1
ATOM 3863 O O . GLU A 1 466 ? 42.719 10.830 -35.341 1.00 85.19 466 GLU A O 1
ATOM 3868 N N . PHE A 1 467 ? 42.818 11.503 -33.196 1.00 81.38 467 PHE A N 1
ATOM 3869 C CA . PHE A 1 467 ? 41.545 12.233 -33.205 1.00 81.38 467 PHE A CA 1
ATOM 3870 C C . PHE A 1 467 ? 41.390 13.199 -34.382 1.00 81.38 467 PHE A C 1
ATOM 3872 O O . PHE A 1 467 ? 40.344 13.213 -35.033 1.00 81.38 467 PHE A O 1
ATOM 3879 N N . ASP A 1 468 ? 42.424 13.983 -34.685 1.00 82.50 468 ASP A N 1
ATOM 3880 C CA . ASP A 1 468 ? 42.376 14.975 -35.762 1.00 82.50 468 ASP A CA 1
ATOM 3881 C C . ASP A 1 468 ? 42.252 14.311 -37.140 1.00 82.50 468 ASP A C 1
ATOM 3883 O O . ASP A 1 468 ? 41.484 14.767 -37.990 1.00 82.50 468 ASP A O 1
ATOM 3887 N N . GLN A 1 469 ? 42.944 13.184 -37.338 1.00 83.19 469 GLN A N 1
ATOM 3888 C CA . GLN A 1 469 ? 42.885 12.401 -38.574 1.00 83.19 469 GLN A CA 1
ATOM 3889 C C . GLN A 1 469 ? 41.498 11.786 -38.763 1.00 83.19 469 GLN A C 1
ATOM 3891 O O . GLN A 1 469 ? 40.932 11.832 -39.855 1.00 83.19 469 GLN A O 1
ATOM 3896 N N . MET A 1 470 ? 40.923 11.250 -37.686 1.00 81.31 470 MET A N 1
ATOM 3897 C CA . MET A 1 470 ? 39.570 10.707 -37.709 1.00 81.31 470 MET A CA 1
ATOM 3898 C C . MET A 1 470 ? 38.544 11.822 -37.958 1.00 81.31 470 MET A C 1
ATOM 3900 O O . MET A 1 470 ? 37.672 11.700 -38.814 1.00 81.31 470 MET A O 1
ATOM 3904 N N . THR A 1 471 ? 38.686 12.961 -37.280 1.00 78.00 471 THR A N 1
ATOM 3905 C CA . THR A 1 471 ? 37.806 14.123 -37.456 1.00 78.00 471 THR A CA 1
ATOM 3906 C C . THR A 1 471 ? 37.795 14.596 -38.904 1.00 78.00 471 THR A C 1
ATOM 3908 O O . THR A 1 471 ? 36.730 14.910 -39.433 1.00 78.00 471 THR A O 1
ATOM 3911 N N . GLN A 1 472 ? 38.952 14.620 -39.568 1.00 81.81 472 GLN A N 1
ATOM 3912 C CA . GLN A 1 472 ? 39.032 14.947 -40.987 1.00 81.81 472 GLN A CA 1
ATOM 3913 C C . GLN A 1 472 ? 38.290 13.914 -41.851 1.00 81.81 472 GLN A C 1
ATOM 3915 O O . GLN A 1 472 ? 37.455 14.299 -42.667 1.00 81.81 472 GLN A O 1
ATOM 3920 N N . LEU A 1 473 ? 38.508 12.616 -41.617 1.00 77.81 473 LEU A N 1
ATOM 3921 C CA . LEU A 1 473 ? 37.816 11.539 -42.338 1.00 77.81 473 LEU A CA 1
ATOM 3922 C C . LEU A 1 473 ? 36.292 11.583 -42.152 1.00 77.81 473 LEU A C 1
ATOM 3924 O O . LEU A 1 473 ? 35.538 11.395 -43.109 1.00 77.81 473 LEU A O 1
ATOM 3928 N N . VAL A 1 474 ? 35.817 11.851 -40.932 1.00 71.19 474 VAL A N 1
ATOM 3929 C CA . VAL A 1 474 ? 34.383 11.998 -40.658 1.00 71.19 474 VAL A CA 1
ATOM 3930 C C . VAL A 1 474 ? 33.826 13.266 -41.270 1.00 71.19 474 VAL A C 1
ATOM 3932 O O . VAL A 1 474 ? 32.738 13.189 -41.826 1.00 71.19 474 VAL A O 1
ATOM 3935 N N . LYS A 1 475 ? 34.539 14.398 -41.251 1.00 73.69 475 LYS A N 1
ATOM 3936 C CA . LYS A 1 475 ? 34.097 15.622 -41.940 1.00 73.69 475 LYS A CA 1
ATOM 3937 C C . LYS A 1 475 ? 33.964 15.400 -43.444 1.00 73.69 475 LYS A C 1
ATOM 3939 O O . LYS A 1 475 ? 32.905 15.671 -43.993 1.00 73.69 475 LYS A O 1
ATOM 3944 N N . GLU A 1 476 ? 34.960 14.797 -44.087 1.00 73.19 476 GLU A N 1
ATOM 3945 C CA . GLU A 1 476 ? 34.925 14.483 -45.524 1.00 73.19 476 GLU A CA 1
ATOM 3946 C C . GLU A 1 476 ? 33.801 13.501 -45.904 1.00 73.19 476 GLU A C 1
ATOM 3948 O O . GLU A 1 476 ? 33.330 13.489 -47.047 1.00 73.19 476 GLU A O 1
ATOM 3953 N N . LYS A 1 477 ? 33.379 12.642 -44.966 1.00 67.62 477 LYS A N 1
ATOM 3954 C CA . LYS A 1 477 ? 32.256 11.712 -45.145 1.00 67.62 477 LYS A CA 1
ATOM 3955 C C . LYS A 1 477 ? 30.909 12.369 -44.826 1.00 67.62 477 LYS A C 1
ATOM 3957 O O . LYS A 1 477 ? 29.951 12.151 -45.556 1.00 67.62 477 LYS A O 1
ATOM 3962 N N . ALA A 1 478 ? 30.842 13.197 -43.787 1.00 62.00 478 ALA A N 1
ATOM 3963 C CA . ALA A 1 478 ? 29.652 13.937 -43.376 1.00 62.00 478 ALA A CA 1
ATOM 3964 C C . ALA A 1 478 ? 29.279 15.029 -44.389 1.00 62.00 478 ALA A C 1
ATOM 3966 O O . ALA A 1 478 ? 28.104 15.219 -44.666 1.00 62.00 478 ALA A O 1
ATOM 3967 N N . GLU A 1 479 ? 30.254 15.684 -45.022 1.00 62.19 479 GLU A N 1
ATOM 3968 C CA . GLU A 1 479 ? 30.014 16.633 -46.121 1.00 62.19 479 GLU A CA 1
ATOM 3969 C C . GLU A 1 479 ? 29.438 15.954 -47.377 1.00 62.19 479 GLU A C 1
ATOM 3971 O O . GLU A 1 479 ? 28.803 16.610 -48.202 1.00 62.19 479 GLU A O 1
ATOM 3976 N N . ARG A 1 480 ? 29.604 14.629 -47.509 1.00 58.62 480 ARG A N 1
ATOM 3977 C CA . ARG A 1 480 ? 28.967 13.813 -48.557 1.00 58.62 480 ARG A CA 1
ATOM 3978 C C . ARG A 1 480 ? 27.582 13.284 -48.165 1.00 58.62 480 ARG A C 1
ATOM 3980 O O . ARG A 1 480 ? 26.780 13.009 -49.052 1.00 58.62 480 ARG A O 1
ATOM 3987 N N . ASP A 1 481 ? 27.287 13.164 -46.871 1.00 53.44 481 ASP A N 1
ATOM 3988 C CA . ASP A 1 481 ? 26.008 12.689 -46.326 1.00 53.44 481 ASP A CA 1
ATOM 3989 C C . ASP A 1 481 ? 25.210 13.888 -45.760 1.00 53.44 481 ASP A C 1
ATOM 3991 O O . ASP A 1 481 ? 25.313 14.245 -44.589 1.00 53.44 481 ASP A O 1
ATOM 3995 N N . LEU A 1 482 ? 24.383 14.523 -46.602 1.00 47.41 482 LEU A N 1
ATOM 3996 C CA . LEU A 1 482 ? 23.577 15.740 -46.340 1.00 47.41 482 LEU A CA 1
ATOM 3997 C C . LEU A 1 482 ? 22.492 15.626 -45.230 1.00 47.41 482 LEU A C 1
ATOM 3999 O O . LEU A 1 482 ? 21.518 16.376 -45.228 1.00 47.41 482 LEU A O 1
ATOM 4003 N N . ARG A 1 483 ? 22.615 14.700 -44.274 1.00 52.03 483 ARG A N 1
ATOM 4004 C CA . ARG A 1 483 ? 21.558 14.323 -43.313 1.00 52.03 483 ARG A CA 1
ATOM 4005 C C . ARG A 1 483 ? 21.775 14.794 -41.868 1.00 52.03 483 ARG A C 1
ATOM 4007 O O . ARG A 1 483 ? 21.099 14.321 -40.962 1.00 52.03 483 ARG A O 1
ATOM 4014 N N . PHE A 1 484 ? 22.649 15.771 -41.631 1.00 38.72 484 PHE A N 1
ATOM 4015 C CA . PHE A 1 484 ? 22.811 16.396 -40.310 1.00 38.72 484 PHE A CA 1
ATOM 4016 C C . PHE A 1 484 ? 21.948 17.659 -40.169 1.00 38.72 484 PHE A C 1
ATOM 4018 O O . PHE A 1 484 ? 22.441 18.783 -40.210 1.00 38.72 484 PHE A O 1
ATOM 4025 N N . GLY A 1 485 ? 20.639 17.474 -39.999 1.00 40.81 485 GLY A N 1
ATOM 4026 C CA . GLY A 1 485 ? 19.705 18.546 -39.654 1.00 40.81 485 GLY A CA 1
ATOM 4027 C C . GLY A 1 485 ? 18.632 18.039 -38.697 1.00 40.81 485 GLY A C 1
ATOM 4028 O O . GLY A 1 485 ? 17.788 17.237 -39.085 1.00 40.81 485 GLY A O 1
ATOM 4029 N N . VAL A 1 486 ? 18.663 18.501 -37.445 1.00 39.44 486 VAL A N 1
ATOM 4030 C CA . VAL A 1 486 ? 17.638 18.199 -36.433 1.00 39.44 486 VAL A CA 1
ATOM 4031 C C . VAL A 1 486 ? 16.397 19.052 -36.731 1.00 39.44 486 VAL A C 1
ATOM 4033 O O . VAL A 1 486 ? 16.337 20.227 -36.375 1.00 39.44 486 VAL A O 1
ATOM 4036 N N . TYR A 1 487 ? 15.411 18.473 -37.415 1.00 41.28 487 TYR A N 1
ATOM 4037 C CA . TYR A 1 487 ? 14.084 19.048 -37.656 1.00 41.28 487 TYR A CA 1
ATOM 4038 C C . TYR A 1 487 ? 13.041 18.523 -36.662 1.00 41.28 487 TYR A C 1
ATOM 4040 O O . TYR A 1 487 ? 12.736 17.337 -36.606 1.00 41.28 487 TYR A O 1
ATOM 4048 N N . TRP A 1 488 ? 12.422 19.400 -35.884 1.00 38.50 488 TRP A N 1
ATOM 4049 C CA . TRP A 1 488 ? 11.338 18.987 -34.992 1.00 38.50 488 TRP A CA 1
ATOM 4050 C C . TRP A 1 488 ? 10.148 18.419 -35.801 1.00 38.50 488 TRP A C 1
ATOM 4052 O O . TRP A 1 488 ? 9.627 19.127 -36.668 1.00 38.50 488 TRP A O 1
ATOM 4062 N N . PRO A 1 489 ? 9.736 17.157 -35.569 1.00 48.62 489 PRO A N 1
ATOM 4063 C CA . PRO A 1 489 ? 8.761 16.467 -36.407 1.00 48.62 489 PRO A CA 1
ATOM 4064 C C . PRO A 1 489 ? 7.331 16.970 -36.175 1.00 48.62 489 PRO A C 1
ATOM 4066 O O . PRO A 1 489 ? 6.941 17.382 -35.080 1.00 48.62 489 PRO A O 1
ATOM 4069 N N . LEU A 1 490 ? 6.525 16.903 -37.236 1.00 45.16 490 LEU A N 1
ATOM 4070 C CA . LEU A 1 490 ? 5.081 17.118 -37.193 1.00 45.16 490 LEU A CA 1
ATOM 4071 C C . LEU A 1 490 ? 4.412 15.828 -36.705 1.00 45.16 490 LEU A C 1
ATOM 4073 O O . LEU A 1 490 ? 4.324 14.850 -37.447 1.00 45.16 490 LEU A O 1
ATOM 4077 N N . SER A 1 491 ? 3.933 15.823 -35.462 1.00 51.91 491 SER A N 1
ATOM 4078 C CA . SER A 1 491 ? 3.103 14.725 -34.954 1.00 51.91 491 SER A CA 1
ATOM 4079 C C . SER A 1 491 ? 1.692 14.799 -35.543 1.00 51.91 491 SER A C 1
ATOM 4081 O O . SER A 1 491 ? 1.140 15.886 -35.733 1.00 51.91 491 SER A O 1
ATOM 4083 N N . LYS A 1 492 ? 1.093 13.640 -35.834 1.00 56.44 492 LYS A N 1
ATOM 4084 C CA . LYS A 1 492 ? -0.313 13.542 -36.236 1.00 56.44 492 LYS A CA 1
ATOM 4085 C C . LYS A 1 492 ? -1.035 12.600 -35.278 1.00 56.44 492 LYS A C 1
ATOM 4087 O O . LYS A 1 492 ? -0.596 11.476 -35.042 1.00 56.44 492 LYS A O 1
ATOM 4092 N N . GLU A 1 493 ? -2.130 13.079 -34.698 1.00 61.66 493 GLU A N 1
ATOM 4093 C CA . GLU A 1 493 ? -3.003 12.255 -33.860 1.00 61.66 493 GLU A CA 1
ATOM 4094 C C . GLU A 1 493 ? -3.844 11.333 -34.753 1.00 61.66 493 GLU A C 1
ATOM 4096 O O . GLU A 1 493 ? -4.327 11.751 -35.810 1.00 61.66 493 GLU A O 1
ATOM 4101 N N . PHE A 1 494 ? -3.983 10.070 -34.350 1.00 61.72 494 PHE A N 1
ATOM 4102 C CA . PHE A 1 494 ? -4.707 9.041 -35.097 1.00 61.72 494 PHE A CA 1
ATOM 4103 C C . PHE A 1 494 ? -5.623 8.235 -34.179 1.00 61.72 494 PHE A C 1
ATOM 4105 O O . PHE A 1 494 ? -5.383 8.126 -32.978 1.00 61.72 494 PHE A O 1
ATOM 4112 N N . ASP A 1 495 ? -6.649 7.642 -34.788 1.00 60.94 495 ASP A N 1
ATOM 4113 C CA . ASP A 1 495 ? -7.536 6.677 -34.146 1.00 60.94 495 ASP A CA 1
ATOM 4114 C C . ASP A 1 495 ? -6.921 5.267 -34.198 1.00 60.94 495 ASP A C 1
ATOM 4116 O O . ASP A 1 495 ? -6.530 4.771 -35.260 1.00 60.94 495 ASP A O 1
ATOM 4120 N N . ILE A 1 496 ? -6.817 4.630 -33.033 1.00 64.19 496 ILE A N 1
ATOM 4121 C CA . ILE A 1 496 ? -6.055 3.397 -32.804 1.00 64.19 496 ILE A CA 1
ATOM 4122 C C . ILE A 1 496 ? -6.783 2.156 -33.344 1.00 64.19 496 ILE A C 1
ATOM 4124 O O . ILE A 1 496 ? -6.160 1.124 -33.587 1.00 64.19 496 ILE A O 1
ATOM 4128 N N . GLN A 1 497 ? -8.091 2.260 -33.607 1.00 63.09 497 GLN A N 1
ATOM 4129 C CA . GLN A 1 497 ? -8.961 1.132 -33.974 1.00 63.09 497 GLN A CA 1
ATOM 4130 C C . GLN A 1 497 ? -8.619 0.438 -35.308 1.00 63.09 497 GLN A C 1
ATOM 4132 O O . GLN A 1 497 ? -9.200 -0.596 -35.630 1.00 63.09 497 GLN A O 1
ATOM 4137 N N . THR A 1 498 ? -7.695 0.983 -36.105 1.00 62.97 498 THR A N 1
ATOM 4138 C CA . THR A 1 498 ? -7.351 0.457 -37.441 1.00 62.97 498 THR A CA 1
ATOM 4139 C C . THR A 1 498 ? -6.090 -0.410 -37.482 1.00 62.97 498 THR A C 1
ATOM 4141 O O . THR A 1 498 ? -5.824 -1.043 -38.505 1.00 62.97 498 THR A O 1
ATOM 4144 N N . MET A 1 499 ? -5.325 -0.479 -36.391 1.00 65.94 499 MET A N 1
ATOM 4145 C CA . MET A 1 499 ? -4.059 -1.217 -36.336 1.00 65.94 499 MET A CA 1
ATOM 4146 C C . MET A 1 499 ? -4.255 -2.674 -35.885 1.00 65.94 499 MET A C 1
ATOM 4148 O O . MET A 1 499 ? -5.173 -2.979 -35.127 1.00 65.94 499 MET A O 1
ATOM 4152 N N . LYS A 1 500 ? -3.390 -3.588 -36.349 1.00 64.38 500 LYS A N 1
ATOM 4153 C CA . LYS A 1 500 ? -3.480 -5.042 -36.092 1.00 64.38 500 LYS A CA 1
ATOM 4154 C C . LYS A 1 500 ? -2.205 -5.597 -35.461 1.00 64.38 500 LYS A C 1
ATOM 4156 O O . LYS A 1 500 ? -1.118 -5.137 -35.799 1.00 64.38 500 LYS A O 1
ATOM 4161 N N . GLY A 1 501 ? -2.339 -6.637 -34.633 1.00 68.12 501 GLY A N 1
ATOM 4162 C CA . GLY A 1 501 ? -1.237 -7.447 -34.100 1.00 68.12 501 GLY A CA 1
ATOM 4163 C C . GLY A 1 501 ? -1.368 -7.750 -32.606 1.00 68.12 501 GLY A C 1
ATOM 4164 O O . GLY A 1 501 ? -1.960 -6.985 -31.857 1.00 68.12 501 GLY A O 1
ATOM 4165 N N . THR A 1 502 ? -0.812 -8.875 -32.151 1.00 67.00 502 THR A N 1
ATOM 4166 C CA . THR A 1 502 ? -1.228 -9.521 -30.890 1.00 67.00 502 THR A CA 1
ATOM 4167 C C . THR A 1 502 ? -0.980 -8.706 -29.618 1.00 67.00 502 THR A C 1
ATOM 4169 O O . THR A 1 502 ? -1.840 -8.695 -28.737 1.00 67.00 502 THR A O 1
ATOM 4172 N N . GLN A 1 503 ? 0.153 -8.002 -29.483 1.00 67.38 503 GLN A N 1
ATOM 4173 C CA . GLN A 1 503 ? 0.383 -7.157 -28.300 1.00 67.38 503 GLN A CA 1
ATOM 4174 C C . GLN A 1 503 ? -0.448 -5.883 -28.344 1.00 67.38 503 GLN A C 1
ATOM 4176 O O . GLN A 1 503 ? -0.957 -5.461 -27.310 1.00 67.38 503 GLN A O 1
ATOM 4181 N N . LEU A 1 504 ? -0.620 -5.294 -29.528 1.00 69.00 504 LEU A N 1
ATOM 4182 C CA . LEU A 1 504 ? -1.480 -4.133 -29.691 1.00 69.00 504 LEU A CA 1
ATOM 4183 C C . LEU A 1 504 ? -2.942 -4.507 -29.451 1.00 69.00 504 LEU A C 1
ATOM 4185 O O . LEU A 1 504 ? -3.608 -3.816 -28.711 1.00 69.00 504 LEU A O 1
ATOM 4189 N N . GLU A 1 505 ? -3.425 -5.640 -29.949 1.00 70.50 505 GLU A N 1
ATOM 4190 C CA . GLU A 1 505 ? -4.758 -6.175 -29.641 1.00 70.50 505 GLU A CA 1
ATOM 4191 C C . GLU A 1 505 ? -4.922 -6.451 -28.145 1.00 70.50 505 GLU A C 1
ATOM 4193 O O . GLU A 1 505 ? -5.960 -6.139 -27.570 1.00 70.50 505 GLU A O 1
ATOM 4198 N N . THR A 1 506 ? -3.878 -6.957 -27.480 1.00 68.25 506 THR A N 1
ATOM 4199 C CA . THR A 1 506 ? -3.878 -7.119 -26.020 1.00 68.25 506 THR A CA 1
ATOM 4200 C C . THR A 1 506 ? -3.965 -5.762 -25.319 1.00 68.25 506 THR A C 1
ATOM 4202 O O . THR A 1 506 ? -4.744 -5.611 -24.386 1.00 68.25 506 THR A O 1
ATOM 4205 N N . LEU A 1 507 ? -3.229 -4.750 -25.777 1.00 67.50 507 LEU A N 1
ATOM 4206 C CA . LEU A 1 507 ? -3.281 -3.390 -25.236 1.00 67.50 507 LEU A CA 1
ATOM 4207 C C . LEU A 1 507 ? -4.584 -2.653 -25.536 1.00 67.50 507 LEU A C 1
ATOM 4209 O O . LEU A 1 507 ? -5.076 -1.924 -24.686 1.00 67.50 507 LEU A O 1
ATOM 4213 N N . LEU A 1 508 ? -5.152 -2.835 -26.720 1.00 66.19 508 LEU A N 1
ATOM 4214 C CA . LEU A 1 508 ? -6.424 -2.245 -27.122 1.00 66.19 508 LEU A CA 1
ATOM 4215 C C . LEU A 1 508 ? -7.584 -2.956 -26.441 1.00 66.19 508 LEU A C 1
ATOM 4217 O O . LEU A 1 508 ? -8.529 -2.315 -26.014 1.00 66.19 508 LEU A O 1
ATOM 4221 N N . SER A 1 509 ? -7.459 -4.249 -26.133 1.00 66.75 509 SER A N 1
ATOM 4222 C CA . SER A 1 509 ? -8.369 -4.882 -25.173 1.00 66.75 509 SER A CA 1
ATOM 4223 C C . SER A 1 509 ? -8.307 -4.212 -23.787 1.00 66.75 509 SER A C 1
ATOM 4225 O O . SER A 1 509 ? -9.208 -4.389 -22.962 1.00 66.75 509 SER A O 1
ATOM 4227 N N . LEU A 1 510 ? -7.275 -3.392 -23.523 1.00 64.94 510 LEU A N 1
ATOM 4228 C CA . LEU A 1 510 ? -7.156 -2.526 -22.357 1.00 64.94 510 LEU A CA 1
ATOM 4229 C C . LEU A 1 510 ? -7.664 -1.089 -22.563 1.00 64.94 510 LEU A C 1
ATOM 4231 O O . LEU A 1 510 ? -7.282 -0.265 -21.742 1.00 64.94 510 LEU A O 1
ATOM 4235 N N . ASP A 1 511 ? -8.540 -0.804 -23.536 1.00 60.56 511 ASP A N 1
ATOM 4236 C CA . ASP A 1 511 ? -9.085 0.520 -23.928 1.00 60.56 511 ASP A CA 1
ATOM 4237 C C . ASP A 1 511 ? -9.075 1.627 -22.850 1.00 60.56 511 ASP A C 1
ATOM 4239 O O . ASP A 1 511 ? -8.635 2.742 -23.100 1.00 60.56 511 ASP A O 1
ATOM 4243 N N . SER A 1 512 ? -9.506 1.348 -21.619 1.00 59.25 512 SER A N 1
ATOM 4244 C CA . SER A 1 512 ? -9.561 2.323 -20.519 1.00 59.25 512 SER A CA 1
ATOM 4245 C C . SER A 1 512 ? -8.221 2.690 -19.847 1.00 59.25 512 SER A C 1
ATOM 4247 O O . SER A 1 512 ? -8.211 3.549 -18.965 1.00 59.25 512 SER A O 1
ATOM 4249 N N . VAL A 1 513 ? -7.102 2.057 -20.214 1.00 66.06 513 VAL A N 1
ATOM 4250 C CA . VAL A 1 513 ? -5.745 2.404 -19.736 1.00 66.06 513 VAL A CA 1
ATOM 4251 C C . VAL A 1 513 ? -5.009 3.289 -20.742 1.00 66.06 513 VAL A C 1
ATOM 4253 O O . VAL A 1 513 ? -4.140 4.066 -20.339 1.00 66.06 513 VAL A O 1
ATOM 4256 N N . VAL A 1 514 ? -5.355 3.193 -22.030 1.00 73.81 514 VAL A N 1
ATOM 4257 C CA . VAL A 1 514 ? -4.755 3.991 -23.102 1.00 73.81 514 VAL A CA 1
ATOM 4258 C C . VAL A 1 514 ? -5.433 5.359 -23.124 1.00 73.81 514 VAL A C 1
ATOM 4260 O O . VAL A 1 514 ? -6.592 5.494 -23.495 1.00 73.81 514 VAL A O 1
ATOM 4263 N N . ALA A 1 515 ? -4.709 6.384 -22.685 1.00 74.19 515 ALA A N 1
ATOM 4264 C CA . ALA A 1 515 ? -5.203 7.756 -22.638 1.00 74.19 515 ALA A CA 1
ATOM 4265 C C . ALA A 1 515 ? -5.156 8.423 -24.020 1.00 74.19 515 ALA A C 1
ATOM 4267 O O . ALA A 1 515 ? -6.034 9.213 -24.360 1.00 74.19 515 ALA A O 1
ATOM 4268 N N . ALA A 1 516 ? -4.123 8.117 -24.804 1.00 79.88 516 ALA A N 1
ATOM 4269 C CA . ALA A 1 516 ? -3.961 8.585 -26.172 1.00 79.88 516 ALA A CA 1
ATOM 4270 C C . ALA A 1 516 ? -2.992 7.667 -26.920 1.00 79.88 516 ALA A C 1
ATOM 4272 O O . ALA A 1 516 ? -2.133 7.033 -26.307 1.00 79.88 516 ALA A O 1
ATOM 4273 N N . ALA A 1 517 ? -3.065 7.654 -28.248 1.00 82.25 517 ALA A N 1
ATOM 4274 C CA . ALA A 1 517 ? -1.934 7.216 -29.047 1.00 82.25 517 ALA A CA 1
ATOM 4275 C C . ALA A 1 517 ? -1.685 8.165 -30.212 1.00 82.25 517 ALA A C 1
ATOM 4277 O O . ALA A 1 517 ? -2.594 8.809 -30.738 1.00 82.25 517 ALA A O 1
ATOM 4278 N N . LYS A 1 518 ? -0.413 8.290 -30.571 1.00 85.62 518 LYS A N 1
ATOM 4279 C CA . LYS A 1 518 ? 0.073 9.228 -31.575 1.00 85.62 518 LYS A CA 1
ATOM 4280 C C . LYS A 1 518 ? 1.079 8.513 -32.446 1.00 85.62 518 LYS A C 1
ATOM 4282 O O . LYS A 1 518 ? 1.951 7.818 -31.935 1.00 85.62 518 LYS A O 1
ATOM 4287 N N . ILE A 1 519 ? 0.973 8.704 -33.751 1.00 83.19 519 ILE A N 1
ATOM 4288 C CA . ILE A 1 519 ? 2.016 8.253 -34.662 1.00 83.19 519 ILE A CA 1
ATOM 4289 C C . ILE A 1 519 ? 2.972 9.420 -34.832 1.00 83.19 519 ILE A C 1
ATOM 4291 O O . ILE A 1 519 ? 2.556 10.512 -35.235 1.00 83.19 519 ILE A O 1
ATOM 4295 N N . SER A 1 520 ? 4.243 9.189 -34.523 1.00 80.19 520 SER A N 1
ATOM 4296 C CA . SER A 1 520 ? 5.288 10.099 -34.965 1.00 80.19 520 SER A CA 1
ATOM 4297 C C . SER A 1 520 ? 5.942 9.527 -36.205 1.00 80.19 520 SER A C 1
ATOM 4299 O O . SER A 1 520 ? 6.410 8.384 -36.220 1.00 80.19 520 SER A O 1
ATOM 4301 N N . ASN A 1 521 ? 5.974 10.353 -37.242 1.00 69.81 521 ASN A N 1
ATOM 4302 C CA . ASN A 1 521 ? 6.743 10.086 -38.444 1.00 69.81 521 ASN A CA 1
ATOM 4303 C C . ASN A 1 521 ? 8.164 10.600 -38.203 1.00 69.81 521 ASN A C 1
ATOM 4305 O O . ASN A 1 521 ? 8.561 11.635 -38.740 1.00 69.81 521 ASN A O 1
ATOM 4309 N N . ASP A 1 522 ? 8.893 9.926 -37.322 1.00 65.38 522 ASP A N 1
ATOM 4310 C CA . ASP A 1 522 ? 10.272 10.284 -37.017 1.00 65.38 522 ASP A CA 1
ATOM 4311 C C . ASP A 1 522 ? 11.235 9.519 -37.917 1.00 65.38 522 ASP A C 1
ATOM 4313 O O . ASP A 1 522 ? 11.259 8.295 -37.892 1.00 65.38 522 ASP A O 1
ATOM 4317 N N . TYR A 1 523 ? 12.070 10.288 -38.621 1.00 60.97 523 TYR A N 1
ATOM 4318 C CA . TYR A 1 523 ? 13.492 10.083 -38.937 1.00 60.97 523 TYR A CA 1
ATOM 4319 C C . TYR A 1 523 ? 14.031 8.778 -39.538 1.00 60.97 523 TYR A C 1
ATOM 4321 O O . TYR A 1 523 ? 15.058 8.865 -40.203 1.00 60.97 523 TYR A O 1
ATOM 4329 N N . HIS A 1 524 ? 13.417 7.608 -39.368 1.00 65.81 524 HIS A N 1
ATOM 4330 C CA . HIS A 1 524 ? 13.903 6.388 -40.000 1.00 65.81 524 HIS A CA 1
ATOM 4331 C C . HIS A 1 524 ? 13.293 6.236 -41.397 1.00 65.81 524 HIS A C 1
ATOM 4333 O O . HIS A 1 524 ? 12.072 6.333 -41.545 1.00 65.81 524 HIS A O 1
ATOM 4339 N N . PRO A 1 525 ? 14.078 5.919 -42.442 1.00 68.44 525 PRO A N 1
ATOM 4340 C CA . PRO A 1 525 ? 13.524 5.706 -43.776 1.00 68.44 525 PRO A CA 1
ATOM 4341 C C . PRO A 1 525 ? 12.461 4.596 -43.795 1.00 68.44 525 PRO A C 1
ATOM 4343 O O . PRO A 1 525 ? 11.506 4.688 -44.570 1.00 68.44 525 PRO A O 1
ATOM 4346 N N . ASN A 1 526 ? 12.568 3.604 -42.905 1.00 78.38 526 ASN A N 1
ATOM 4347 C CA . ASN A 1 526 ? 11.724 2.404 -42.928 1.00 78.38 526 ASN A CA 1
ATOM 4348 C C . ASN A 1 526 ? 10.742 2.261 -41.748 1.00 78.38 526 ASN A C 1
ATOM 4350 O O . ASN A 1 526 ? 9.895 1.370 -41.805 1.00 78.38 526 ASN A O 1
ATOM 4354 N N . PHE A 1 527 ? 10.810 3.110 -40.712 1.00 79.75 527 PHE A N 1
ATOM 4355 C CA . PHE A 1 527 ? 9.934 3.006 -39.533 1.00 79.75 527 PHE A CA 1
ATOM 4356 C C . PHE A 1 527 ? 9.274 4.334 -39.185 1.00 79.75 527 PHE A C 1
ATOM 4358 O O . PHE A 1 527 ? 9.891 5.386 -39.285 1.00 79.75 527 PHE A O 1
ATOM 4365 N N . ASN A 1 528 ? 8.052 4.234 -38.680 1.00 85.94 528 ASN A N 1
ATOM 4366 C CA . ASN A 1 528 ? 7.454 5.208 -37.781 1.00 85.94 528 ASN A CA 1
ATOM 4367 C C . ASN A 1 528 ? 7.400 4.581 -36.379 1.00 85.94 528 ASN A C 1
ATOM 4369 O O . ASN A 1 528 ? 7.647 3.382 -36.203 1.00 85.94 528 ASN A O 1
ATOM 4373 N N . TYR A 1 529 ? 7.007 5.358 -35.375 1.00 87.00 529 TYR A N 1
ATOM 4374 C CA . TYR A 1 529 ? 6.627 4.774 -34.093 1.00 87.00 529 TYR A CA 1
ATOM 4375 C C . TYR A 1 529 ? 5.234 5.205 -33.660 1.00 87.00 529 TYR A C 1
ATOM 4377 O O . TYR A 1 529 ? 4.813 6.352 -33.825 1.00 87.00 529 TYR A O 1
ATOM 4385 N N . LEU A 1 530 ? 4.526 4.251 -33.068 1.00 87.38 530 LEU A N 1
ATOM 4386 C CA . LEU A 1 530 ? 3.288 4.469 -32.347 1.00 87.38 530 LEU A CA 1
ATOM 4387 C C . LEU A 1 530 ? 3.630 4.761 -30.890 1.00 87.38 530 LEU A C 1
ATOM 4389 O O . LEU A 1 530 ? 4.035 3.860 -30.162 1.00 87.38 530 LEU A O 1
ATOM 4393 N N . GLN A 1 531 ? 3.453 6.004 -30.462 1.00 89.56 531 GLN A N 1
ATOM 4394 C CA . GLN A 1 531 ? 3.454 6.374 -29.054 1.00 89.56 531 GLN A CA 1
ATOM 4395 C C . GLN A 1 531 ? 2.089 6.037 -28.449 1.00 89.56 531 GLN A C 1
ATOM 4397 O O . GLN A 1 531 ? 1.067 6.491 -28.951 1.00 89.56 531 GLN A O 1
ATOM 4402 N N . ILE A 1 532 ? 2.077 5.284 -27.355 1.00 86.38 532 ILE A N 1
ATOM 4403 C CA . ILE A 1 532 ? 0.893 4.887 -26.594 1.00 86.38 532 ILE A CA 1
ATOM 4404 C C . ILE A 1 532 ? 1.027 5.490 -25.197 1.00 86.38 532 ILE A C 1
ATOM 4406 O O . ILE A 1 532 ? 1.826 5.034 -24.377 1.00 86.38 532 ILE A O 1
ATOM 4410 N N . ASP A 1 533 ? 0.261 6.537 -24.922 1.00 84.69 533 ASP A N 1
ATOM 4411 C CA . ASP A 1 533 ? 0.208 7.165 -23.610 1.00 84.69 533 ASP A CA 1
ATOM 4412 C C . ASP A 1 533 ? -0.819 6.441 -22.736 1.00 84.69 533 ASP A C 1
ATOM 4414 O O . ASP A 1 533 ? -1.972 6.244 -23.123 1.00 84.69 533 ASP A O 1
ATOM 4418 N N . THR A 1 534 ? -0.407 6.065 -21.529 1.00 81.12 534 THR A N 1
ATOM 4419 C CA . THR A 1 534 ? -1.274 5.462 -20.511 1.00 81.12 534 THR A CA 1
ATOM 4420 C C . THR A 1 534 ? -1.349 6.338 -19.269 1.00 81.12 534 THR A C 1
ATOM 4422 O O . THR A 1 534 ? -0.631 7.329 -19.147 1.00 81.12 534 THR A O 1
ATOM 4425 N N . SER A 1 535 ? -2.174 5.951 -18.295 1.00 73.50 535 SER A N 1
ATOM 4426 C CA . SER A 1 535 ? -2.270 6.662 -17.013 1.00 73.50 535 SER A CA 1
ATOM 4427 C C . SER A 1 535 ? -0.981 6.669 -16.177 1.00 73.50 535 SER A C 1
ATOM 4429 O O . SER A 1 535 ? -0.848 7.511 -15.291 1.00 73.50 535 SER A O 1
ATOM 4431 N N . VAL A 1 536 ? -0.036 5.752 -16.423 1.00 73.38 536 VAL A N 1
ATOM 4432 C CA . VAL A 1 536 ? 1.199 5.623 -15.617 1.00 73.38 536 VAL A CA 1
ATOM 4433 C C . VAL A 1 536 ? 2.491 5.701 -16.418 1.00 73.38 536 VAL A C 1
ATOM 4435 O O . VAL A 1 536 ? 3.550 5.915 -15.836 1.00 73.38 536 VAL A O 1
ATOM 4438 N N . SER A 1 537 ? 2.432 5.457 -17.723 1.00 82.56 537 SER A N 1
ATOM 4439 C CA . SER A 1 537 ? 3.620 5.308 -18.555 1.00 82.56 537 SER A CA 1
ATOM 4440 C C . SER A 1 537 ? 3.332 5.645 -20.009 1.00 82.56 537 SER A C 1
ATOM 4442 O O . SER A 1 537 ? 2.188 5.608 -20.464 1.00 82.56 537 SER A O 1
ATOM 4444 N N . ARG A 1 538 ? 4.397 5.925 -20.746 1.00 87.69 538 ARG A N 1
ATOM 4445 C CA . ARG A 1 538 ? 4.391 6.042 -22.193 1.00 87.69 538 ARG A CA 1
ATOM 4446 C C . ARG A 1 538 ? 5.096 4.829 -22.770 1.00 87.69 538 ARG A C 1
ATOM 4448 O O . ARG A 1 538 ? 6.197 4.498 -22.340 1.00 87.69 538 ARG A O 1
ATOM 4455 N N . PHE A 1 539 ? 4.455 4.199 -23.739 1.00 89.44 539 PHE A N 1
ATOM 4456 C CA . PHE A 1 539 ? 5.044 3.129 -24.520 1.00 89.44 539 PHE A CA 1
ATOM 4457 C C . PHE A 1 539 ? 5.200 3.563 -25.967 1.00 89.44 539 PHE A C 1
ATOM 4459 O O . PHE A 1 539 ? 4.553 4.498 -26.432 1.00 89.44 539 PHE A O 1
ATOM 4466 N N . PHE A 1 540 ? 6.052 2.851 -26.676 1.00 90.56 540 PHE A N 1
ATOM 4467 C CA . PHE A 1 540 ? 6.340 3.038 -28.073 1.00 90.56 540 PHE A CA 1
ATOM 4468 C C . PHE A 1 540 ? 6.369 1.678 -28.761 1.00 90.56 540 PHE A C 1
ATOM 4470 O O . PHE A 1 540 ? 6.768 0.676 -28.165 1.00 90.56 540 PHE A O 1
ATOM 4477 N N . MET A 1 541 ? 5.966 1.646 -30.022 1.00 90.38 541 MET A N 1
ATOM 4478 C CA . MET A 1 541 ? 6.017 0.454 -30.859 1.00 90.38 541 MET A CA 1
ATOM 4479 C C . MET A 1 541 ? 6.480 0.846 -32.254 1.00 90.38 541 MET A C 1
ATOM 4481 O O . MET A 1 541 ? 6.017 1.852 -32.791 1.00 90.38 541 MET A O 1
ATOM 4485 N N . PHE A 1 542 ? 7.381 0.065 -32.844 1.00 89.31 542 PHE A N 1
ATOM 4486 C CA . PHE A 1 542 ? 7.830 0.304 -34.212 1.00 89.31 542 PHE A CA 1
ATOM 4487 C C . PHE A 1 542 ? 6.779 -0.190 -35.199 1.00 89.31 542 PHE A C 1
ATOM 4489 O O . PHE A 1 542 ? 6.397 -1.366 -35.190 1.00 89.31 542 PHE A O 1
ATOM 4496 N N . ILE A 1 543 ? 6.347 0.713 -36.068 1.00 88.62 543 ILE A N 1
ATOM 4497 C CA . ILE A 1 543 ? 5.407 0.439 -37.152 1.00 88.62 543 ILE A CA 1
ATOM 4498 C C . ILE A 1 543 ? 6.045 0.856 -38.478 1.00 88.62 543 ILE A C 1
ATOM 4500 O O . ILE A 1 543 ? 7.003 1.626 -38.500 1.00 88.62 543 ILE A O 1
ATOM 4504 N N . ASP A 1 544 ? 5.539 0.364 -39.597 1.00 87.56 544 ASP A N 1
ATOM 4505 C CA . ASP A 1 544 ? 5.976 0.843 -40.907 1.00 87.56 544 ASP A CA 1
ATOM 4506 C C . ASP A 1 544 ? 5.154 2.025 -41.426 1.00 87.56 544 ASP A C 1
ATOM 4508 O O . ASP A 1 544 ? 4.278 2.571 -40.753 1.00 87.56 544 ASP A O 1
ATOM 4512 N N . ARG A 1 545 ? 5.447 2.435 -42.664 1.00 83.56 545 ARG A N 1
ATOM 4513 C CA . ARG A 1 545 ? 4.742 3.523 -43.355 1.00 83.56 545 ARG A CA 1
ATOM 4514 C C . ARG A 1 545 ? 3.267 3.219 -43.639 1.00 83.56 545 ARG A C 1
ATOM 4516 O O . ARG A 1 545 ? 2.507 4.151 -43.887 1.00 83.56 545 ARG A O 1
ATOM 4523 N N . ASN A 1 546 ? 2.872 1.947 -43.603 1.00 85.31 546 ASN A N 1
ATOM 4524 C CA . ASN A 1 546 ? 1.487 1.502 -43.736 1.00 85.31 546 ASN A CA 1
ATOM 4525 C C . ASN A 1 546 ? 0.809 1.332 -42.365 1.00 85.31 546 ASN A C 1
ATOM 4527 O O . ASN A 1 546 ? -0.338 0.895 -42.304 1.00 85.31 546 ASN A O 1
ATOM 4531 N N . ASN A 1 547 ? 1.491 1.717 -41.279 1.00 82.56 547 ASN A N 1
ATOM 4532 C CA . ASN A 1 547 ? 1.080 1.538 -39.889 1.00 82.56 547 ASN A CA 1
ATOM 4533 C C . ASN A 1 547 ? 0.938 0.065 -39.466 1.00 82.56 547 ASN A C 1
ATOM 4535 O O . ASN A 1 547 ? 0.213 -0.236 -38.516 1.00 82.56 547 ASN A O 1
ATOM 4539 N N . GLU A 1 548 ? 1.627 -0.857 -40.141 1.00 85.44 548 GLU A N 1
ATOM 4540 C CA . GLU A 1 548 ? 1.713 -2.251 -39.707 1.00 85.44 548 GLU A CA 1
ATOM 4541 C C . GLU A 1 548 ? 2.814 -2.408 -38.654 1.00 85.44 548 GLU A C 1
ATOM 4543 O O . GLU A 1 548 ? 3.886 -1.809 -38.762 1.00 85.44 548 GLU A O 1
ATOM 4548 N N . ILE A 1 549 ? 2.564 -3.220 -37.622 1.00 86.75 549 ILE A N 1
ATOM 4549 C CA . ILE A 1 549 ? 3.538 -3.473 -36.553 1.00 86.75 549 ILE A CA 1
ATOM 4550 C C . ILE A 1 549 ? 4.746 -4.207 -37.137 1.00 86.75 549 ILE A C 1
ATOM 4552 O O . ILE A 1 549 ? 4.629 -5.346 -37.588 1.00 86.75 549 ILE A O 1
ATOM 4556 N N . LYS A 1 550 ? 5.919 -3.569 -37.081 1.00 88.00 550 LYS A N 1
ATOM 4557 C CA . LYS A 1 550 ? 7.188 -4.177 -37.509 1.00 88.00 550 LYS A CA 1
ATOM 4558 C C . LYS A 1 550 ? 7.839 -4.964 -36.394 1.00 88.00 550 LYS A C 1
ATOM 4560 O O . LYS A 1 550 ? 8.305 -6.075 -36.618 1.00 88.00 550 LYS A O 1
ATOM 4565 N N . VAL A 1 551 ? 7.817 -4.404 -35.190 1.00 87.88 551 VAL A N 1
ATOM 4566 C CA . VAL A 1 551 ? 8.363 -5.057 -34.005 1.00 87.88 551 VAL A CA 1
ATOM 4567 C C . VAL A 1 551 ? 7.243 -5.213 -32.999 1.00 87.88 551 VAL A C 1
ATOM 4569 O O . VAL A 1 551 ? 6.758 -4.233 -32.438 1.00 87.88 551 VAL A O 1
ATOM 4572 N N . ASN A 1 552 ? 6.817 -6.456 -32.781 1.00 85.88 552 ASN A N 1
ATOM 4573 C CA . ASN A 1 552 ? 5.768 -6.797 -31.823 1.00 85.88 552 ASN A CA 1
ATOM 4574 C C . ASN A 1 552 ? 6.334 -6.766 -30.392 1.00 85.88 552 ASN A C 1
ATOM 4576 O O . ASN A 1 552 ? 6.483 -7.804 -29.742 1.00 85.88 552 ASN A O 1
ATOM 4580 N N . LYS A 1 553 ? 6.747 -5.570 -29.961 1.00 88.06 553 LYS A N 1
ATOM 4581 C CA . LYS A 1 553 ? 7.310 -5.249 -28.648 1.00 88.06 553 LYS A CA 1
ATOM 4582 C C . LYS A 1 553 ? 6.881 -3.854 -28.220 1.00 88.06 553 LYS A C 1
ATOM 4584 O O . LYS A 1 553 ? 6.697 -2.961 -29.046 1.00 88.06 553 LYS A O 1
ATOM 4589 N N . LEU A 1 554 ? 6.784 -3.677 -26.906 1.00 88.50 554 LEU A N 1
ATOM 4590 C CA . LEU A 1 554 ? 6.536 -2.390 -26.279 1.00 88.50 554 LEU A CA 1
ATOM 4591 C C . LEU A 1 554 ? 7.816 -1.842 -25.678 1.00 88.50 554 LEU A C 1
ATOM 4593 O O . LEU A 1 554 ? 8.493 -2.504 -24.896 1.00 88.50 554 LEU A O 1
ATOM 4597 N N . TYR A 1 555 ? 8.105 -0.600 -26.027 1.00 90.44 555 TYR A N 1
ATOM 4598 C CA . TYR A 1 555 ? 9.294 0.110 -25.601 1.00 90.44 555 TYR A CA 1
ATOM 4599 C C . TYR A 1 555 ? 8.895 1.280 -24.709 1.00 90.44 555 TYR A C 1
ATOM 4601 O O . TYR A 1 555 ? 8.004 2.040 -25.043 1.00 90.44 555 TYR A O 1
ATOM 4609 N N . MET A 1 556 ? 9.541 1.446 -23.565 1.00 89.12 556 MET A N 1
ATOM 4610 C CA . MET A 1 556 ? 9.425 2.612 -22.684 1.00 89.12 556 MET A CA 1
ATOM 4611 C C . MET A 1 556 ? 10.111 3.849 -23.269 1.00 89.12 556 MET A C 1
ATOM 4613 O O . MET A 1 556 ? 9.770 4.983 -22.938 1.00 89.12 556 MET A O 1
ATOM 4617 N N . LYS A 1 557 ? 11.115 3.625 -24.118 1.00 90.00 557 LYS A N 1
ATOM 4618 C CA . LYS A 1 557 ? 11.896 4.656 -24.794 1.00 90.00 557 LYS A CA 1
ATOM 4619 C C . LYS A 1 557 ? 12.395 4.096 -26.117 1.00 90.00 557 LYS A C 1
ATOM 4621 O O . LYS A 1 557 ? 12.741 2.920 -26.193 1.00 90.00 557 LYS A O 1
ATOM 4626 N N . ILE A 1 558 ? 12.459 4.941 -27.133 1.00 88.00 558 ILE A N 1
ATOM 4627 C CA . ILE A 1 558 ? 13.148 4.642 -28.384 1.00 88.00 558 ILE A CA 1
ATOM 4628 C C . ILE A 1 558 ? 14.258 5.673 -28.561 1.00 88.00 558 ILE A C 1
ATOM 4630 O O . ILE A 1 558 ? 14.065 6.856 -28.285 1.00 88.00 558 ILE A O 1
ATOM 4634 N N . GLU A 1 559 ? 15.417 5.214 -29.007 1.00 85.25 559 GLU A N 1
ATOM 4635 C CA . GLU A 1 559 ? 16.519 6.046 -29.467 1.00 85.25 559 GLU A CA 1
ATOM 4636 C C . GLU A 1 559 ? 16.924 5.615 -30.872 1.00 85.25 559 GLU A C 1
ATOM 4638 O O . GLU A 1 559 ? 16.826 4.446 -31.241 1.00 85.25 559 GLU A O 1
ATOM 4643 N N . MET A 1 560 ? 17.410 6.566 -31.659 1.00 74.44 560 MET A N 1
ATOM 4644 C CA . MET A 1 560 ? 17.951 6.287 -32.982 1.00 74.44 560 MET A CA 1
ATOM 4645 C C . MET A 1 560 ? 19.469 6.270 -32.864 1.00 74.44 560 MET A C 1
ATOM 4647 O O . MET A 1 560 ? 20.081 7.320 -32.692 1.00 74.44 560 MET A O 1
ATOM 4651 N N . TYR A 1 561 ? 20.071 5.080 -32.930 1.00 64.69 561 TYR A N 1
ATOM 4652 C CA . TYR A 1 561 ? 21.530 4.935 -32.877 1.00 64.69 561 TYR A CA 1
ATOM 4653 C C . TYR A 1 561 ? 22.176 5.461 -34.160 1.00 64.69 561 TYR A C 1
ATOM 4655 O O . TYR A 1 561 ? 23.203 6.131 -34.139 1.00 64.69 561 TYR A O 1
ATOM 4663 N N . ASN A 1 562 ? 21.521 5.205 -35.292 1.00 65.69 562 ASN A N 1
ATOM 4664 C CA . ASN A 1 562 ? 21.835 5.817 -36.571 1.00 65.69 562 ASN A CA 1
ATOM 4665 C C . ASN A 1 562 ? 20.509 6.148 -37.268 1.00 65.69 562 ASN A C 1
ATOM 4667 O O . ASN A 1 562 ? 19.715 5.219 -37.451 1.00 65.69 562 ASN A O 1
ATOM 4671 N N . PRO A 1 563 ? 20.264 7.413 -37.668 1.00 54.75 563 PRO A N 1
ATOM 4672 C CA . PRO A 1 563 ? 19.001 7.824 -38.283 1.00 54.75 563 PRO A CA 1
ATOM 4673 C C . PRO A 1 563 ? 18.582 6.951 -39.475 1.00 54.75 563 PRO A C 1
ATOM 4675 O O . PRO A 1 563 ? 17.392 6.831 -39.736 1.00 54.75 563 PRO A O 1
ATOM 4678 N N . ASP A 1 564 ? 19.524 6.277 -40.145 1.00 56.97 564 ASP A N 1
ATOM 4679 C CA . ASP A 1 564 ? 19.233 5.531 -41.367 1.00 56.97 564 ASP A CA 1
ATOM 4680 C C . ASP A 1 564 ? 19.156 3.997 -41.237 1.00 56.97 564 ASP A C 1
ATOM 4682 O O . ASP A 1 564 ? 18.709 3.377 -42.200 1.00 56.97 564 ASP A O 1
ATOM 4686 N N . LYS A 1 565 ? 19.635 3.358 -40.148 1.00 72.94 565 LYS A N 1
ATOM 4687 C CA . LYS A 1 565 ? 19.840 1.881 -40.162 1.00 72.94 565 LYS A CA 1
ATOM 4688 C C . LYS A 1 565 ? 19.617 1.086 -38.871 1.00 72.94 565 LYS A C 1
ATOM 4690 O O . LYS A 1 565 ? 19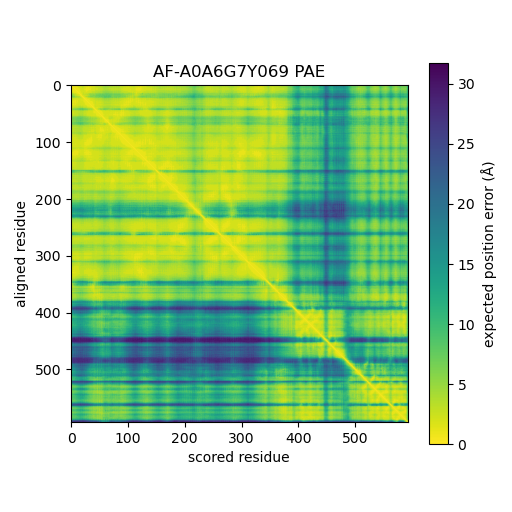.353 -0.111 -38.972 1.00 72.94 565 LYS A O 1
ATOM 4695 N N . ILE A 1 566 ? 19.789 1.678 -37.684 1.00 83.69 566 ILE A N 1
ATOM 4696 C CA . ILE A 1 566 ? 19.630 0.948 -36.413 1.00 83.69 566 ILE A CA 1
ATOM 4697 C C . ILE A 1 566 ? 18.826 1.796 -35.435 1.00 83.69 566 ILE A C 1
ATOM 4699 O O . ILE A 1 566 ? 19.234 2.902 -35.067 1.00 83.69 566 ILE A O 1
ATOM 4703 N N . ALA A 1 567 ? 17.708 1.237 -34.987 1.00 88.19 567 ALA A N 1
ATOM 4704 C CA . ALA A 1 567 ? 16.908 1.771 -33.901 1.00 88.19 567 ALA A CA 1
ATOM 4705 C C . ALA A 1 567 ? 17.187 0.999 -32.607 1.00 88.19 567 ALA A C 1
ATOM 4707 O O . ALA A 1 567 ? 17.492 -0.193 -32.622 1.00 88.19 567 ALA A O 1
ATOM 4708 N N . VAL A 1 568 ? 17.074 1.688 -31.478 1.00 88.69 568 VAL A N 1
ATOM 4709 C CA . VAL A 1 568 ? 17.259 1.122 -30.145 1.00 88.69 568 VAL A CA 1
ATOM 4710 C C . VAL A 1 568 ? 15.958 1.280 -29.384 1.00 88.69 568 VAL A C 1
ATOM 4712 O O . VAL A 1 568 ? 15.498 2.392 -29.133 1.00 88.69 568 VAL A O 1
ATOM 4715 N N . GLY A 1 569 ? 15.349 0.160 -29.023 1.00 90.94 569 GLY A N 1
ATOM 4716 C CA . GLY A 1 569 ? 14.152 0.127 -28.200 1.00 90.94 569 GLY A CA 1
ATOM 4717 C C . GLY A 1 569 ? 14.490 -0.301 -26.777 1.00 90.94 569 GLY A C 1
ATOM 4718 O O . GLY A 1 569 ? 15.040 -1.374 -26.567 1.00 90.94 569 GLY A O 1
ATOM 4719 N N . TYR A 1 570 ? 14.120 0.497 -25.783 1.00 91.69 570 TYR A N 1
ATOM 4720 C CA . TYR A 1 570 ? 14.263 0.148 -24.371 1.00 91.69 570 TYR A CA 1
ATOM 4721 C C . TYR A 1 570 ? 12.935 -0.392 -23.859 1.00 91.69 570 TYR A C 1
ATOM 4723 O O . TYR A 1 570 ? 11.965 0.352 -23.767 1.00 91.69 570 TYR A O 1
ATOM 4731 N N . THR A 1 571 ? 12.870 -1.679 -23.553 1.00 90.44 571 THR A N 1
ATOM 4732 C CA . THR A 1 571 ? 11.739 -2.320 -22.863 1.00 90.44 571 THR A CA 1
ATOM 4733 C C . THR A 1 571 ? 11.812 -2.057 -21.349 1.00 90.44 571 THR A C 1
ATOM 4735 O O . THR A 1 571 ? 12.621 -1.246 -20.894 1.00 90.44 571 THR A O 1
ATOM 4738 N N . LEU A 1 572 ? 10.984 -2.724 -20.535 1.00 83.31 572 LEU A N 1
ATOM 4739 C CA . LEU A 1 572 ? 11.089 -2.612 -19.072 1.00 83.31 572 LEU A CA 1
ATOM 4740 C C . LEU A 1 572 ? 12.335 -3.291 -18.499 1.00 83.31 572 LEU A C 1
ATOM 4742 O O . LEU A 1 572 ? 12.755 -2.957 -17.390 1.00 83.31 572 LEU A O 1
ATOM 4746 N N . THR A 1 573 ? 12.876 -4.281 -19.206 1.00 82.69 573 THR A N 1
ATOM 4747 C CA . THR A 1 573 ? 13.936 -5.154 -18.684 1.00 82.69 573 THR A CA 1
ATOM 4748 C C . THR A 1 573 ? 15.152 -5.263 -19.598 1.00 82.69 573 THR A C 1
ATOM 4750 O O . THR A 1 573 ? 16.191 -5.770 -19.180 1.00 82.69 573 THR A O 1
ATOM 4753 N N . GLU A 1 574 ? 15.050 -4.778 -20.832 1.00 88.81 574 GLU A N 1
ATOM 4754 C CA . GLU A 1 574 ? 16.023 -5.020 -21.897 1.00 88.81 574 GLU A CA 1
ATOM 4755 C C . GLU A 1 574 ? 16.112 -3.865 -22.887 1.00 88.81 574 GLU A C 1
ATOM 4757 O O . GLU A 1 574 ? 15.122 -3.194 -23.169 1.00 88.81 574 GLU A O 1
ATOM 4762 N N . LYS A 1 575 ? 17.282 -3.704 -23.488 1.00 90.88 575 LYS A N 1
ATOM 4763 C CA . LYS A 1 575 ? 17.552 -2.837 -24.624 1.00 90.88 575 LYS A CA 1
ATOM 4764 C C . LYS A 1 575 ? 17.666 -3.712 -25.870 1.00 90.88 575 LYS A C 1
ATOM 4766 O O . LYS A 1 575 ? 18.421 -4.680 -25.892 1.00 90.88 575 LYS A O 1
ATOM 4771 N N . HIS A 1 576 ? 16.875 -3.408 -26.890 1.00 91.94 576 HIS A N 1
ATOM 4772 C CA . HIS A 1 576 ? 16.813 -4.133 -28.158 1.00 91.94 576 HIS A CA 1
ATOM 4773 C C . HIS A 1 576 ? 17.423 -3.278 -29.257 1.00 91.94 576 HIS A C 1
ATOM 4775 O O . HIS A 1 576 ? 17.047 -2.116 -29.408 1.00 91.94 576 HIS A O 1
ATOM 4781 N N . TYR A 1 577 ? 18.305 -3.869 -30.053 1.00 90.62 577 TYR A N 1
ATOM 4782 C CA . TYR A 1 577 ? 18.835 -3.257 -31.267 1.00 90.62 577 TYR A CA 1
ATOM 4783 C C . TYR A 1 577 ? 18.087 -3.819 -32.460 1.00 90.62 577 TYR A C 1
ATOM 4785 O O . TYR A 1 577 ? 17.962 -5.036 -32.601 1.00 90.62 577 TYR A O 1
ATOM 4793 N N . ILE A 1 578 ? 17.558 -2.929 -33.287 1.00 90.94 578 ILE A N 1
ATOM 4794 C CA . ILE A 1 578 ? 16.594 -3.249 -34.332 1.00 90.94 578 ILE A CA 1
ATOM 4795 C C . ILE A 1 578 ? 17.157 -2.737 -35.649 1.00 90.94 578 ILE A C 1
ATOM 4797 O O . ILE A 1 578 ? 17.461 -1.548 -35.774 1.00 90.94 578 ILE A O 1
ATOM 4801 N N . ASN A 1 579 ? 17.317 -3.635 -36.616 1.00 89.75 579 ASN A N 1
ATOM 4802 C CA . ASN A 1 579 ? 17.813 -3.277 -37.941 1.00 89.75 579 ASN A CA 1
ATOM 4803 C C . ASN A 1 579 ? 16.731 -2.590 -38.788 1.00 89.75 579 ASN A C 1
ATOM 4805 O O . ASN A 1 579 ? 15.575 -2.466 -38.388 1.00 89.75 579 ASN A O 1
ATOM 4809 N N . GLU A 1 580 ? 17.092 -2.194 -40.005 1.00 86.19 580 GLU A N 1
ATOM 4810 C CA . GLU A 1 580 ? 16.208 -1.486 -40.931 1.00 86.19 580 GLU A CA 1
ATOM 4811 C C . GLU A 1 580 ? 14.985 -2.287 -41.424 1.00 86.19 580 GLU A C 1
ATOM 4813 O O . GLU A 1 580 ? 14.076 -1.697 -42.014 1.00 86.19 580 GLU A O 1
ATOM 4818 N N . PHE A 1 581 ? 14.946 -3.601 -41.168 1.00 88.69 581 PHE A N 1
ATOM 4819 C CA . PHE A 1 581 ? 13.855 -4.514 -41.528 1.00 88.69 581 PHE A CA 1
ATOM 4820 C C . PHE A 1 581 ? 12.877 -4.785 -40.374 1.00 88.69 581 PHE A C 1
ATOM 4822 O O . PHE A 1 581 ? 11.799 -5.336 -40.599 1.00 88.69 581 PHE A O 1
ATOM 4829 N N . GLY A 1 582 ? 13.212 -4.357 -39.155 1.00 88.25 582 GLY A N 1
ATOM 4830 C CA . GLY A 1 582 ? 12.408 -4.562 -37.951 1.00 88.25 582 GLY A CA 1
ATOM 4831 C C . GLY A 1 582 ? 12.804 -5.834 -37.209 1.00 88.25 582 GLY A C 1
ATOM 4832 O O . GLY A 1 582 ? 12.048 -6.337 -36.383 1.00 88.25 582 GLY A O 1
ATOM 4833 N N . GLU A 1 583 ? 13.976 -6.386 -37.506 1.00 90.00 583 GLU A N 1
ATOM 4834 C CA . GLU A 1 583 ? 14.486 -7.569 -36.832 1.00 90.00 583 GLU A CA 1
ATOM 4835 C C . GLU A 1 583 ? 15.313 -7.136 -35.625 1.00 90.00 583 GLU A C 1
ATOM 4837 O O . GLU A 1 583 ? 16.174 -6.258 -35.722 1.00 90.00 583 GLU A O 1
ATOM 4842 N N . ILE A 1 584 ? 15.048 -7.759 -34.475 1.00 90.62 584 ILE A N 1
ATOM 4843 C CA . ILE A 1 584 ? 15.859 -7.572 -33.273 1.00 90.62 584 ILE A CA 1
ATOM 4844 C C . ILE A 1 584 ? 17.160 -8.345 -33.483 1.00 90.62 584 ILE A C 1
ATOM 4846 O O . ILE A 1 584 ? 17.173 -9.574 -33.421 1.00 90.62 584 ILE A O 1
ATOM 4850 N N . ILE A 1 585 ? 18.233 -7.608 -33.752 1.00 89.81 585 ILE A N 1
ATOM 4851 C CA . ILE A 1 585 ? 19.565 -8.151 -34.030 1.00 89.81 585 ILE A CA 1
ATOM 4852 C C . ILE A 1 585 ? 20.387 -8.367 -32.758 1.00 89.81 585 ILE A C 1
ATOM 4854 O O . ILE A 1 585 ? 21.306 -9.179 -32.761 1.00 89.81 585 ILE A O 1
ATOM 4858 N N . TRP A 1 586 ? 20.057 -7.672 -31.663 1.00 90.81 586 TRP A N 1
ATOM 4859 C CA . TRP A 1 586 ? 20.725 -7.853 -30.374 1.00 90.81 586 TRP A CA 1
ATOM 4860 C C . TRP A 1 586 ? 19.849 -7.459 -29.178 1.00 90.81 586 TRP A C 1
ATOM 4862 O O . TRP A 1 586 ? 18.968 -6.604 -29.306 1.00 90.81 586 TRP A O 1
ATOM 4872 N N . ILE A 1 587 ? 20.100 -8.072 -28.012 1.00 90.75 587 ILE A N 1
ATOM 4873 C CA . ILE A 1 587 ? 19.369 -7.842 -26.756 1.00 90.75 587 ILE A CA 1
ATOM 4874 C C . ILE A 1 587 ? 20.349 -7.712 -25.586 1.00 90.75 587 ILE A C 1
ATOM 4876 O O . ILE A 1 587 ? 21.036 -8.669 -25.223 1.00 90.75 587 ILE A O 1
ATOM 4880 N N . GLU A 1 588 ? 20.328 -6.559 -24.925 1.00 87.75 588 GLU A N 1
ATOM 4881 C CA . GLU A 1 588 ? 21.063 -6.305 -23.684 1.00 87.75 588 GLU A CA 1
ATOM 4882 C C . GLU A 1 588 ? 20.108 -6.231 -22.487 1.00 87.75 588 GLU A C 1
ATOM 4884 O O . GLU A 1 588 ? 19.053 -5.605 -22.586 1.00 87.75 588 GLU A O 1
ATOM 4889 N N . PRO A 1 589 ? 20.450 -6.806 -21.326 1.00 83.06 589 PRO A N 1
ATOM 4890 C CA . PRO A 1 589 ? 19.690 -6.586 -20.102 1.00 83.06 589 PRO A CA 1
ATOM 4891 C C . PRO A 1 589 ? 19.869 -5.142 -19.605 1.00 83.06 589 PRO A C 1
ATOM 4893 O O . PRO A 1 589 ? 20.990 -4.657 -19.465 1.00 83.06 589 PRO A O 1
ATOM 4896 N N . ILE A 1 590 ? 18.769 -4.466 -19.267 1.00 75.94 590 ILE A N 1
ATOM 4897 C CA . ILE A 1 590 ? 18.810 -3.159 -18.597 1.00 75.94 590 ILE A CA 1
ATOM 4898 C C . ILE A 1 590 ? 19.026 -3.419 -17.103 1.00 75.94 590 ILE A C 1
ATOM 4900 O O . ILE A 1 590 ? 18.113 -3.832 -16.390 1.00 75.94 590 ILE A O 1
ATOM 4904 N N . GLY A 1 591 ? 20.256 -3.216 -16.632 1.00 59.72 591 GLY A N 1
ATOM 4905 C CA . GLY A 1 591 ? 20.606 -3.401 -15.220 1.00 59.72 591 GLY A CA 1
ATOM 4906 C C . GLY A 1 591 ? 22.077 -3.179 -14.859 1.00 59.72 591 GLY A C 1
ATOM 4907 O O . GLY A 1 591 ? 22.506 -3.668 -13.819 1.00 59.72 591 GLY A O 1
ATOM 4908 N N . LEU A 1 592 ? 22.860 -2.497 -15.702 1.00 40.94 592 LEU A N 1
ATOM 4909 C CA . LEU A 1 592 ? 24.323 -2.426 -15.565 1.00 40.94 592 LEU A CA 1
ATOM 4910 C C . LEU A 1 592 ? 24.941 -1.036 -15.808 1.00 40.94 592 LEU A C 1
ATOM 4912 O O . LEU A 1 592 ? 26.160 -0.946 -15.915 1.00 40.94 592 LEU A O 1
ATOM 4916 N N . GLU A 1 593 ? 24.141 0.033 -15.822 1.00 31.59 593 GLU A N 1
ATOM 4917 C CA . GLU A 1 593 ? 24.654 1.416 -15.774 1.00 31.59 593 GLU A CA 1
ATOM 4918 C C . GLU A 1 593 ? 24.365 2.088 -14.428 1.00 31.59 593 GLU A C 1
ATOM 4920 O O . GLU A 1 593 ? 23.231 1.934 -13.905 1.00 31.59 593 GLU A O 1
#

Radius of gyration: 30.75 Å; Cα contacts (8 Å, |Δi|>4): 845; chains: 1; bounding box: 77×56×84 Å

Solvent-accessible surface area (backbone atoms only — not comparable to full-atom values): 32268 Å² total; per-residue (Å²): 104,72,68,56,37,52,52,51,41,51,49,48,43,73,51,50,87,78,54,57,79,86,49,50,56,59,65,64,42,50,50,56,47,56,52,51,65,40,52,38,71,59,21,64,40,33,36,53,52,44,49,59,45,72,66,40,43,57,88,45,56,69,64,37,64,63,52,66,77,89,56,36,62,54,46,51,49,48,40,29,57,42,44,61,74,66,52,53,63,70,60,52,54,26,50,56,36,47,51,51,49,50,53,46,47,53,49,38,62,72,52,34,75,34,44,51,59,21,51,40,38,36,55,20,72,37,35,63,51,36,49,45,18,48,44,50,54,27,49,36,44,52,55,48,50,46,52,76,65,34,75,88,51,91,61,53,69,68,55,53,51,50,51,36,57,57,28,28,31,39,24,66,73,38,51,52,55,59,52,46,46,58,61,20,68,51,92,74,52,82,66,53,56,55,54,47,36,53,50,15,56,55,51,60,74,50,67,55,68,69,62,50,58,80,38,53,87,39,76,74,52,36,61,53,54,78,52,45,48,95,62,82,63,62,75,80,35,70,75,45,46,52,42,52,52,51,43,50,56,50,58,73,44,36,70,67,44,46,72,33,86,68,39,48,51,47,60,58,37,26,31,49,49,21,51,29,48,24,36,63,34,38,66,12,62,66,57,13,53,65,63,21,39,61,26,58,59,50,45,33,38,50,52,36,40,58,44,69,65,44,89,44,70,70,58,26,52,48,44,51,52,52,51,50,53,50,32,53,54,36,31,52,50,48,51,48,49,44,32,64,51,29,35,43,68,92,34,91,86,52,76,77,83,42,29,66,88,58,75,62,44,86,50,29,63,36,47,45,29,48,55,52,42,53,52,52,58,60,66,67,46,49,68,59,52,49,53,51,57,57,54,73,76,56,77,71,42,81,86,49,83,88,44,45,44,44,56,44,63,37,81,90,77,72,17,19,22,30,27,36,63,83,43,46,44,42,37,76,61,77,31,90,58,83,44,60,51,64,43,56,28,31,51,45,82,61,57,101,86,51,91,79,66,55,34,32,32,34,66,86,52,90,52,72,42,49,48,71,62,48,51,50,55,49,47,66,47,47,76,71,48,90,75,88,71,96,70,89,69,76,70,46,83,57,79,72,90,80,60,69,51,73,66,57,52,56,53,55,74,38,53,90,36,55,75,46,48,34,42,37,71,53,78,37,88,61,39,24,35,40,36,39,35,38,83,72,50,52,36,32,28,43,16,30,93,85,56,45,64,49,35,98,54,66,13,64,44,78,47,69,81,39,58,76,46,34,40,34,37,28,36,97,56,31,37,34,34,25,27,66,84,40,47,75,42,41,74,33,74,64,83,84,129